Protein AF-A0A5M6IN20-F1 (afdb_monomer)

Mean predicted aligned error: 5.92 Å

Structure (mmCIF, N/CA/C/O backbone):
data_AF-A0A5M6IN20-F1
#
_entry.id   AF-A0A5M6IN20-F1
#
loop_
_atom_site.group_PDB
_atom_site.id
_atom_site.type_symbol
_atom_site.label_atom_id
_atom_site.label_alt_id
_atom_site.label_comp_id
_atom_site.label_asym_id
_atom_site.label_entity_id
_atom_site.label_seq_id
_atom_site.pdbx_PDB_ins_code
_atom_site.Cartn_x
_atom_site.Cartn_y
_atom_site.Cartn_z
_atom_site.occupancy
_atom_site.B_iso_or_equiv
_atom_site.auth_seq_id
_atom_site.auth_comp_id
_atom_site.auth_asym_id
_atom_site.auth_atom_id
_atom_site.pdbx_PDB_model_num
ATOM 1 N N . MET A 1 1 ? -25.776 -13.608 15.331 1.00 38.66 1 MET A N 1
ATOM 2 C CA . MET A 1 1 ? -25.370 -13.917 13.945 1.00 38.66 1 MET A CA 1
ATOM 3 C C . MET A 1 1 ? -24.048 -13.203 13.700 1.00 38.66 1 MET A C 1
ATOM 5 O O . MET A 1 1 ? -23.965 -12.040 14.080 1.00 38.66 1 MET A O 1
ATOM 9 N N . SER A 1 2 ? -22.992 -13.874 13.228 1.00 40.81 2 SER A N 1
ATOM 10 C CA . SER A 1 2 ? -21.768 -13.152 12.851 1.00 40.81 2 SER A CA 1
ATOM 11 C C . SER A 1 2 ? -22.057 -12.389 11.554 1.00 40.81 2 SER A C 1
ATOM 13 O O . SER A 1 2 ? -22.741 -12.896 10.671 1.00 40.81 2 SER A O 1
ATOM 15 N N . LEU A 1 3 ? -21.557 -11.160 11.430 1.00 47.75 3 LEU A N 1
ATOM 16 C CA . LEU A 1 3 ? -21.739 -10.309 10.241 1.00 47.75 3 LEU A CA 1
ATOM 17 C C . LEU A 1 3 ? -21.001 -10.836 8.989 1.00 47.75 3 LEU A C 1
ATOM 19 O O . LEU A 1 3 ? -20.857 -10.110 8.012 1.00 47.75 3 LEU A O 1
ATOM 23 N N . ILE A 1 4 ? -20.506 -12.076 9.031 1.00 44.78 4 ILE A N 1
ATOM 24 C CA . ILE A 1 4 ? -19.744 -12.714 7.955 1.00 44.78 4 ILE A CA 1
ATOM 25 C C . ILE A 1 4 ? -20.690 -13.324 6.898 1.00 44.78 4 ILE A C 1
ATOM 27 O O . ILE A 1 4 ? -20.305 -13.389 5.736 1.00 44.78 4 ILE A O 1
ATOM 31 N N . ASP A 1 5 ? -21.938 -13.670 7.257 1.00 35.88 5 ASP A N 1
ATOM 32 C CA . ASP A 1 5 ? -22.873 -14.399 6.371 1.00 35.88 5 ASP A CA 1
ATOM 33 C C . ASP A 1 5 ? -23.880 -13.523 5.597 1.00 35.88 5 ASP A C 1
ATOM 35 O O . ASP A 1 5 ? -24.538 -13.999 4.671 1.00 35.88 5 ASP A O 1
ATOM 39 N N . ALA A 1 6 ? -24.029 -12.241 5.940 1.00 49.50 6 ALA A N 1
ATOM 40 C CA . ALA A 1 6 ? -24.845 -11.314 5.150 1.00 49.50 6 ALA A CA 1
ATOM 41 C C . ALA A 1 6 ? -24.022 -10.757 3.979 1.00 49.50 6 ALA A C 1
ATOM 43 O O . ALA A 1 6 ? -22.810 -10.561 4.101 1.00 49.50 6 ALA A O 1
ATOM 44 N N . ARG A 1 7 ? -24.665 -10.473 2.835 1.00 59.31 7 ARG A N 1
ATOM 45 C CA . ARG A 1 7 ? -23.963 -9.879 1.687 1.00 59.31 7 ARG A CA 1
ATOM 46 C C . ARG A 1 7 ? -23.315 -8.585 2.164 1.00 59.31 7 ARG A C 1
ATOM 48 O O . ARG A 1 7 ? -23.991 -7.689 2.651 1.00 59.31 7 ARG A O 1
ATOM 55 N N . PHE A 1 8 ? -21.997 -8.487 2.031 1.00 68.62 8 PHE A N 1
ATOM 56 C CA . PHE A 1 8 ? -21.200 -7.381 2.569 1.00 68.62 8 PHE A CA 1
ATOM 57 C C . PHE A 1 8 ? -21.735 -5.991 2.161 1.00 68.62 8 PHE A C 1
ATOM 59 O O . PHE A 1 8 ? -21.651 -5.041 2.935 1.00 68.62 8 PHE A O 1
ATOM 66 N N . ALA A 1 9 ? -22.345 -5.890 0.975 1.00 73.06 9 ALA A N 1
ATOM 67 C CA . ALA A 1 9 ? -22.986 -4.679 0.458 1.00 73.06 9 ALA A CA 1
ATOM 68 C C . ALA A 1 9 ? -24.245 -4.239 1.234 1.00 73.06 9 ALA A C 1
ATOM 70 O O . ALA A 1 9 ? -24.619 -3.068 1.187 1.00 73.06 9 ALA A O 1
ATOM 71 N N . ASP A 1 10 ? -24.899 -5.139 1.969 1.00 82.88 10 ASP A N 1
ATOM 72 C CA . ASP A 1 10 ? -26.087 -4.814 2.761 1.00 82.88 10 ASP A CA 1
ATOM 73 C C . ASP A 1 10 ? -25.709 -4.109 4.067 1.00 82.88 10 ASP A C 1
ATOM 75 O O . ASP A 1 10 ? -26.478 -3.281 4.548 1.00 82.88 10 ASP A O 1
ATOM 79 N N . ILE A 1 11 ? -24.510 -4.374 4.597 1.00 88.69 11 ILE A N 1
ATOM 80 C CA . ILE A 1 11 ? -24.033 -3.860 5.891 1.00 88.69 11 ILE A CA 1
ATOM 81 C C . ILE A 1 11 ? -23.149 -2.623 5.738 1.00 88.69 11 ILE A C 1
ATOM 83 O O . ILE A 1 11 ? -23.162 -1.757 6.613 1.00 88.69 11 ILE A O 1
ATOM 87 N N . TRP A 1 12 ? -22.370 -2.544 4.662 1.00 91.25 12 TRP A N 1
ATOM 88 C CA . TRP A 1 12 ? -21.309 -1.555 4.517 1.00 91.25 12 TRP A CA 1
ATOM 89 C C . TRP A 1 12 ? -21.558 -0.624 3.335 1.00 91.25 12 TRP A C 1
ATOM 91 O O . TRP A 1 12 ? -21.861 -1.083 2.235 1.00 91.25 12 TRP A O 1
ATOM 101 N N . ASP A 1 13 ? -21.352 0.668 3.564 1.00 92.56 13 ASP A N 1
ATOM 102 C CA . ASP A 1 13 ? -21.198 1.668 2.514 1.00 92.56 13 ASP A CA 1
ATOM 103 C C . ASP A 1 13 ? -19.711 1.843 2.207 1.00 92.56 13 ASP A C 1
ATOM 105 O O . ASP A 1 13 ? -18.888 1.939 3.122 1.00 92.56 13 ASP A O 1
ATOM 109 N N . PHE A 1 14 ? -19.369 1.897 0.920 1.00 91.25 14 PHE A N 1
ATOM 110 C CA . PHE A 1 14 ? -18.020 2.206 0.451 1.00 91.25 14 PHE A CA 1
ATOM 111 C C . PHE A 1 14 ? -18.037 3.502 -0.336 1.00 91.25 14 PHE A C 1
ATOM 113 O O . PHE A 1 14 ? -18.899 3.695 -1.189 1.00 91.25 14 PHE A O 1
ATOM 120 N N . SER A 1 15 ? -17.052 4.359 -0.085 1.00 90.81 15 SER A N 1
ATOM 121 C CA . SER A 1 15 ? -16.822 5.556 -0.890 1.00 90.81 15 SER A CA 1
ATOM 122 C C . SER A 1 15 ? -15.345 5.686 -1.253 1.00 90.81 15 SER A C 1
ATOM 124 O O . SER A 1 15 ? -14.581 6.418 -0.620 1.00 90.81 15 SER A O 1
ATOM 126 N N . ASN A 1 16 ? -14.928 4.938 -2.270 1.00 87.62 16 ASN A N 1
ATOM 127 C CA . ASN A 1 16 ? -13.590 4.995 -2.851 1.00 87.62 16 ASN A CA 1
ATOM 128 C C . ASN A 1 16 ? -13.661 5.356 -4.342 1.00 87.62 16 ASN A C 1
ATOM 130 O O . ASN A 1 16 ? -14.684 5.186 -5.006 1.00 87.62 16 ASN A O 1
ATOM 134 N N . GLY A 1 17 ? -12.552 5.884 -4.861 1.00 90.06 17 GLY A N 1
ATOM 135 C CA . GLY A 1 17 ? -12.368 6.039 -6.302 1.00 90.06 17 GLY A CA 1
ATOM 136 C C . GLY A 1 17 ? -12.039 4.702 -6.968 1.00 90.06 17 GLY A C 1
ATOM 137 O O . GLY A 1 17 ? -12.069 3.649 -6.335 1.00 90.06 17 GLY A O 1
ATOM 138 N N . ASN A 1 18 ? -11.651 4.756 -8.241 1.00 90.94 18 ASN A N 1
ATOM 139 C CA . ASN A 1 18 ? -11.098 3.583 -8.913 1.00 90.94 18 ASN A CA 1
ATOM 140 C C . ASN A 1 18 ? -9.852 3.081 -8.169 1.00 90.94 18 ASN A C 1
ATOM 142 O O . ASN A 1 18 ? -8.949 3.864 -7.861 1.00 90.94 18 ASN A O 1
ATOM 146 N N . THR A 1 19 ? -9.785 1.776 -7.925 1.00 92.12 19 THR A N 1
ATOM 147 C CA . THR A 1 19 ? -8.628 1.121 -7.299 1.00 92.12 19 THR A CA 1
ATOM 148 C C . THR A 1 19 ? -8.095 0.014 -8.202 1.00 92.12 19 THR A C 1
ATOM 150 O O . THR A 1 19 ? -8.820 -0.496 -9.053 1.00 92.12 19 THR A O 1
ATOM 153 N N . TRP A 1 20 ? -6.814 -0.327 -8.057 1.00 93.88 20 TRP A N 1
ATOM 154 C CA . TRP A 1 20 ? -6.184 -1.424 -8.792 1.00 93.88 20 TRP A CA 1
ATOM 155 C C . TRP A 1 20 ? -5.648 -2.445 -7.801 1.00 93.88 20 TRP A C 1
ATOM 157 O O . TRP A 1 20 ? -4.906 -2.081 -6.887 1.00 93.88 20 TRP A O 1
ATOM 167 N N . ASP A 1 21 ? -6.018 -3.707 -7.979 1.00 93.00 21 ASP A N 1
ATOM 168 C CA . ASP A 1 21 ? -5.596 -4.795 -7.095 1.00 93.00 21 ASP A CA 1
ATOM 169 C C . ASP A 1 21 ? -5.492 -6.104 -7.878 1.00 93.00 21 ASP A C 1
ATOM 171 O O . ASP A 1 21 ? -6.108 -6.256 -8.937 1.00 93.00 21 ASP A O 1
ATOM 175 N N . PHE A 1 22 ? -4.707 -7.042 -7.359 1.00 93.56 22 PHE A N 1
ATOM 176 C CA . PHE A 1 22 ? -4.587 -8.371 -7.950 1.00 93.56 22 PHE A CA 1
ATOM 177 C C . PHE A 1 22 ? -5.781 -9.243 -7.566 1.00 93.56 22 PHE A C 1
ATOM 179 O O . PHE A 1 22 ? -6.322 -9.104 -6.467 1.00 93.56 22 PHE A O 1
ATOM 186 N N . ASP A 1 23 ? -6.204 -10.120 -8.473 1.00 92.69 23 ASP A N 1
ATOM 187 C CA . ASP A 1 23 ? -7.166 -11.188 -8.190 1.00 92.69 23 ASP A CA 1
ATOM 188 C C . ASP A 1 23 ? -6.470 -12.505 -7.791 1.00 92.69 23 ASP A C 1
ATOM 190 O O . ASP A 1 23 ? -5.244 -12.584 -7.686 1.00 92.69 23 ASP A O 1
ATOM 194 N N . SER A 1 24 ? -7.260 -13.562 -7.580 1.00 90.69 24 SER A N 1
ATOM 195 C CA . SER A 1 24 ? -6.767 -14.901 -7.231 1.00 90.69 24 SER A CA 1
ATOM 196 C C . SER A 1 24 ? -5.919 -15.569 -8.317 1.00 90.69 24 SER A C 1
ATOM 198 O O . SER A 1 24 ? -5.251 -16.561 -8.040 1.00 90.69 24 SER A O 1
ATOM 200 N N . SER A 1 25 ? -5.936 -15.047 -9.545 1.00 92.50 25 SER A N 1
ATOM 201 C CA . SER A 1 25 ? -5.112 -15.521 -10.661 1.00 92.50 25 SER A CA 1
ATOM 202 C C . SER A 1 25 ? -3.852 -14.672 -10.849 1.00 92.50 25 SER A C 1
ATOM 204 O O . SER A 1 25 ? -3.053 -14.944 -11.745 1.00 92.50 25 SER A O 1
ATOM 206 N N . GLY A 1 26 ? -3.655 -13.641 -10.022 1.00 91.62 26 GLY A N 1
ATOM 207 C CA . GLY A 1 26 ? -2.541 -12.714 -10.163 1.00 91.62 26 GLY A CA 1
ATOM 208 C C . GLY A 1 26 ? -2.696 -11.722 -11.300 1.00 91.62 26 GLY A C 1
ATOM 209 O O . GLY A 1 26 ? -1.694 -11.169 -11.755 1.00 91.62 26 GLY A O 1
ATOM 210 N N . VAL A 1 27 ? -3.923 -11.484 -11.765 1.00 95.38 27 VAL A N 1
ATOM 211 C CA . VAL A 1 27 ? -4.217 -10.464 -12.769 1.00 95.38 27 VAL A CA 1
ATOM 212 C C . VAL A 1 27 ? -4.554 -9.155 -12.061 1.00 95.38 27 VAL A C 1
ATOM 214 O O . VAL A 1 27 ? -5.399 -9.110 -11.166 1.00 95.38 27 VAL A O 1
ATOM 217 N N . LEU A 1 28 ? -3.872 -8.076 -12.445 1.00 96.06 28 LEU A N 1
ATOM 218 C CA . LEU A 1 28 ? -4.160 -6.730 -11.968 1.00 96.06 28 LEU A CA 1
ATOM 219 C C . LEU A 1 28 ? -5.466 -6.234 -12.601 1.00 96.06 28 LEU A C 1
ATOM 221 O O . LEU A 1 28 ? -5.537 -6.020 -13.810 1.00 96.06 28 LEU A O 1
ATOM 225 N N . ASN A 1 29 ? -6.481 -6.000 -11.776 1.00 95.56 29 ASN A N 1
ATOM 226 C CA . ASN A 1 29 ? -7.793 -5.542 -12.215 1.00 95.56 29 ASN A CA 1
ATOM 227 C C . ASN A 1 29 ? -8.107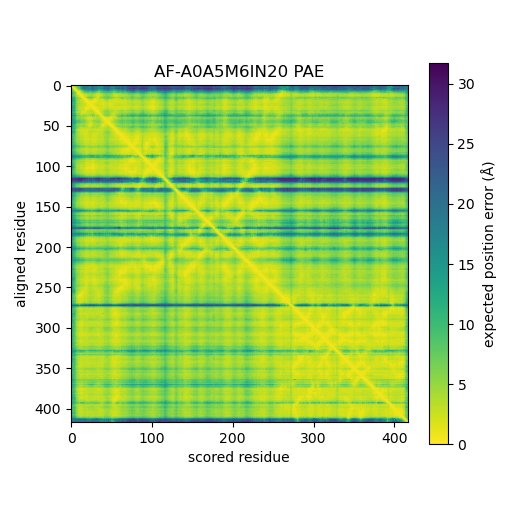 -4.151 -11.671 1.00 95.56 29 ASN A C 1
ATOM 229 O O . ASN A 1 29 ? -7.688 -3.784 -10.571 1.00 95.56 29 ASN A O 1
ATOM 233 N N . GLN A 1 30 ? -8.898 -3.397 -12.433 1.00 94.50 30 GLN A N 1
ATOM 234 C CA . GLN A 1 30 ? -9.507 -2.163 -11.959 1.00 94.50 30 GLN A CA 1
ATOM 235 C C . GLN A 1 30 ? -10.829 -2.478 -11.263 1.00 94.50 30 GLN A C 1
ATOM 237 O O . GLN A 1 30 ? -11.732 -3.061 -11.860 1.00 94.50 30 GLN A O 1
ATOM 242 N N . TYR A 1 31 ? -10.973 -2.019 -10.029 1.00 91.06 31 TYR A N 1
ATOM 243 C CA . TYR A 1 31 ? -12.242 -1.997 -9.320 1.00 91.06 31 TYR A CA 1
ATOM 244 C C . TYR A 1 31 ? -12.831 -0.595 -9.462 1.00 91.06 31 TYR A C 1
ATOM 246 O O . TYR A 1 31 ? -12.157 0.406 -9.197 1.00 91.06 31 TYR A O 1
ATOM 254 N N . GLY A 1 32 ? -14.072 -0.531 -9.941 1.00 90.75 32 GLY A N 1
ATOM 255 C CA . GLY A 1 32 ? -14.821 0.714 -10.092 1.00 90.75 32 GLY A CA 1
ATOM 256 C C . GLY A 1 32 ? -15.111 1.416 -8.757 1.00 90.75 32 GLY A C 1
ATOM 257 O O . GLY A 1 32 ? -14.830 0.867 -7.688 1.00 90.75 32 GLY A O 1
ATOM 258 N N . PRO A 1 33 ? -15.687 2.628 -8.805 1.00 90.12 33 PRO A N 1
ATOM 259 C CA . PRO A 1 33 ? -15.971 3.411 -7.611 1.00 90.12 33 PRO A CA 1
ATOM 260 C C . PRO A 1 33 ? -16.933 2.683 -6.674 1.00 90.12 33 PRO A C 1
ATOM 262 O O . PRO A 1 33 ? -17.819 1.952 -7.122 1.00 90.12 33 PRO A O 1
ATOM 265 N N . ASN A 1 34 ? -16.779 2.923 -5.375 1.00 89.62 34 ASN A N 1
ATOM 266 C CA . ASN A 1 34 ? -17.584 2.323 -4.306 1.00 89.62 34 ASN A CA 1
ATOM 267 C C . ASN A 1 34 ? -17.529 0.785 -4.274 1.00 89.62 34 ASN A C 1
ATOM 269 O O . ASN A 1 34 ? -18.387 0.148 -3.658 1.00 89.62 34 ASN A O 1
ATOM 273 N N . MET A 1 35 ? -16.533 0.173 -4.929 1.00 87.00 35 MET A N 1
ATOM 274 C CA . MET A 1 35 ? -16.343 -1.269 -4.899 1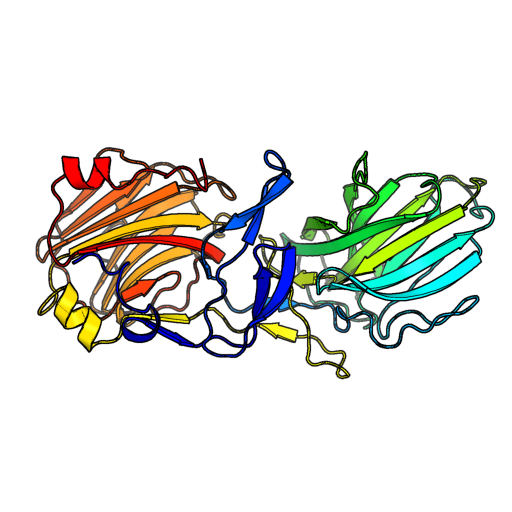.00 87.00 35 MET A CA 1
ATOM 275 C C . MET A 1 35 ? -15.204 -1.679 -3.967 1.00 87.00 35 MET A C 1
ATOM 277 O O . MET A 1 35 ? -14.136 -1.061 -3.939 1.00 87.00 35 MET A O 1
ATOM 281 N N . PRO A 1 36 ? -15.412 -2.760 -3.206 1.00 81.94 36 PRO A N 1
ATOM 282 C CA . PRO A 1 36 ? -14.375 -3.329 -2.370 1.00 81.94 36 PRO A CA 1
ATOM 283 C C . PRO A 1 36 ? -13.260 -3.986 -3.194 1.00 81.94 36 PRO A C 1
ATOM 285 O O . PRO A 1 36 ? -13.550 -4.912 -3.948 1.00 81.94 36 PRO A O 1
ATOM 288 N N . SER A 1 37 ? -11.988 -3.625 -2.988 1.00 83.12 37 SER A N 1
ATOM 289 C CA . SER A 1 37 ? -10.890 -4.497 -3.433 1.00 83.12 37 SER A CA 1
ATOM 290 C C . SER A 1 37 ? -10.696 -5.618 -2.403 1.00 83.12 37 SER A C 1
ATOM 292 O O . SER A 1 37 ? -10.641 -5.373 -1.193 1.00 83.12 37 SER A O 1
ATOM 294 N N . GLN A 1 38 ? -10.685 -6.877 -2.853 1.00 78.44 38 GLN A N 1
ATOM 295 C CA . GLN A 1 38 ? -10.496 -8.018 -1.947 1.00 78.44 38 GLN A CA 1
ATOM 296 C C . GLN A 1 38 ? -9.036 -8.208 -1.542 1.00 78.44 38 GLN A C 1
ATOM 298 O O . GLN A 1 38 ? -8.796 -8.714 -0.447 1.00 78.44 38 GLN A O 1
ATOM 303 N N . GLY A 1 39 ? -8.097 -7.763 -2.382 1.00 80.44 39 GLY A N 1
ATOM 304 C CA . GLY A 1 39 ? -6.675 -7.879 -2.118 1.00 80.44 39 GLY A CA 1
ATOM 305 C C . GLY A 1 39 ? -6.156 -9.298 -2.209 1.00 80.44 39 GLY A C 1
ATOM 306 O O . GLY A 1 39 ? -6.453 -10.117 -1.344 1.00 80.44 39 GLY A O 1
ATOM 307 N N . TYR A 1 40 ? -5.318 -9.568 -3.202 1.00 88.12 40 TYR A N 1
ATOM 308 C CA . TYR A 1 40 ? -4.531 -10.794 -3.260 1.00 88.12 40 TYR A CA 1
ATOM 309 C C . TYR A 1 40 ? -3.045 -10.458 -3.220 1.00 88.12 40 TYR A C 1
ATOM 311 O O . TYR A 1 40 ? -2.605 -9.436 -3.752 1.00 88.12 40 TYR A O 1
ATOM 319 N N . GLU A 1 41 ? -2.271 -11.318 -2.570 1.00 85.50 41 GLU A N 1
ATOM 320 C CA . GLU A 1 41 ? -0.817 -11.218 -2.521 1.00 85.50 41 GLU A CA 1
ATOM 321 C C . GLU A 1 41 ? -0.185 -12.531 -2.933 1.00 85.50 41 GLU A C 1
ATOM 323 O O . GLU A 1 41 ? -0.717 -13.609 -2.674 1.00 85.50 41 GLU A O 1
ATOM 328 N N . PHE A 1 42 ? 0.955 -12.416 -3.604 1.00 85.62 42 PHE A N 1
ATOM 329 C CA . PHE A 1 42 ? 1.728 -13.572 -3.997 1.00 85.62 42 PHE A CA 1
ATOM 330 C C . PHE A 1 42 ? 2.483 -14.113 -2.784 1.00 85.62 42 PHE A C 1
ATOM 332 O O . PHE A 1 42 ? 3.372 -13.442 -2.259 1.00 85.62 42 PHE A O 1
ATOM 339 N N . ASP A 1 43 ? 2.153 -15.330 -2.372 1.00 84.06 43 ASP A N 1
ATOM 340 C CA . ASP A 1 43 ? 2.905 -16.062 -1.365 1.00 84.06 43 ASP A CA 1
ATOM 341 C C . ASP A 1 43 ? 4.018 -16.865 -2.052 1.00 84.06 43 ASP A C 1
ATOM 343 O O . ASP A 1 43 ? 3.768 -17.789 -2.828 1.00 84.06 43 ASP A O 1
ATOM 347 N N . SER A 1 44 ? 5.274 -16.508 -1.771 1.00 76.69 44 SER A N 1
ATOM 348 C CA . SER A 1 44 ? 6.434 -17.204 -2.331 1.00 76.69 44 SER A CA 1
ATOM 349 C C . SER A 1 44 ? 6.611 -18.629 -1.820 1.00 76.69 44 SER A C 1
ATOM 351 O O . SER A 1 44 ? 7.267 -19.408 -2.503 1.00 76.69 44 SER A O 1
ATOM 353 N N . GLY A 1 45 ? 6.056 -18.972 -0.653 1.00 80.62 45 GLY A N 1
ATOM 354 C CA . GLY A 1 45 ? 6.123 -20.326 -0.106 1.00 80.62 45 GLY A CA 1
ATOM 355 C C . GLY A 1 45 ? 5.215 -21.297 -0.858 1.00 80.62 45 GLY A C 1
ATOM 356 O O . GLY A 1 45 ? 5.652 -22.383 -1.232 1.00 80.62 45 GLY A O 1
ATOM 357 N N . SER A 1 46 ? 3.967 -20.896 -1.121 1.00 82.38 46 SER A N 1
ATOM 358 C CA . SER A 1 46 ? 3.010 -21.711 -1.887 1.00 82.38 46 SER A CA 1
ATOM 359 C C . SER A 1 46 ? 3.098 -21.523 -3.402 1.00 82.38 46 SER A C 1
ATOM 361 O O . SER A 1 46 ? 2.617 -22.368 -4.155 1.00 82.38 46 SER A O 1
ATOM 363 N N . GLY A 1 47 ? 3.682 -20.419 -3.868 1.00 83.38 47 GLY A N 1
ATOM 364 C CA . GLY A 1 47 ? 3.681 -20.049 -5.280 1.00 83.38 47 GLY A CA 1
ATOM 365 C C . GLY A 1 47 ? 2.315 -19.573 -5.791 1.00 83.38 47 GLY A C 1
ATOM 366 O O . GLY A 1 47 ? 2.122 -19.483 -7.005 1.00 83.38 47 GLY A O 1
ATOM 367 N N . LEU A 1 48 ? 1.368 -19.287 -4.892 1.00 86.69 48 LEU A N 1
ATOM 368 C CA . LEU A 1 48 ? -0.015 -18.942 -5.211 1.00 86.69 48 LEU A CA 1
ATOM 369 C C . LEU A 1 48 ? -0.360 -17.515 -4.781 1.00 86.69 48 LEU A C 1
ATOM 371 O O . LEU A 1 48 ? 0.261 -16.924 -3.898 1.00 86.69 48 LEU A O 1
ATOM 375 N N . TRP A 1 49 ? -1.402 -16.969 -5.404 1.00 87.06 49 TRP A N 1
ATOM 376 C CA . TRP A 1 49 ? -2.031 -15.733 -4.956 1.00 87.06 49 TRP A CA 1
ATOM 377 C C . TRP A 1 49 ? -3.049 -16.055 -3.869 1.00 87.06 49 TRP A C 1
ATOM 379 O O . TRP A 1 49 ? -4.075 -16.685 -4.125 1.00 87.06 49 TRP A O 1
ATOM 389 N N . VAL A 1 50 ? -2.763 -15.622 -2.646 1.00 88.38 50 VAL A N 1
ATOM 390 C CA . VAL A 1 50 ? -3.630 -15.844 -1.490 1.00 88.38 50 VAL A CA 1
ATOM 391 C C . VAL A 1 50 ? -4.431 -14.581 -1.188 1.00 88.38 50 VAL A C 1
ATOM 393 O O . VAL A 1 50 ? -3.916 -13.471 -1.369 1.00 88.38 50 VAL A O 1
ATOM 396 N N . PRO A 1 51 ? -5.688 -14.701 -0.720 1.00 87.38 51 PRO A N 1
ATOM 397 C CA . PRO A 1 51 ? -6.414 -13.552 -0.202 1.00 87.38 51 PRO A CA 1
ATOM 398 C C . PRO A 1 51 ? -5.556 -12.894 0.872 1.00 87.38 51 PRO A C 1
ATOM 400 O O . PRO A 1 51 ? -5.109 -13.584 1.785 1.00 87.38 51 PRO A O 1
ATOM 403 N N . ALA A 1 52 ? -5.337 -11.587 0.764 1.00 84.69 52 ALA A N 1
ATOM 404 C CA . ALA A 1 52 ? -4.491 -10.786 1.645 1.00 84.69 52 ALA A CA 1
ATOM 405 C C . ALA A 1 52 ? -5.308 -9.830 2.516 1.00 84.69 52 ALA A C 1
ATOM 407 O O . ALA A 1 52 ? -4.745 -8.992 3.217 1.00 84.69 52 ALA A O 1
ATOM 408 N N . GLY A 1 53 ? -6.636 -9.947 2.485 1.00 87.06 53 GLY A N 1
ATOM 409 C CA . GLY A 1 53 ? -7.544 -9.019 3.137 1.00 87.06 53 GLY A CA 1
ATOM 410 C C . GLY A 1 53 ? -7.647 -7.689 2.404 1.00 87.06 53 GLY A C 1
ATOM 411 O O . GLY A 1 53 ? -6.907 -7.367 1.470 1.00 87.06 53 GLY A O 1
ATOM 412 N N . ARG A 1 54 ? -8.598 -6.890 2.866 1.00 89.06 54 ARG A N 1
ATOM 413 C CA . ARG A 1 54 ? -8.968 -5.654 2.202 1.00 89.06 54 ARG A CA 1
ATOM 414 C C . ARG A 1 54 ? -7.924 -4.579 2.437 1.00 89.06 54 ARG A C 1
ATOM 416 O O . ARG A 1 54 ? -7.566 -4.311 3.581 1.00 89.06 54 ARG A O 1
ATOM 423 N N . ALA A 1 55 ? -7.517 -3.936 1.355 1.00 90.75 55 ALA A N 1
ATOM 424 C CA . ALA A 1 55 ? -6.681 -2.750 1.367 1.00 90.75 55 ALA A CA 1
ATOM 425 C C . ALA A 1 55 ? -7.431 -1.533 1.936 1.00 90.75 55 ALA A C 1
ATOM 427 O O . ALA A 1 55 ? -8.550 -1.244 1.514 1.00 90.75 55 ALA A O 1
ATOM 428 N N . PHE A 1 56 ? -6.798 -0.823 2.871 1.00 93.69 56 PHE A N 1
ATOM 429 C CA . PHE A 1 56 ? -7.220 0.496 3.338 1.00 93.69 56 PHE A CA 1
ATOM 430 C C . PHE A 1 56 ? -6.031 1.435 3.331 1.00 93.69 56 PHE A C 1
ATOM 432 O O . PHE A 1 56 ? -5.105 1.311 4.130 1.00 93.69 56 PHE A O 1
ATOM 439 N N . TYR A 1 57 ? -6.082 2.397 2.433 1.00 94.88 57 TYR A N 1
ATOM 440 C CA . TYR A 1 57 ? -5.054 3.390 2.220 1.00 94.88 57 TYR A CA 1
ATOM 441 C C . TYR A 1 57 ? -5.687 4.771 2.180 1.00 94.88 57 TYR A C 1
ATOM 443 O O . TYR A 1 57 ? -6.829 4.938 1.749 1.00 94.88 57 TYR A O 1
ATOM 451 N N . GLY A 1 58 ? -4.914 5.769 2.593 1.00 95.06 58 GLY A N 1
ATOM 452 C CA . GLY A 1 58 ? -5.279 7.161 2.376 1.00 95.06 58 GLY A CA 1
ATOM 453 C C . GLY A 1 58 ? -5.218 7.565 0.906 1.00 95.06 58 GLY A C 1
ATOM 454 O O . GLY A 1 58 ? -4.981 6.757 0.004 1.00 95.06 58 GLY A O 1
ATOM 455 N N . GLN A 1 59 ? -5.424 8.857 0.667 1.00 94.88 59 GLN A N 1
ATOM 456 C CA . GLN A 1 59 ? -5.190 9.445 -0.644 1.00 94.88 59 GLN A CA 1
ATOM 457 C C . GLN A 1 59 ? -3.702 9.332 -0.995 1.00 94.88 59 GLN A C 1
ATOM 459 O O . GLN A 1 59 ? -2.842 9.710 -0.201 1.00 94.88 59 GLN A O 1
ATOM 464 N N . ILE A 1 60 ? -3.394 8.810 -2.183 1.00 95.00 60 ILE A N 1
ATOM 465 C CA . ILE A 1 60 ? -2.012 8.637 -2.644 1.00 95.00 60 ILE A CA 1
ATOM 466 C C . ILE A 1 60 ? -1.921 9.082 -4.092 1.00 95.00 60 ILE A C 1
ATOM 468 O O . ILE A 1 60 ? -2.770 8.745 -4.919 1.00 95.00 60 ILE A O 1
ATOM 472 N N . THR A 1 61 ? -0.860 9.815 -4.401 1.00 95.38 61 THR A N 1
ATOM 473 C CA . THR A 1 61 ? -0.577 10.288 -5.750 1.00 95.38 61 THR A CA 1
ATOM 474 C C . THR A 1 61 ? 0.632 9.562 -6.316 1.00 95.38 61 THR A C 1
ATOM 476 O O . THR A 1 61 ? 1.698 9.567 -5.701 1.00 95.38 61 THR A O 1
ATOM 479 N N . ASN A 1 62 ? 0.474 8.972 -7.500 1.00 95.88 62 ASN A N 1
ATOM 480 C CA . ASN A 1 62 ? 1.593 8.474 -8.285 1.00 95.88 62 ASN A CA 1
ATOM 481 C C . ASN A 1 62 ? 2.135 9.611 -9.149 1.00 95.88 62 ASN A C 1
ATOM 483 O O . ASN A 1 62 ? 1.443 10.091 -10.045 1.00 95.88 62 ASN A O 1
ATOM 487 N N . ALA A 1 63 ? 3.360 10.038 -8.863 1.00 94.81 63 ALA A N 1
ATOM 488 C CA . ALA A 1 63 ? 4.069 11.086 -9.582 1.00 94.81 63 ALA A CA 1
ATOM 489 C C . ALA A 1 63 ? 4.497 10.670 -10.998 1.00 94.81 63 ALA A C 1
ATOM 491 O O . ALA A 1 63 ? 4.741 11.534 -11.841 1.00 94.81 63 ALA A O 1
ATOM 492 N N . VAL A 1 64 ? 4.559 9.367 -11.296 1.00 94.88 64 VAL A N 1
ATOM 493 C CA . VAL A 1 64 ? 4.787 8.906 -12.667 1.00 94.88 64 VAL A CA 1
ATOM 494 C C . VAL A 1 64 ? 3.546 9.210 -13.500 1.00 94.88 64 VAL A C 1
ATOM 496 O O . VAL A 1 64 ? 2.473 8.668 -13.251 1.00 94.88 64 VAL A O 1
ATOM 499 N N . ARG A 1 65 ? 3.696 10.079 -14.508 1.00 94.12 65 ARG A N 1
ATOM 500 C CA . ARG A 1 65 ? 2.575 10.547 -15.346 1.00 94.12 65 ARG A CA 1
ATOM 501 C C . ARG A 1 65 ? 2.104 9.516 -16.366 1.00 94.12 65 ARG A C 1
ATOM 503 O O . ARG A 1 65 ? 0.974 9.565 -16.825 1.00 94.12 65 ARG A O 1
ATOM 510 N N . ASN A 1 66 ? 2.974 8.590 -16.756 1.00 95.56 66 ASN A N 1
ATOM 511 C CA . ASN A 1 66 ? 2.642 7.568 -17.742 1.00 95.56 66 ASN A CA 1
ATOM 512 C C . ASN A 1 66 ? 2.979 6.161 -17.235 1.00 95.56 66 ASN A C 1
ATOM 514 O O . ASN A 1 66 ? 3.841 5.494 -17.803 1.00 95.56 66 ASN A O 1
ATOM 518 N N . PRO A 1 67 ? 2.337 5.684 -16.156 1.00 96.31 67 PRO A N 1
ATOM 519 C CA . PRO A 1 67 ? 2.606 4.352 -15.633 1.00 96.31 67 PRO A CA 1
ATOM 520 C C . PRO A 1 67 ? 2.016 3.254 -16.535 1.00 96.31 67 PRO A C 1
ATOM 522 O O . PRO A 1 67 ? 2.320 2.083 -16.359 1.00 96.31 67 PRO A O 1
ATOM 525 N N . ARG A 1 68 ? 1.196 3.614 -17.532 1.00 96.88 68 ARG A N 1
ATOM 526 C CA . ARG A 1 68 ? 0.628 2.693 -18.527 1.00 96.88 68 ARG A CA 1
ATOM 527 C C . ARG A 1 68 ? 1.544 2.399 -19.716 1.00 96.88 68 ARG A C 1
ATOM 529 O O . ARG A 1 68 ? 1.149 1.649 -20.600 1.00 96.88 68 ARG A O 1
ATOM 536 N N . CYS A 1 69 ? 2.731 3.000 -19.770 1.00 96.25 69 CYS A N 1
ATOM 537 C CA . CYS A 1 69 ? 3.643 2.863 -20.906 1.00 96.25 69 CYS A CA 1
ATOM 538 C C . CYS A 1 69 ? 3.014 3.306 -22.251 1.00 96.25 69 CYS A C 1
ATOM 540 O O . CYS A 1 69 ? 3.358 2.778 -23.309 1.00 96.25 69 CYS A O 1
ATOM 542 N N . GLU A 1 70 ? 2.081 4.266 -22.231 1.00 96.75 70 GLU A N 1
ATOM 543 C CA . GLU A 1 70 ? 1.390 4.755 -23.431 1.00 96.75 70 GLU A CA 1
ATOM 544 C C . GLU A 1 70 ? 2.344 5.527 -24.350 1.00 96.75 70 GLU A C 1
ATOM 546 O O . GLU A 1 70 ? 3.283 6.178 -23.890 1.00 96.75 70 GLU A O 1
ATOM 551 N N . GLY A 1 71 ? 2.115 5.460 -25.661 1.00 95.50 71 GLY A N 1
ATOM 552 C CA . GLY A 1 71 ? 2.966 6.117 -26.659 1.00 95.50 71 GLY A CA 1
ATOM 553 C C . GLY A 1 71 ? 4.261 5.374 -27.000 1.00 95.50 71 GLY A C 1
ATOM 554 O O . GLY A 1 71 ? 4.978 5.821 -27.893 1.00 95.50 71 GLY A O 1
ATOM 555 N N . ALA A 1 72 ? 4.553 4.239 -26.352 1.00 96.44 72 ALA A N 1
ATOM 556 C CA . ALA A 1 72 ? 5.604 3.358 -26.846 1.00 96.44 72 ALA A CA 1
ATOM 557 C C . ALA A 1 72 ? 5.223 2.800 -28.227 1.00 96.44 72 ALA A C 1
ATOM 559 O O . ALA A 1 72 ? 4.052 2.542 -28.492 1.00 96.44 72 ALA A O 1
ATOM 560 N N . ALA A 1 73 ? 6.206 2.619 -29.106 1.00 97.00 73 ALA A N 1
ATOM 561 C CA . ALA A 1 73 ? 6.009 2.051 -30.434 1.00 97.00 73 ALA A CA 1
ATOM 562 C C . ALA A 1 73 ? 7.170 1.122 -30.791 1.00 97.00 73 ALA A C 1
ATOM 564 O O . ALA A 1 73 ? 8.340 1.490 -30.642 1.00 97.00 73 ALA A O 1
ATOM 565 N N . VAL A 1 74 ? 6.830 -0.073 -31.277 1.00 98.06 74 VAL A N 1
ATOM 566 C CA . VAL A 1 74 ? 7.790 -1.100 -31.697 1.00 98.06 74 VAL A CA 1
ATOM 567 C C . VAL A 1 74 ? 8.640 -0.594 -32.866 1.00 98.06 74 VAL A C 1
ATOM 569 O O . VAL A 1 74 ? 8.122 0.009 -33.804 1.00 98.06 74 VAL A O 1
ATOM 572 N N . GLY A 1 75 ? 9.950 -0.842 -32.822 1.00 96.56 75 GLY A N 1
ATOM 573 C CA . GLY A 1 75 ? 10.874 -0.481 -33.896 1.00 96.56 75 GLY A CA 1
ATOM 574 C C . GLY A 1 75 ? 12.347 -0.490 -33.486 1.00 96.56 75 GLY A C 1
ATOM 575 O O . GLY A 1 75 ? 12.696 -0.766 -32.338 1.00 96.56 75 GLY A O 1
ATOM 576 N N . SER A 1 76 ? 13.217 -0.133 -34.438 1.00 94.25 76 SER A N 1
ATOM 577 C CA . SER A 1 76 ? 14.667 0.011 -34.247 1.00 94.25 76 SER A CA 1
ATOM 578 C C . SER A 1 76 ? 15.101 1.445 -34.596 1.00 94.25 76 SER A C 1
ATOM 580 O O . SER A 1 76 ? 15.244 1.748 -35.778 1.00 94.25 76 SER A O 1
ATOM 582 N N . PRO A 1 77 ? 15.269 2.353 -33.615 1.00 90.50 77 PRO A N 1
ATOM 583 C CA . PRO A 1 77 ? 15.291 2.083 -32.176 1.00 90.50 77 PRO A CA 1
ATOM 584 C C . PRO A 1 77 ? 13.912 1.988 -31.495 1.00 90.50 77 PRO A C 1
ATOM 586 O O . PRO A 1 77 ? 13.849 1.632 -30.319 1.00 90.50 77 PRO A O 1
ATOM 589 N N . GLY A 1 78 ? 12.827 2.320 -32.207 1.00 94.12 78 GLY A N 1
ATOM 590 C CA . GLY A 1 78 ? 11.473 2.421 -31.648 1.00 94.12 78 GLY A CA 1
ATOM 591 C C . GLY A 1 78 ? 11.271 3.702 -30.829 1.00 94.12 78 GLY A C 1
ATOM 592 O O . GLY A 1 78 ? 12.205 4.490 -30.639 1.00 94.12 78 GLY A O 1
ATOM 593 N N . THR A 1 79 ? 10.051 3.903 -30.331 1.00 95.06 79 THR A N 1
ATOM 594 C CA . THR A 1 79 ? 9.681 5.061 -29.497 1.00 95.06 79 THR A CA 1
ATOM 595 C C . THR A 1 79 ? 9.367 4.575 -28.086 1.00 95.06 79 THR A C 1
ATOM 597 O O . THR A 1 79 ? 8.596 3.636 -27.916 1.00 95.06 79 THR A O 1
ATOM 600 N N . GLY A 1 80 ? 9.987 5.176 -27.066 1.00 93.25 80 GLY A N 1
ATOM 601 C CA . GLY A 1 80 ? 9.677 4.879 -25.662 1.00 93.25 80 GLY A CA 1
ATOM 602 C C . GLY A 1 80 ? 8.329 5.468 -25.227 1.00 93.25 80 GLY A C 1
ATOM 603 O O . GLY A 1 80 ? 7.774 6.295 -25.949 1.00 93.25 80 GLY A O 1
ATOM 604 N N . PRO A 1 81 ? 7.797 5.094 -24.050 1.00 95.75 81 PRO A N 1
ATOM 605 C CA . PRO A 1 81 ? 6.585 5.713 -23.533 1.00 95.75 81 PRO A CA 1
ATOM 606 C C . PRO A 1 81 ? 6.690 7.238 -23.422 1.00 95.75 81 PRO A C 1
ATOM 608 O O . PRO A 1 81 ? 7.750 7.789 -23.115 1.00 95.75 81 PRO A O 1
ATOM 611 N N . LEU A 1 82 ? 5.563 7.930 -23.600 1.00 94.44 82 LEU A N 1
ATOM 612 C CA . LEU A 1 82 ? 5.484 9.372 -23.379 1.00 94.44 82 LEU A CA 1
ATOM 613 C C . LEU A 1 82 ? 5.941 9.720 -21.953 1.00 94.44 82 LEU A C 1
ATOM 615 O O . LEU A 1 82 ? 5.598 9.017 -21.002 1.00 94.44 82 LEU A O 1
ATOM 619 N N . ASN A 1 83 ? 6.653 10.838 -21.791 1.00 91.62 83 ASN A N 1
ATOM 620 C CA . ASN A 1 83 ? 7.212 11.312 -20.517 1.00 91.62 83 ASN A CA 1
ATOM 621 C C . ASN A 1 83 ? 8.322 10.439 -19.913 1.00 91.62 83 ASN A C 1
ATOM 623 O O . ASN A 1 83 ? 8.649 10.633 -18.742 1.00 91.62 83 ASN A O 1
ATOM 627 N N . TRP A 1 84 ? 8.874 9.486 -20.665 1.00 91.94 84 TRP A N 1
ATOM 628 C CA . TRP A 1 84 ? 9.986 8.657 -20.211 1.00 91.94 84 TRP A CA 1
ATOM 629 C C . TRP A 1 84 ? 11.240 8.934 -21.037 1.00 91.94 84 TRP A C 1
ATOM 631 O O . TRP A 1 84 ? 11.162 9.161 -22.246 1.00 91.94 84 TRP A O 1
ATOM 641 N N . THR A 1 85 ? 12.404 8.827 -20.401 1.00 90.44 85 THR A N 1
ATOM 642 C CA . THR A 1 85 ? 13.701 8.857 -21.092 1.00 90.44 85 THR A CA 1
ATOM 643 C C . THR A 1 85 ? 14.353 7.490 -20.986 1.00 90.44 85 THR A C 1
ATOM 645 O O . THR A 1 85 ? 14.454 6.947 -19.887 1.00 90.44 85 THR A O 1
ATOM 648 N N . ILE A 1 86 ? 14.832 6.962 -22.117 1.00 89.88 86 ILE A N 1
ATOM 649 C CA . ILE A 1 86 ? 15.440 5.624 -22.219 1.00 89.88 86 ILE A CA 1
ATOM 650 C C . ILE A 1 86 ? 16.887 5.710 -22.754 1.00 89.88 86 ILE A C 1
ATOM 652 O O . ILE A 1 86 ? 17.133 5.285 -23.887 1.00 89.88 86 ILE A O 1
ATOM 656 N N . PRO A 1 87 ? 17.863 6.318 -22.054 1.00 84.81 87 PRO A N 1
ATOM 657 C CA . PRO A 1 87 ? 19.250 6.280 -22.514 1.00 84.81 87 PRO A CA 1
ATOM 658 C C . PRO A 1 87 ? 19.769 4.837 -22.558 1.00 84.81 87 PRO A C 1
ATOM 660 O O . PRO A 1 87 ? 19.408 4.018 -21.713 1.00 84.81 87 PRO A O 1
ATOM 663 N N . VAL A 1 88 ? 20.615 4.522 -23.538 1.00 79.00 88 VAL A N 1
ATOM 664 C CA . VAL A 1 88 ? 21.237 3.198 -23.672 1.00 79.00 88 VAL A CA 1
ATOM 665 C C . VAL A 1 88 ? 22.718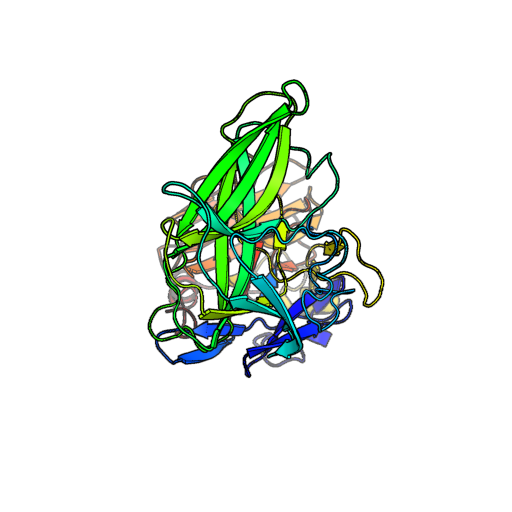 3.320 -23.998 1.00 79.00 88 VAL A C 1
ATOM 667 O O . VAL A 1 88 ? 23.114 4.194 -24.767 1.00 79.00 88 VAL A O 1
ATOM 670 N N . GLY A 1 89 ? 23.521 2.419 -23.432 1.00 75.75 89 GLY A N 1
ATOM 671 C CA . GLY A 1 89 ? 24.960 2.309 -23.697 1.00 75.75 89 GLY A CA 1
ATOM 672 C C . GLY A 1 89 ? 25.313 1.530 -24.974 1.00 75.75 89 GLY A C 1
ATOM 673 O O . GLY A 1 89 ? 26.492 1.394 -25.289 1.00 75.75 89 GLY A O 1
ATOM 674 N N . GLY A 1 90 ? 24.307 1.014 -25.692 1.00 81.50 90 GLY A N 1
ATOM 675 C CA . GLY A 1 90 ? 24.430 0.258 -26.944 1.00 81.50 90 GLY A CA 1
ATOM 676 C C . GLY A 1 90 ? 23.256 0.520 -27.898 1.00 81.50 90 GLY A C 1
ATOM 677 O O . GLY A 1 90 ? 22.633 1.579 -27.854 1.00 81.50 90 GLY A O 1
ATOM 678 N N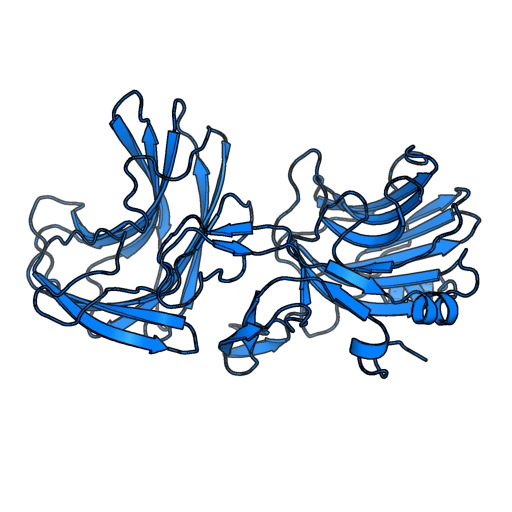 . SER A 1 91 ? 22.922 -0.443 -28.763 1.00 89.88 91 SER A N 1
ATOM 679 C CA . SER A 1 91 ? 21.717 -0.354 -29.603 1.00 89.88 91 SER A CA 1
ATOM 680 C C . SER A 1 91 ? 20.478 -0.753 -28.804 1.00 89.88 91 SER A C 1
ATOM 682 O O . SER A 1 91 ? 20.508 -1.735 -28.062 1.00 89.88 91 SER A O 1
ATOM 684 N N . ARG A 1 92 ? 19.376 -0.020 -28.986 1.00 93.19 92 ARG A N 1
ATOM 685 C CA . ARG A 1 92 ? 18.073 -0.349 -28.389 1.00 93.19 92 ARG A CA 1
ATOM 686 C C . ARG A 1 92 ? 17.026 -0.622 -29.447 1.00 93.19 92 ARG A C 1
ATOM 688 O O . ARG A 1 92 ? 17.079 -0.025 -30.518 1.00 93.19 92 ARG A O 1
ATOM 695 N N . GLN A 1 93 ? 16.054 -1.453 -29.101 1.00 96.25 93 GLN A N 1
ATOM 696 C CA . GLN A 1 93 ? 14.827 -1.658 -29.859 1.00 96.25 93 GLN A CA 1
ATOM 697 C C . GLN A 1 93 ? 13.661 -1.798 -28.887 1.00 96.25 93 GLN A C 1
ATOM 699 O O . GLN A 1 93 ? 13.781 -2.480 -27.869 1.00 96.25 93 GLN A O 1
ATOM 704 N N . ILE A 1 94 ? 12.525 -1.191 -29.212 1.00 97.31 94 ILE A N 1
ATOM 705 C CA . ILE A 1 94 ? 11.261 -1.547 -28.568 1.00 97.31 94 ILE A CA 1
ATOM 706 C C . ILE A 1 94 ? 10.694 -2.714 -29.363 1.00 97.31 94 ILE A C 1
ATOM 708 O O . ILE A 1 94 ? 10.428 -2.559 -30.552 1.00 97.31 94 ILE A O 1
ATOM 712 N N . VAL A 1 95 ? 10.560 -3.887 -28.745 1.00 97.88 95 VAL A N 1
ATOM 713 C CA . VAL A 1 95 ? 10.199 -5.127 -29.466 1.00 97.88 95 VAL A CA 1
ATOM 714 C C . VAL A 1 95 ? 8.763 -5.567 -29.219 1.00 97.88 95 VAL A C 1
ATOM 716 O O . VAL A 1 95 ? 8.199 -6.301 -30.026 1.00 97.88 95 VAL A O 1
ATOM 719 N N . TRP A 1 96 ? 8.152 -5.094 -28.134 1.00 98.19 96 TRP A N 1
ATOM 720 C CA . TRP A 1 96 ? 6.772 -5.408 -27.793 1.00 98.19 96 TRP A CA 1
ATOM 721 C C . TRP A 1 96 ? 6.162 -4.328 -26.896 1.00 98.19 96 TRP A C 1
ATOM 723 O O . TRP A 1 96 ? 6.865 -3.662 -26.139 1.00 98.19 96 TRP A O 1
ATOM 733 N N . GLN A 1 97 ? 4.843 -4.181 -26.969 1.00 97.50 97 GLN A N 1
ATOM 734 C CA . GLN A 1 97 ? 4.021 -3.398 -26.051 1.00 97.50 97 GLN A CA 1
ATOM 735 C C . GLN A 1 97 ? 2.689 -4.127 -25.875 1.00 97.50 97 GLN A C 1
ATOM 737 O O . GLN A 1 97 ? 2.147 -4.671 -26.838 1.00 97.50 97 GLN A O 1
ATOM 742 N N . GLY A 1 98 ? 2.149 -4.133 -24.661 1.00 97.19 98 GLY A N 1
ATOM 743 C CA . GLY A 1 98 ? 0.856 -4.746 -24.395 1.00 97.19 98 GLY A CA 1
ATOM 744 C C . GLY A 1 98 ? 0.563 -4.872 -22.910 1.00 97.19 98 GLY A C 1
ATOM 745 O O . GLY A 1 98 ? 1.016 -4.068 -22.100 1.00 97.19 98 GLY A O 1
ATOM 746 N N . ILE A 1 99 ? -0.221 -5.886 -22.555 1.00 97.81 99 ILE A N 1
ATOM 747 C CA . ILE A 1 99 ? -0.621 -6.169 -21.177 1.00 97.81 99 ILE A CA 1
ATOM 748 C C . ILE A 1 99 ? -0.166 -7.583 -20.820 1.00 97.81 99 ILE A C 1
ATOM 750 O O . ILE A 1 99 ? -0.390 -8.519 -21.584 1.00 97.81 99 ILE A O 1
ATOM 754 N N . GLU A 1 100 ? 0.453 -7.746 -19.654 1.00 97.44 100 GLU A N 1
ATOM 755 C CA . GLU A 1 100 ? 0.746 -9.050 -19.056 1.00 97.44 100 GLU A CA 1
ATOM 756 C C . GLU A 1 100 ? 0.172 -9.088 -17.644 1.00 97.44 100 GLU A C 1
ATOM 758 O O . GLU A 1 100 ? 0.484 -8.222 -16.831 1.00 97.44 100 GLU A O 1
ATOM 763 N N . ASN A 1 101 ? -0.668 -10.083 -17.344 1.00 96.00 101 ASN A N 1
ATOM 764 C CA . ASN A 1 101 ? -1.326 -10.230 -16.040 1.00 96.00 101 ASN A CA 1
ATOM 765 C C . ASN A 1 101 ? -2.020 -8.935 -15.578 1.00 96.00 101 ASN A C 1
ATOM 767 O O . ASN A 1 101 ? -1.905 -8.524 -14.427 1.00 96.00 101 ASN A O 1
ATOM 771 N N . GLY A 1 102 ? -2.691 -8.238 -16.501 1.00 96.81 102 GLY A N 1
ATOM 772 C CA . GLY A 1 102 ? -3.359 -6.959 -16.229 1.00 96.81 102 GLY A CA 1
ATOM 773 C C . GLY A 1 102 ? -2.419 -5.753 -16.081 1.00 96.81 102 GLY A C 1
ATOM 774 O O . GLY A 1 102 ? -2.883 -4.616 -16.016 1.00 96.81 102 GLY A O 1
ATOM 775 N N . VAL A 1 103 ? -1.100 -5.965 -16.078 1.00 98.12 103 VAL A N 1
ATOM 776 C CA . VAL A 1 103 ? -0.098 -4.900 -15.993 1.00 98.12 103 VAL A CA 1
ATOM 777 C C . VAL A 1 103 ? 0.232 -4.391 -17.402 1.00 98.12 103 VAL A C 1
ATOM 779 O O . VAL A 1 103 ? 0.684 -5.179 -18.238 1.00 98.12 103 VAL A O 1
ATOM 782 N N . PRO A 1 104 ? 0.028 -3.094 -17.697 1.00 97.94 104 PRO A N 1
ATOM 783 C CA . PRO A 1 104 ? 0.480 -2.501 -18.949 1.00 97.94 104 PRO A CA 1
ATOM 784 C C . PRO A 1 104 ? 2.010 -2.413 -18.975 1.00 97.94 104 PRO A C 1
ATOM 786 O O . PRO A 1 104 ? 2.632 -1.923 -18.027 1.00 97.94 104 PRO A O 1
ATOM 789 N N . CYS A 1 105 ? 2.599 -2.900 -20.064 1.00 97.88 105 CYS A N 1
ATOM 790 C CA . CYS A 1 105 ? 4.021 -3.184 -20.180 1.00 97.88 105 CYS A CA 1
ATOM 791 C C . CYS A 1 105 ? 4.559 -2.910 -21.595 1.00 97.88 105 CYS A C 1
ATOM 793 O O . CYS A 1 105 ? 3.815 -2.850 -22.576 1.00 97.88 105 CYS A O 1
ATOM 795 N N . PHE A 1 106 ? 5.882 -2.829 -21.706 1.00 97.75 106 PHE A N 1
ATOM 796 C CA . PHE A 1 106 ? 6.616 -2.852 -22.973 1.00 97.75 106 PHE A CA 1
ATOM 797 C C . PHE A 1 106 ? 7.984 -3.515 -22.789 1.00 97.75 106 PHE A C 1
ATOM 799 O O . PHE A 1 106 ? 8.495 -3.594 -21.668 1.00 97.75 106 PHE A O 1
ATOM 806 N N . ASP A 1 107 ? 8.567 -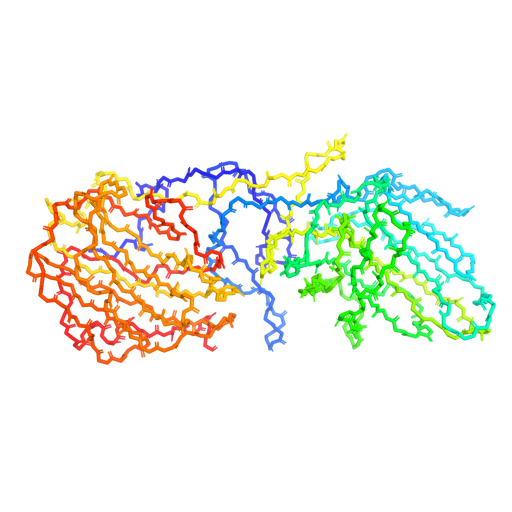3.964 -23.899 1.00 98.00 107 ASP A N 1
ATOM 807 C CA . ASP A 1 107 ? 9.835 -4.685 -23.926 1.00 98.00 107 ASP A CA 1
ATOM 808 C C . ASP A 1 107 ? 10.917 -3.859 -24.612 1.00 98.00 107 ASP A C 1
ATOM 810 O O . ASP A 1 107 ? 10.742 -3.389 -25.742 1.00 98.00 107 ASP A O 1
ATOM 814 N N . VAL A 1 108 ? 12.062 -3.741 -23.943 1.00 96.56 108 VAL A N 1
ATOM 815 C CA . VAL A 1 108 ? 13.272 -3.126 -24.487 1.00 96.56 108 VAL A CA 1
ATOM 816 C C . VAL A 1 108 ? 14.304 -4.213 -24.718 1.00 96.56 108 VAL A C 1
ATOM 818 O O . VAL A 1 108 ? 14.731 -4.882 -23.775 1.00 96.56 108 VAL A O 1
ATOM 821 N N . LYS A 1 109 ? 14.729 -4.356 -25.970 1.00 95.94 109 LYS A N 1
ATOM 822 C CA . LYS A 1 109 ? 15.878 -5.167 -26.352 1.00 95.94 109 LYS A CA 1
ATOM 823 C C . LYS A 1 109 ? 17.119 -4.288 -26.431 1.00 95.94 109 LYS A C 1
ATOM 825 O O . LYS A 1 109 ? 17.121 -3.278 -27.135 1.00 95.94 109 LYS A O 1
ATOM 830 N N . CYS A 1 110 ? 18.171 -4.697 -25.735 1.00 93.56 110 CYS A N 1
ATOM 831 C CA . CYS A 1 110 ? 19.481 -4.060 -25.754 1.00 93.56 110 CYS A CA 1
ATOM 832 C C . CYS A 1 110 ? 20.488 -5.008 -26.403 1.00 93.56 110 CYS A C 1
ATOM 834 O O . CYS A 1 110 ? 20.648 -6.147 -25.959 1.00 93.56 110 CYS A O 1
ATOM 836 N N . THR A 1 111 ? 21.172 -4.533 -27.445 1.00 93.50 111 THR A N 1
ATOM 837 C CA . THR A 1 111 ? 22.189 -5.300 -28.174 1.00 93.50 111 THR A CA 1
ATOM 838 C C . THR A 1 111 ? 23.464 -4.500 -28.418 1.00 93.50 111 THR A C 1
ATOM 840 O O . THR A 1 111 ? 23.430 -3.272 -28.507 1.00 93.50 111 THR A O 1
ATOM 843 N N . GLY A 1 112 ? 24.582 -5.194 -28.617 1.00 91.38 112 GLY A N 1
ATOM 844 C CA . GLY A 1 112 ? 25.856 -4.599 -29.022 1.00 91.38 112 GLY A CA 1
ATOM 845 C C . GLY A 1 112 ? 26.895 -4.686 -27.915 1.00 91.38 112 GLY A C 1
ATOM 846 O O . GLY A 1 112 ? 26.981 -5.702 -27.236 1.00 91.38 112 GLY A O 1
ATOM 847 N N . VAL A 1 113 ? 27.688 -3.633 -27.744 1.00 87.88 113 VAL A N 1
ATOM 848 C CA . VAL A 1 113 ? 28.735 -3.559 -26.719 1.00 87.88 113 VAL A CA 1
ATOM 849 C C . VAL A 1 113 ? 28.508 -2.300 -25.895 1.00 87.88 113 VAL A C 1
ATOM 851 O O . VAL A 1 113 ? 28.264 -1.240 -26.471 1.00 87.88 113 VAL A O 1
ATOM 854 N N . ALA A 1 114 ? 28.578 -2.405 -24.569 1.00 83.44 114 ALA A N 1
ATOM 855 C CA . ALA A 1 114 ? 28.516 -1.241 -23.693 1.00 83.44 114 ALA A CA 1
ATOM 856 C C . ALA A 1 114 ? 29.714 -0.312 -23.967 1.00 83.44 114 ALA A C 1
ATOM 858 O O . ALA A 1 114 ? 30.868 -0.712 -23.788 1.00 83.44 114 ALA A O 1
ATOM 859 N N . GLY A 1 115 ? 29.464 0.919 -24.421 1.00 73.50 115 GLY A N 1
ATOM 860 C CA . GLY A 1 115 ? 30.529 1.893 -24.692 1.00 73.50 115 GLY A CA 1
ATOM 861 C C . GLY A 1 115 ? 31.099 2.546 -23.422 1.00 73.50 115 GLY A C 1
ATOM 862 O O . GLY A 1 115 ? 30.330 2.905 -22.542 1.00 73.50 115 GLY A O 1
ATOM 863 N N . GLY A 1 116 ? 32.421 2.776 -23.351 1.00 60.88 116 GLY A N 1
ATOM 864 C CA . GLY A 1 116 ? 33.076 3.638 -22.339 1.00 60.88 116 GLY A CA 1
ATOM 865 C C . GLY A 1 116 ? 33.644 2.940 -21.086 1.00 60.88 116 GLY A C 1
ATOM 866 O O . GLY A 1 116 ? 33.439 1.752 -20.881 1.00 60.88 116 GLY A O 1
ATOM 867 N N . THR A 1 117 ? 34.419 3.667 -20.267 1.00 51.50 117 THR A N 1
ATOM 868 C CA . THR A 1 117 ? 35.077 3.190 -19.027 1.00 51.50 117 THR A CA 1
ATOM 869 C C . THR A 1 117 ? 34.074 2.794 -17.927 1.00 51.50 117 THR A C 1
ATOM 871 O O . THR A 1 117 ? 32.981 3.332 -17.858 1.00 51.50 117 THR A O 1
ATOM 874 N N . THR A 1 118 ? 34.461 1.842 -17.066 1.00 52.28 118 THR A N 1
ATOM 875 C CA . THR A 1 118 ? 33.700 1.177 -15.979 1.00 52.28 118 THR A CA 1
ATOM 876 C C . THR A 1 118 ? 32.554 1.989 -15.339 1.00 52.28 118 THR A C 1
ATOM 878 O O . THR A 1 118 ? 32.795 3.074 -14.821 1.00 52.28 118 THR A O 1
ATOM 881 N N . GLY A 1 119 ? 31.343 1.409 -15.260 1.00 55.31 119 GLY A N 1
ATOM 882 C CA . GLY A 1 119 ? 30.183 2.003 -14.566 1.00 55.31 119 GLY A CA 1
ATOM 883 C C . GLY A 1 119 ? 29.086 2.566 -15.477 1.00 55.31 119 GLY A C 1
ATOM 884 O O . GLY A 1 119 ? 28.357 3.459 -15.058 1.00 55.31 119 GLY A O 1
ATOM 885 N N . VAL A 1 120 ? 28.975 2.066 -16.711 1.00 61.72 120 VAL A N 1
ATOM 886 C CA . VAL A 1 120 ? 28.048 2.584 -17.727 1.00 61.72 120 VAL A CA 1
ATOM 887 C C . VAL A 1 120 ? 26.695 1.880 -17.642 1.00 61.72 120 VAL A C 1
ATOM 889 O O . VAL A 1 120 ? 26.615 0.652 -17.512 1.00 61.72 120 VAL A O 1
ATOM 892 N N . ASP A 1 121 ? 25.630 2.670 -17.755 1.00 69.56 121 ASP A N 1
ATOM 893 C CA . ASP A 1 121 ? 24.261 2.183 -17.875 1.00 69.56 121 ASP A CA 1
ATOM 894 C C . ASP A 1 121 ? 24.071 1.538 -19.258 1.00 69.56 121 ASP A C 1
ATOM 896 O O . ASP A 1 121 ? 23.995 2.226 -20.278 1.00 69.56 121 ASP A O 1
ATOM 900 N N . ALA A 1 122 ? 23.954 0.208 -19.322 1.00 77.94 122 ALA A N 1
ATOM 901 C CA . ALA A 1 122 ? 23.503 -0.464 -20.545 1.00 77.94 122 ALA A CA 1
ATOM 902 C C . ALA A 1 122 ? 22.100 0.015 -20.942 1.00 77.94 122 ALA A C 1
ATOM 904 O O . ALA A 1 122 ? 21.789 0.149 -22.127 1.00 77.94 122 ALA A O 1
ATOM 905 N N . LEU A 1 123 ? 21.283 0.314 -19.933 1.00 85.44 123 LEU A N 1
ATOM 906 C CA . LEU A 1 123 ? 19.959 0.898 -20.048 1.00 85.44 123 LEU A CA 1
ATOM 907 C C . LEU A 1 123 ? 19.694 1.768 -18.818 1.00 85.44 123 LEU A C 1
ATOM 909 O O . LEU A 1 123 ? 19.883 1.313 -17.692 1.00 85.44 123 LEU A O 1
ATOM 913 N N . ALA A 1 124 ? 19.197 2.980 -19.029 1.00 88.31 124 ALA A N 1
ATOM 914 C CA . ALA A 1 124 ? 18.619 3.814 -17.985 1.00 88.31 124 ALA A CA 1
ATOM 915 C C . ALA A 1 124 ? 17.164 4.134 -18.349 1.00 88.31 124 ALA A C 1
ATOM 917 O O . ALA A 1 124 ? 16.859 4.442 -19.497 1.00 88.31 124 ALA A O 1
ATOM 918 N N . LEU A 1 125 ? 16.253 4.062 -17.384 1.00 90.06 125 LEU A N 1
ATOM 919 C CA . LEU A 1 125 ? 14.867 4.500 -17.518 1.00 90.06 125 LEU A CA 1
ATOM 920 C C . LEU A 1 125 ? 14.604 5.595 -16.493 1.00 90.06 125 LEU A C 1
ATOM 922 O O . LEU A 1 125 ? 14.784 5.381 -15.296 1.00 90.06 125 LEU A O 1
ATOM 926 N N . ASN A 1 126 ? 14.144 6.751 -16.960 1.00 91.31 126 ASN A N 1
ATOM 927 C CA . ASN A 1 126 ? 13.684 7.847 -16.111 1.00 91.31 126 ASN A CA 1
ATOM 928 C C . ASN A 1 126 ? 12.185 8.039 -16.360 1.00 91.31 126 ASN A C 1
ATOM 930 O O . ASN A 1 126 ? 11.788 8.264 -17.504 1.00 91.31 126 ASN A O 1
ATOM 934 N N . PHE A 1 127 ? 11.356 7.920 -15.318 1.00 88.19 127 PHE A N 1
ATOM 935 C CA . PHE A 1 127 ? 9.894 7.776 -15.456 1.00 88.19 127 PHE A CA 1
ATOM 936 C C . PHE A 1 127 ? 9.104 9.095 -15.330 1.00 88.19 127 PHE A C 1
ATOM 938 O O . PHE A 1 127 ? 7.875 9.085 -15.252 1.00 88.19 127 PHE A O 1
ATOM 945 N N . SER A 1 128 ? 9.782 10.242 -15.314 1.00 74.44 128 SER A N 1
ATOM 946 C CA . SER A 1 128 ? 9.158 11.566 -15.377 1.00 74.44 128 SER A CA 1
ATOM 947 C C . SER A 1 128 ? 10.090 12.528 -16.114 1.00 74.44 128 SER A C 1
ATOM 949 O O . SER A 1 128 ? 11.275 12.570 -15.813 1.00 74.44 128 SER A O 1
ATOM 951 N N . MET A 1 129 ? 9.570 13.266 -17.099 1.00 58.41 129 MET A N 1
ATOM 952 C CA . MET A 1 129 ? 10.343 14.203 -17.932 1.00 58.41 129 MET A CA 1
ATOM 953 C C . MET A 1 129 ? 10.047 15.677 -17.646 1.00 58.41 129 MET A C 1
ATOM 955 O O . MET A 1 129 ? 10.487 16.537 -18.403 1.00 58.41 129 MET A O 1
ATOM 959 N N . ASP A 1 130 ? 9.301 16.011 -16.590 1.00 54.88 130 ASP A N 1
ATOM 960 C CA . ASP A 1 130 ? 9.341 17.411 -16.176 1.00 54.88 130 ASP A CA 1
ATOM 961 C C . ASP A 1 130 ? 10.712 17.683 -15.554 1.00 54.88 130 ASP A C 1
ATOM 963 O O . ASP A 1 130 ? 11.081 17.055 -14.563 1.00 54.88 130 ASP A O 1
ATOM 967 N N . THR A 1 131 ? 11.449 18.628 -16.133 1.00 53.31 131 THR A N 1
ATOM 968 C CA . THR A 1 131 ? 12.640 19.271 -15.559 1.00 53.31 131 THR A CA 1
ATOM 969 C C . THR A 1 131 ? 12.479 19.662 -14.081 1.00 53.31 131 THR A C 1
ATOM 971 O O . THR A 1 131 ? 13.483 19.846 -13.400 1.00 53.31 131 THR A O 1
ATOM 974 N N . ALA A 1 132 ? 11.247 19.772 -13.572 1.00 60.66 132 ALA A N 1
ATOM 975 C CA . ALA A 1 132 ? 10.926 20.067 -12.181 1.00 60.66 132 ALA A CA 1
ATOM 976 C C . ALA A 1 132 ? 10.654 18.843 -11.274 1.00 60.66 132 ALA A C 1
ATOM 978 O O . ALA A 1 132 ? 10.411 19.049 -10.088 1.00 60.66 132 ALA A O 1
ATOM 979 N N . GLY A 1 133 ? 10.687 17.593 -11.765 1.00 75.31 133 GLY A N 1
ATOM 980 C CA . GLY A 1 133 ? 10.489 16.373 -10.958 1.00 75.31 133 GLY A CA 1
ATOM 981 C C . GLY A 1 133 ? 9.296 16.426 -9.981 1.00 75.31 133 GLY A C 1
ATOM 982 O O . GLY A 1 133 ? 8.322 17.142 -10.196 1.00 75.31 133 GLY A O 1
ATOM 983 N N . THR A 1 134 ? 9.340 15.645 -8.896 1.00 87.62 134 THR A N 1
ATOM 984 C CA . THR A 1 134 ? 8.406 15.806 -7.762 1.00 87.62 134 THR A CA 1
ATOM 985 C C . THR A 1 134 ? 9.061 16.679 -6.696 1.00 87.62 134 THR A C 1
ATOM 987 O O . THR A 1 134 ? 10.118 16.275 -6.203 1.00 87.62 134 THR A O 1
ATOM 990 N N . PRO A 1 135 ? 8.476 17.826 -6.302 1.00 90.25 135 PRO A N 1
ATOM 991 C CA . PRO A 1 135 ? 9.032 18.663 -5.243 1.00 90.25 135 PRO A CA 1
ATOM 992 C C . PRO A 1 135 ? 9.268 17.870 -3.956 1.00 90.25 135 PRO A C 1
ATOM 994 O O . PRO A 1 135 ? 8.408 17.100 -3.520 1.00 90.25 135 PRO A O 1
ATOM 997 N N . THR A 1 136 ? 10.437 18.054 -3.351 1.00 91.38 136 THR A N 1
ATOM 998 C CA . THR A 1 136 ? 10.848 17.319 -2.154 1.00 91.38 136 THR A CA 1
ATOM 999 C C . THR A 1 136 ? 11.725 18.174 -1.247 1.00 91.38 136 THR A C 1
ATOM 1001 O O . THR A 1 136 ? 12.272 19.193 -1.661 1.00 91.38 136 THR A O 1
ATOM 1004 N N . ILE A 1 137 ? 11.884 17.736 -0.004 1.00 91.31 137 ILE A N 1
ATOM 1005 C CA . ILE A 1 137 ? 12.850 18.256 0.964 1.00 91.31 137 ILE A CA 1
ATOM 1006 C C . ILE A 1 137 ? 13.696 17.119 1.543 1.00 91.31 137 ILE A C 1
ATOM 1008 O O . ILE A 1 137 ? 13.390 15.939 1.361 1.00 91.31 137 ILE A O 1
ATOM 1012 N N . THR A 1 138 ? 14.765 17.472 2.253 1.00 91.88 138 THR A N 1
ATOM 1013 C CA . THR A 1 138 ? 15.562 16.518 3.034 1.00 91.88 138 THR A CA 1
ATOM 1014 C C . THR A 1 138 ? 14.689 15.798 4.060 1.00 91.88 138 THR A C 1
ATOM 1016 O O . THR A 1 138 ? 13.902 16.428 4.760 1.00 91.88 138 THR A O 1
ATOM 1019 N N . GLY A 1 139 ? 14.854 14.483 4.174 1.00 90.38 139 GLY A N 1
ATOM 1020 C CA . GLY A 1 139 ? 14.103 13.625 5.090 1.00 90.38 139 GLY A CA 1
ATOM 1021 C C . GLY A 1 139 ? 12.816 13.049 4.501 1.00 90.38 139 GLY A C 1
ATOM 1022 O O . GLY A 1 139 ? 12.263 12.117 5.082 1.00 90.38 139 GLY A O 1
ATOM 1023 N N . ASP A 1 140 ? 12.365 13.530 3.339 1.00 91.69 140 ASP A N 1
ATOM 1024 C CA . ASP A 1 140 ? 11.216 12.938 2.661 1.00 91.69 140 ASP A CA 1
ATOM 1025 C C . ASP A 1 140 ? 11.485 11.479 2.290 1.00 91.69 140 ASP A C 1
ATOM 1027 O O . ASP A 1 140 ? 12.559 11.133 1.789 1.00 91.69 140 ASP A O 1
ATOM 1031 N N . VAL A 1 141 ? 10.475 10.635 2.507 1.00 91.56 141 VAL A N 1
ATOM 1032 C CA . VAL A 1 141 ? 10.489 9.228 2.109 1.00 91.56 141 VAL A CA 1
ATOM 1033 C C . VAL A 1 141 ? 9.573 9.036 0.909 1.00 91.56 141 VAL A C 1
ATOM 1035 O O . VAL A 1 141 ? 8.387 9.373 0.956 1.00 91.56 141 VAL A O 1
ATOM 1038 N N . PHE A 1 142 ? 10.123 8.469 -0.159 1.00 92.69 142 PHE A N 1
ATOM 1039 C CA . PHE A 1 142 ? 9.365 8.030 -1.319 1.00 92.69 142 PHE A CA 1
ATOM 1040 C C . PHE A 1 142 ? 9.268 6.521 -1.338 1.00 92.69 142 PHE A C 1
ATOM 1042 O O . PHE A 1 142 ? 10.218 5.827 -1.000 1.00 92.69 142 PHE A O 1
ATOM 1049 N N . SER A 1 143 ? 8.152 6.020 -1.838 1.00 93.75 143 SER A N 1
ATOM 1050 C CA . SER A 1 143 ? 8.055 4.665 -2.336 1.00 93.75 143 SER A CA 1
ATOM 1051 C C . SER A 1 143 ? 8.219 4.675 -3.847 1.00 93.75 143 SER A C 1
ATOM 1053 O O . SER A 1 143 ? 7.648 5.503 -4.558 1.00 93.75 143 SER A O 1
ATOM 1055 N N . SER A 1 144 ? 9.047 3.762 -4.329 1.00 94.12 144 SER A N 1
ATOM 1056 C CA . SER A 1 144 ? 9.355 3.573 -5.738 1.00 94.12 144 SER A CA 1
ATOM 1057 C C . SER A 1 144 ? 9.140 2.107 -6.059 1.00 94.12 144 SER A C 1
ATOM 1059 O O . SER A 1 144 ? 9.628 1.242 -5.337 1.00 94.12 144 SER A O 1
ATOM 1061 N N . SER A 1 145 ? 8.399 1.803 -7.118 1.00 95.69 145 SER A N 1
ATOM 1062 C CA . SER A 1 145 ? 8.219 0.427 -7.577 1.00 95.69 145 SER A CA 1
ATOM 1063 C C . SER A 1 145 ? 7.983 0.320 -9.066 1.00 95.69 145 SER A C 1
ATOM 1065 O O . SER A 1 145 ? 7.569 1.291 -9.689 1.00 95.69 145 SER A O 1
ATOM 1067 N N . ILE A 1 146 ? 8.229 -0.859 -9.621 1.00 96.69 146 ILE A N 1
ATOM 1068 C CA . ILE A 1 146 ? 8.021 -1.166 -11.035 1.00 96.69 146 ILE A CA 1
ATOM 1069 C C . ILE A 1 146 ? 7.912 -2.680 -11.220 1.00 96.69 146 ILE A C 1
ATOM 1071 O O . ILE A 1 146 ? 8.519 -3.447 -10.470 1.00 96.69 146 ILE A O 1
ATOM 1075 N N . PHE A 1 147 ? 7.136 -3.114 -12.210 1.00 97.00 147 PHE A N 1
ATOM 1076 C CA . PHE A 1 147 ? 7.093 -4.507 -12.635 1.00 97.00 147 PHE A CA 1
ATOM 1077 C C . PHE A 1 147 ? 8.191 -4.788 -13.653 1.00 97.00 147 PHE A C 1
ATOM 1079 O O . PHE A 1 147 ? 8.302 -4.064 -14.642 1.00 97.00 147 PHE A O 1
ATOM 1086 N N . ILE A 1 148 ? 8.999 -5.820 -13.406 1.00 95.56 148 ILE A N 1
ATOM 1087 C CA . ILE A 1 148 ? 10.143 -6.183 -14.249 1.00 95.56 148 ILE A CA 1
ATOM 1088 C C . ILE A 1 148 ? 10.175 -7.693 -14.478 1.00 95.56 148 ILE A C 1
ATOM 1090 O O . ILE A 1 148 ? 9.853 -8.463 -13.572 1.00 95.56 148 ILE A O 1
ATOM 1094 N N . LYS A 1 149 ? 10.595 -8.101 -15.680 1.00 94.88 149 LYS A N 1
ATOM 1095 C CA . LYS A 1 149 ? 11.120 -9.445 -15.961 1.00 94.88 149 LYS A CA 1
ATOM 1096 C C . LYS A 1 149 ? 12.167 -9.431 -17.075 1.00 94.88 149 LYS A C 1
ATOM 1098 O O . LYS A 1 149 ? 12.185 -8.518 -17.903 1.00 94.88 149 LYS A O 1
ATOM 1103 N N . LEU A 1 150 ? 13.005 -10.459 -17.111 1.00 95.38 150 LEU A N 1
ATOM 1104 C CA . LEU A 1 150 ? 13.857 -10.797 -18.245 1.00 95.38 150 LEU A CA 1
ATOM 1105 C C . LEU A 1 150 ? 13.043 -11.667 -19.211 1.00 95.38 150 LEU A C 1
ATOM 1107 O O . LEU A 1 150 ? 12.597 -12.756 -18.860 1.00 95.38 150 LEU A O 1
ATOM 1111 N N . VAL A 1 151 ? 12.803 -11.156 -20.413 1.00 96.31 151 VAL A N 1
ATOM 1112 C CA . VAL A 1 151 ? 12.033 -11.846 -21.458 1.00 96.31 151 VAL A CA 1
ATOM 1113 C C . VAL A 1 151 ? 12.924 -12.812 -22.230 1.00 96.31 151 VAL A C 1
ATOM 1115 O O . VAL A 1 151 ? 12.492 -13.912 -22.552 1.00 96.31 151 VAL A O 1
ATOM 1118 N N . ASP A 1 152 ? 14.150 -12.383 -22.533 1.00 95.31 152 ASP A N 1
ATOM 1119 C CA . ASP A 1 152 ? 15.117 -13.146 -23.321 1.00 95.31 152 ASP A CA 1
ATOM 1120 C C . ASP A 1 152 ? 16.555 -12.682 -23.027 1.00 95.31 152 ASP A C 1
ATOM 1122 O O . ASP A 1 152 ? 16.779 -11.542 -22.605 1.00 95.31 152 ASP A O 1
ATOM 1126 N N . GLY A 1 153 ? 17.526 -13.550 -23.304 1.00 92.69 153 GLY A N 1
ATOM 1127 C CA . GLY A 1 153 ? 18.956 -13.285 -23.177 1.00 92.69 153 GLY A CA 1
ATOM 1128 C C . GLY A 1 153 ? 19.506 -13.408 -21.756 1.00 92.69 153 GLY A C 1
ATOM 1129 O O . GLY A 1 153 ? 18.909 -14.026 -20.878 1.00 92.69 153 GLY A O 1
ATOM 1130 N N . VAL A 1 154 ? 20.689 -12.831 -21.540 1.00 87.56 154 VAL A N 1
ATOM 1131 C CA . VAL A 1 154 ? 21.406 -12.873 -20.256 1.00 87.56 154 VAL A CA 1
ATOM 1132 C C . VAL A 1 154 ? 21.702 -11.450 -19.824 1.00 87.56 154 VAL A C 1
ATOM 1134 O O . VAL A 1 154 ? 22.199 -10.656 -20.621 1.00 87.56 154 VAL A O 1
ATOM 1137 N N . LEU A 1 155 ? 21.411 -11.124 -18.563 1.00 83.44 155 LEU A N 1
ATOM 1138 C CA . LEU A 1 155 ? 21.786 -9.828 -18.018 1.00 83.44 155 LEU A CA 1
ATOM 1139 C C . LEU A 1 155 ? 23.310 -9.754 -17.839 1.00 83.44 155 LEU A C 1
ATOM 1141 O O . LEU A 1 155 ? 23.861 -10.529 -17.059 1.00 83.44 155 LEU A O 1
ATOM 1145 N N . PRO A 1 156 ? 23.993 -8.802 -18.493 1.00 71.88 156 PRO A N 1
ATOM 1146 C CA . PRO A 1 156 ? 25.442 -8.620 -18.359 1.00 71.88 156 PRO A CA 1
ATOM 1147 C C . PRO A 1 156 ? 25.880 -8.071 -16.988 1.00 71.88 156 PRO A C 1
ATOM 1149 O O . PRO A 1 156 ? 27.070 -7.987 -16.706 1.00 71.88 156 PRO A O 1
ATOM 1152 N N . GLY A 1 157 ? 24.941 -7.693 -16.117 1.00 82.25 157 GLY A N 1
ATOM 1153 C CA . GLY A 1 157 ? 25.250 -7.137 -14.806 1.00 82.25 157 GLY A CA 1
ATOM 1154 C C . GLY A 1 157 ? 24.032 -7.072 -13.894 1.00 82.25 157 GLY A C 1
ATOM 1155 O O . GLY A 1 157 ? 23.275 -8.035 -13.788 1.00 82.25 157 GLY A O 1
ATOM 1156 N N . ARG A 1 158 ? 23.845 -5.939 -13.209 1.00 86.69 158 ARG A N 1
ATOM 1157 C CA . ARG A 1 158 ? 22.795 -5.783 -12.189 1.00 86.69 158 ARG A CA 1
ATOM 1158 C C . ARG A 1 158 ? 21.738 -4.769 -12.593 1.00 86.69 158 ARG A C 1
ATOM 1160 O O . ARG A 1 158 ? 22.050 -3.733 -13.175 1.00 86.69 158 ARG A O 1
ATOM 1167 N N . VAL A 1 159 ? 20.503 -5.036 -12.189 1.00 90.00 159 VAL A N 1
ATOM 1168 C CA . VAL A 1 159 ? 19.391 -4.092 -12.300 1.00 90.00 159 VAL A CA 1
ATOM 1169 C C . VAL A 1 159 ? 19.269 -3.345 -10.978 1.00 90.00 159 VAL A C 1
ATOM 1171 O O . VAL A 1 159 ? 19.389 -3.939 -9.909 1.00 90.00 159 VAL A O 1
ATOM 1174 N N . VAL A 1 160 ? 19.058 -2.038 -11.029 1.00 91.69 160 VAL A N 1
ATOM 1175 C CA . VAL A 1 160 ? 18.968 -1.186 -9.848 1.00 91.69 160 VAL A CA 1
ATOM 1176 C C . VAL A 1 160 ? 17.772 -0.269 -9.974 1.00 91.69 160 VAL A C 1
ATOM 1178 O O . VAL A 1 160 ? 17.663 0.484 -10.937 1.00 91.69 160 VAL A O 1
ATOM 1181 N N . LEU A 1 161 ? 16.910 -0.300 -8.963 1.00 92.94 161 LEU A N 1
ATOM 1182 C CA . LEU A 1 161 ? 15.837 0.668 -8.785 1.00 92.94 161 LEU A CA 1
ATOM 1183 C C . LEU A 1 161 ? 16.268 1.717 -7.762 1.00 92.94 161 LEU A C 1
ATOM 1185 O O . LEU A 1 161 ? 16.780 1.388 -6.685 1.00 92.94 161 LEU A O 1
ATOM 1189 N N . GLY A 1 162 ? 16.042 2.984 -8.089 1.00 90.88 162 GLY A N 1
ATOM 1190 C CA . GLY A 1 162 ? 16.393 4.082 -7.207 1.00 90.88 162 GLY A CA 1
ATOM 1191 C C . GLY A 1 162 ? 15.662 5.370 -7.537 1.00 90.88 162 GLY A C 1
ATOM 1192 O O . GLY A 1 162 ? 14.567 5.376 -8.111 1.00 90.88 162 GLY A O 1
ATOM 1193 N N . THR A 1 163 ? 16.286 6.459 -7.108 1.00 90.12 163 THR A N 1
ATOM 1194 C CA . THR A 1 163 ? 15.813 7.820 -7.337 1.00 90.12 163 THR A CA 1
ATOM 1195 C C . THR A 1 163 ? 16.953 8.718 -7.760 1.00 90.12 163 THR A C 1
ATOM 1197 O O . THR A 1 163 ? 18.048 8.641 -7.198 1.00 90.12 163 THR A O 1
ATOM 1200 N N . ALA A 1 164 ? 16.660 9.631 -8.675 1.00 89.81 164 ALA A N 1
ATOM 1201 C CA . ALA A 1 164 ? 17.492 10.790 -8.941 1.00 89.81 164 ALA A CA 1
ATOM 1202 C C . ALA A 1 164 ? 16.874 11.998 -8.234 1.00 89.81 164 ALA A C 1
ATOM 1204 O O . ALA A 1 164 ? 15.697 12.295 -8.440 1.00 89.81 164 ALA A O 1
ATOM 1205 N N . THR A 1 165 ? 17.653 12.664 -7.384 1.00 90.06 165 THR A N 1
ATOM 1206 C CA . THR A 1 165 ? 17.245 13.904 -6.721 1.00 90.06 165 THR A CA 1
ATOM 1207 C C . THR A 1 165 ? 18.077 15.057 -7.256 1.00 90.06 165 THR A C 1
ATOM 1209 O O . THR A 1 165 ? 19.284 15.124 -7.020 1.00 90.06 165 THR A O 1
ATOM 1212 N N . THR A 1 166 ? 17.437 15.985 -7.955 1.00 89.38 166 THR A N 1
ATOM 1213 C CA . THR A 1 166 ? 18.091 17.154 -8.538 1.00 89.38 166 THR A CA 1
ATOM 1214 C C . THR A 1 166 ? 17.800 18.379 -7.689 1.00 89.38 166 THR A C 1
ATOM 1216 O O . THR A 1 166 ? 16.649 18.666 -7.363 1.00 89.38 166 THR A O 1
ATOM 1219 N N . ASP A 1 167 ? 18.858 19.102 -7.337 1.00 88.12 167 ASP A N 1
ATOM 1220 C CA . ASP A 1 167 ? 18.747 20.430 -6.741 1.00 88.12 167 ASP A CA 1
ATOM 1221 C C . ASP A 1 167 ? 18.686 21.461 -7.861 1.00 88.12 167 ASP A C 1
ATOM 1223 O O . ASP A 1 167 ? 19.663 21.662 -8.582 1.00 88.12 167 ASP A O 1
ATOM 1227 N N . SER A 1 168 ? 17.530 22.096 -8.019 1.00 84.75 168 SER A N 1
ATOM 1228 C CA . SER A 1 168 ? 17.283 23.055 -9.093 1.00 84.75 168 SER A CA 1
ATOM 1229 C C . SER A 1 168 ? 18.086 24.345 -8.931 1.00 84.75 168 SER A C 1
ATOM 1231 O O . SER A 1 168 ? 18.280 25.056 -9.913 1.00 84.75 168 SER A O 1
ATOM 1233 N N . SER A 1 169 ? 18.609 24.634 -7.731 1.00 85.50 169 SER A N 1
ATOM 1234 C CA . SER A 1 169 ? 19.458 25.808 -7.501 1.00 85.50 169 SER A CA 1
ATOM 1235 C C . SER A 1 169 ? 20.892 25.622 -8.006 1.00 85.50 169 SER A C 1
ATOM 1237 O O . SER A 1 169 ? 21.525 26.584 -8.434 1.00 85.50 169 SER A O 1
ATOM 1239 N N . THR A 1 170 ? 21.397 24.384 -7.996 1.00 86.31 170 THR A N 1
ATOM 1240 C CA . THR A 1 170 ? 22.776 24.053 -8.392 1.00 86.31 170 THR A CA 1
ATOM 1241 C C . THR A 1 170 ? 22.864 23.197 -9.655 1.00 86.31 170 THR A C 1
ATOM 1243 O O . THR A 1 170 ? 23.963 22.931 -10.136 1.00 86.31 170 THR A O 1
ATOM 1246 N N . GLY A 1 171 ? 21.737 22.691 -10.164 1.00 84.62 171 GLY A N 1
ATOM 1247 C CA . GLY A 1 171 ? 21.683 21.715 -11.259 1.00 84.62 171 GLY A CA 1
ATOM 1248 C C . GLY A 1 171 ? 22.288 20.347 -10.910 1.00 84.62 171 GLY A C 1
ATOM 1249 O O . GLY A 1 171 ? 22.341 19.452 -11.752 1.00 84.62 171 GLY A O 1
ATOM 1250 N N . THR A 1 172 ? 22.757 20.156 -9.674 1.00 86.31 172 THR A N 1
ATOM 1251 C CA . THR A 1 172 ? 23.452 18.933 -9.269 1.00 86.31 172 THR A CA 1
ATOM 1252 C C . THR A 1 172 ? 22.435 17.830 -8.990 1.00 86.31 172 THR A C 1
ATOM 1254 O O . THR A 1 172 ? 21.484 18.032 -8.228 1.00 86.31 172 THR A O 1
ATOM 1257 N N . THR A 1 173 ? 22.669 16.639 -9.541 1.00 85.31 173 THR A N 1
ATOM 1258 C CA . THR A 1 173 ? 21.817 15.460 -9.333 1.00 85.31 173 THR A CA 1
ATOM 1259 C C . THR A 1 173 ? 22.524 14.447 -8.444 1.00 85.31 173 THR A C 1
ATOM 1261 O O . THR A 1 173 ? 23.654 14.060 -8.723 1.00 85.31 173 THR A O 1
ATOM 1264 N N . ASP A 1 174 ? 21.857 14.045 -7.368 1.00 85.56 174 ASP A N 1
ATOM 1265 C CA . ASP A 1 174 ? 22.273 12.952 -6.497 1.00 85.56 174 ASP A CA 1
ATOM 1266 C C . ASP A 1 174 ? 21.487 11.690 -6.861 1.00 85.56 174 ASP A C 1
ATOM 1268 O O . ASP A 1 174 ? 20.251 11.690 -6.875 1.00 85.56 174 ASP A O 1
ATOM 1272 N N . TYR A 1 175 ? 22.207 10.620 -7.184 1.00 82.81 175 TYR A N 1
ATOM 1273 C CA . TYR A 1 175 ? 21.622 9.337 -7.545 1.00 82.81 175 TYR A CA 1
ATOM 1274 C C . TYR A 1 175 ? 21.677 8.410 -6.346 1.00 82.81 175 TYR A C 1
ATOM 1276 O O . TYR A 1 175 ? 22.722 7.852 -6.009 1.00 82.81 175 TYR A O 1
ATOM 1284 N N . LYS A 1 176 ? 20.520 8.200 -5.720 1.00 80.19 176 LYS A N 1
ATOM 1285 C CA . LYS A 1 176 ? 20.416 7.259 -4.615 1.00 80.19 176 LYS A CA 1
ATOM 1286 C C . LYS A 1 176 ? 20.028 5.892 -5.163 1.00 80.19 176 LYS A C 1
ATOM 1288 O O . LYS A 1 176 ? 18.880 5.648 -5.541 1.0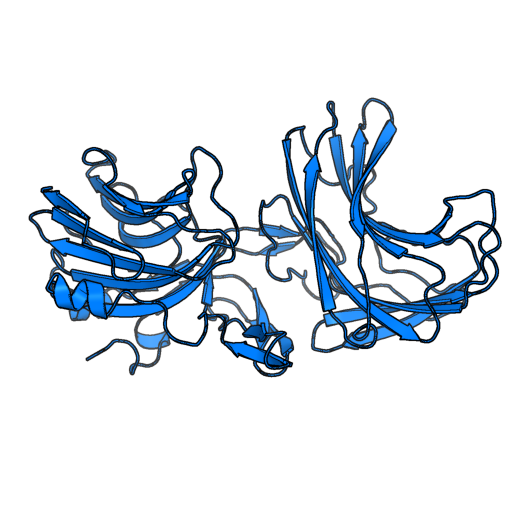0 80.19 176 LYS A O 1
ATOM 1293 N N . VAL A 1 177 ? 21.022 5.011 -5.213 1.00 67.00 177 VAL A N 1
ATOM 1294 C CA . VAL A 1 177 ? 20.862 3.577 -5.461 1.00 67.00 177 VAL A CA 1
ATOM 1295 C C . VAL A 1 177 ? 20.451 2.917 -4.156 1.00 67.00 177 VAL A C 1
ATOM 1297 O O . VAL A 1 177 ? 21.158 3.041 -3.159 1.00 67.00 177 VAL A O 1
ATOM 1300 N N . ILE A 1 178 ? 19.307 2.235 -4.151 1.00 76.44 178 ILE A N 1
ATOM 1301 C CA . ILE A 1 178 ? 18.743 1.725 -2.892 1.00 76.44 178 ILE A CA 1
ATOM 1302 C C . ILE A 1 178 ? 18.459 0.239 -2.971 1.00 76.44 178 ILE A C 1
ATOM 1304 O O . ILE A 1 178 ? 18.683 -0.473 -1.996 1.00 76.44 178 ILE A O 1
ATOM 1308 N N . THR A 1 179 ? 18.040 -0.261 -4.133 1.00 83.50 179 THR A N 1
ATOM 1309 C CA . THR A 1 179 ? 17.721 -1.680 -4.269 1.00 83.50 179 THR A CA 1
ATOM 1310 C C . THR A 1 179 ? 18.352 -2.256 -5.521 1.00 83.50 179 THR A C 1
ATOM 1312 O O . THR A 1 179 ? 17.968 -1.930 -6.644 1.00 83.50 179 THR A O 1
ATOM 1315 N N . VAL A 1 180 ? 19.329 -3.139 -5.305 1.00 87.31 180 VAL A N 1
ATOM 1316 C CA . VAL A 1 180 ? 19.811 -4.056 -6.336 1.00 87.31 180 VAL A CA 1
ATOM 1317 C C . VAL A 1 180 ? 18.748 -5.130 -6.519 1.00 87.31 180 VAL A C 1
ATOM 1319 O O . VAL A 1 180 ? 18.392 -5.841 -5.581 1.00 87.31 180 VAL A O 1
ATOM 1322 N N . ILE A 1 181 ? 18.219 -5.213 -7.730 1.00 87.38 181 ILE A N 1
ATOM 1323 C CA . ILE A 1 181 ? 17.222 -6.193 -8.124 1.00 87.38 181 ILE A CA 1
ATOM 1324 C C . ILE A 1 181 ? 17.954 -7.442 -8.601 1.00 87.38 181 ILE A C 1
ATOM 1326 O O . ILE A 1 181 ? 18.595 -7.449 -9.653 1.00 87.38 181 ILE A O 1
ATOM 1330 N N . ASN A 1 182 ? 17.813 -8.511 -7.825 1.00 84.44 182 ASN A N 1
ATOM 1331 C CA . ASN A 1 182 ? 18.212 -9.846 -8.240 1.00 84.44 182 ASN A CA 1
ATOM 1332 C C . ASN A 1 182 ? 17.015 -10.492 -8.939 1.00 84.44 182 ASN A C 1
ATOM 1334 O O . ASN A 1 182 ? 16.028 -10.834 -8.286 1.00 84.44 182 ASN A O 1
ATOM 1338 N N . LEU A 1 183 ? 17.079 -10.628 -10.266 1.00 82.25 183 LEU A N 1
ATOM 1339 C CA . LEU A 1 183 ? 16.021 -11.324 -11.004 1.00 82.25 183 LEU A CA 1
ATOM 1340 C C . LEU A 1 183 ? 16.018 -12.838 -10.707 1.00 82.25 183 LEU A C 1
ATOM 1342 O O . LEU A 1 183 ? 14.944 -13.431 -10.685 1.00 82.25 183 LEU A O 1
ATOM 1346 N N . GLY A 1 184 ? 17.179 -13.422 -10.369 1.00 75.00 184 GLY A N 1
ATOM 1347 C CA . GLY A 1 184 ? 17.316 -14.808 -9.894 1.00 75.00 184 GLY A CA 1
ATOM 1348 C C . GLY A 1 184 ? 16.708 -15.857 -10.834 1.00 75.00 184 GLY A C 1
ATOM 1349 O O . GLY A 1 184 ? 16.558 -15.611 -12.030 1.00 75.00 184 GLY A O 1
ATOM 1350 N N . ASP A 1 185 ? 16.315 -17.005 -10.275 1.00 67.00 185 ASP A N 1
ATOM 1351 C CA . ASP A 1 185 ? 15.685 -18.122 -11.008 1.00 67.00 185 ASP A CA 1
ATOM 1352 C C . ASP A 1 185 ? 14.266 -17.800 -11.516 1.00 67.00 185 ASP A C 1
ATOM 1354 O O . ASP A 1 185 ? 13.725 -18.480 -12.382 1.00 67.00 185 ASP A O 1
ATOM 1358 N N . ASP A 1 186 ? 13.671 -16.718 -11.014 1.00 69.19 186 ASP A N 1
ATOM 1359 C CA . ASP A 1 186 ? 12.325 -16.257 -11.358 1.00 69.19 186 ASP A CA 1
ATOM 1360 C C . ASP A 1 186 ? 12.324 -15.123 -12.399 1.00 69.19 186 ASP A C 1
ATOM 1362 O O . ASP A 1 186 ? 11.320 -14.425 -12.577 1.00 69.19 186 ASP A O 1
ATOM 1366 N N . ALA A 1 187 ? 13.445 -14.915 -13.095 1.00 80.81 187 ALA A N 1
ATOM 1367 C CA . ALA A 1 187 ? 13.608 -13.820 -14.045 1.00 80.81 187 ALA A CA 1
ATOM 1368 C C . ALA A 1 187 ? 12.553 -13.822 -15.167 1.00 80.81 187 ALA A C 1
ATOM 1370 O O . ALA A 1 187 ? 12.304 -12.772 -15.748 1.00 80.81 187 ALA A O 1
ATOM 1371 N N . SER A 1 188 ? 11.908 -14.960 -15.440 1.00 83.19 188 SER A N 1
ATOM 1372 C CA . SER A 1 188 ? 10.870 -15.125 -16.464 1.00 83.19 188 SER A CA 1
ATOM 1373 C C . SER A 1 188 ? 9.482 -14.617 -16.053 1.00 83.19 188 SER A C 1
ATOM 1375 O O . SER A 1 188 ? 8.617 -14.437 -16.919 1.00 83.19 188 SER A O 1
ATOM 1377 N N . ARG A 1 189 ? 9.238 -14.361 -14.759 1.00 89.69 189 ARG A N 1
ATOM 1378 C CA . ARG A 1 189 ? 7.936 -13.897 -14.261 1.00 89.69 189 ARG A CA 1
ATOM 1379 C C . ARG A 1 189 ? 7.940 -12.400 -14.011 1.00 89.69 189 ARG A C 1
ATOM 1381 O O . ARG A 1 189 ? 8.820 -11.872 -13.340 1.00 89.69 189 ARG A O 1
ATOM 1388 N N . LEU A 1 190 ? 6.891 -11.724 -14.477 1.00 93.62 190 LEU A N 1
ATOM 1389 C CA . LEU A 1 190 ? 6.678 -10.315 -14.178 1.00 93.62 190 LEU A CA 1
ATOM 1390 C C . LEU A 1 190 ? 6.451 -10.123 -12.671 1.00 93.62 190 LEU A C 1
ATOM 1392 O O . LEU A 1 190 ? 5.451 -10.582 -12.117 1.00 93.62 190 LEU A O 1
ATOM 1396 N N . LYS A 1 191 ? 7.392 -9.451 -12.005 1.00 92.44 191 LYS A N 1
ATOM 1397 C CA . LYS A 1 191 ? 7.373 -9.212 -10.556 1.00 92.44 191 LYS A CA 1
ATOM 1398 C C . LYS A 1 191 ? 7.484 -7.732 -10.248 1.00 92.44 191 LYS A C 1
ATOM 1400 O O . LYS A 1 191 ? 8.235 -7.016 -10.906 1.00 92.44 191 LYS A O 1
ATOM 1405 N N . ARG A 1 192 ? 6.772 -7.284 -9.213 1.00 93.75 192 ARG A N 1
ATOM 1406 C CA . ARG A 1 192 ? 6.919 -5.927 -8.687 1.00 93.75 192 ARG A CA 1
ATOM 1407 C C . ARG A 1 192 ? 8.136 -5.867 -7.775 1.00 93.75 192 ARG A C 1
ATOM 1409 O O . ARG A 1 192 ? 8.179 -6.557 -6.762 1.00 93.75 192 ARG A O 1
ATOM 1416 N N . TYR A 1 193 ? 9.084 -5.008 -8.113 1.00 93.56 193 TYR A N 1
ATOM 1417 C CA . TYR A 1 193 ? 10.192 -4.642 -7.241 1.00 93.56 193 TYR A CA 1
ATOM 1418 C C . TYR A 1 193 ? 9.922 -3.267 -6.654 1.00 93.56 193 TYR A C 1
ATOM 1420 O O . TYR A 1 193 ? 9.317 -2.422 -7.316 1.00 93.56 193 TYR A O 1
ATOM 1428 N N . SER A 1 194 ? 10.354 -3.039 -5.417 1.00 93.50 194 SER A N 1
ATOM 1429 C CA . SER A 1 194 ? 10.122 -1.776 -4.726 1.00 93.50 194 SER A CA 1
ATOM 1430 C C . SER A 1 194 ? 11.275 -1.369 -3.827 1.00 93.50 194 SER A C 1
ATOM 1432 O O . SER A 1 194 ? 12.067 -2.200 -3.393 1.00 93.50 194 SER A O 1
ATOM 1434 N N . THR A 1 195 ? 11.323 -0.081 -3.514 1.00 93.12 195 THR A N 1
ATOM 1435 C CA . THR A 1 195 ? 12.305 0.525 -2.624 1.00 93.12 195 THR A CA 1
ATOM 1436 C C . THR A 1 195 ? 11.730 1.758 -1.924 1.00 93.12 195 THR A C 1
ATOM 1438 O O . THR A 1 195 ? 10.769 2.351 -2.423 1.00 93.12 195 THR A O 1
ATOM 1441 N N . LEU A 1 196 ? 12.302 2.131 -0.772 1.00 93.12 196 LEU A N 1
ATOM 1442 C CA . LEU A 1 196 ? 11.862 3.262 0.058 1.00 93.12 196 LEU A CA 1
ATOM 1443 C C . LEU A 1 196 ? 12.954 4.345 0.207 1.00 93.12 196 LEU A C 1
ATOM 1445 O O . LEU A 1 196 ? 13.595 4.445 1.258 1.00 93.12 196 LEU A O 1
ATOM 1449 N N . PRO A 1 197 ? 13.233 5.133 -0.848 1.00 90.44 197 PRO A N 1
ATOM 1450 C CA . PRO A 1 197 ? 14.200 6.213 -0.794 1.00 90.44 197 PRO A CA 1
ATOM 1451 C C . PRO A 1 197 ? 13.928 7.256 0.265 1.00 90.44 197 PRO A C 1
ATOM 1453 O O . PRO A 1 197 ? 12.843 7.815 0.320 1.00 90.44 197 PRO A O 1
ATOM 1456 N N . VAL A 1 198 ? 14.976 7.595 1.015 1.00 91.19 198 VAL A N 1
ATOM 1457 C CA . VAL A 1 198 ? 15.016 8.799 1.852 1.00 91.19 198 VAL A CA 1
ATOM 1458 C C . VAL A 1 198 ? 15.849 9.862 1.150 1.00 91.19 198 VAL A C 1
ATOM 1460 O O . VAL A 1 198 ? 17.010 9.606 0.810 1.00 91.19 198 VAL A O 1
ATOM 1463 N N . VAL A 1 199 ? 15.297 11.053 0.963 1.00 90.38 199 VAL A N 1
ATOM 1464 C CA . VAL A 1 199 ? 16.022 12.191 0.393 1.00 90.38 199 VAL A CA 1
ATOM 1465 C C . VAL A 1 199 ? 17.030 12.713 1.416 1.00 90.38 199 VAL A C 1
ATOM 1467 O O . VAL A 1 199 ? 16.659 13.197 2.479 1.00 90.38 199 VAL A O 1
ATOM 1470 N N . SER A 1 200 ? 18.322 12.601 1.112 1.00 88.12 200 SER A N 1
ATOM 1471 C CA . SER A 1 200 ? 19.420 13.050 1.987 1.00 88.12 200 SER A CA 1
ATOM 1472 C C . SER A 1 200 ? 20.005 14.403 1.591 1.00 88.12 200 SER A C 1
ATOM 1474 O O . SER A 1 200 ? 20.684 15.036 2.394 1.00 88.12 200 SER A O 1
ATOM 1476 N N . LYS A 1 201 ? 19.761 14.845 0.356 1.00 86.38 201 LYS A N 1
ATOM 1477 C CA . LYS A 1 201 ? 20.254 16.123 -0.152 1.00 86.38 201 LYS A CA 1
ATOM 1478 C C . LYS A 1 201 ? 19.484 17.288 0.477 1.00 86.38 201 LYS A C 1
ATOM 1480 O O . LYS A 1 201 ? 18.337 17.100 0.870 1.00 86.38 201 LYS A O 1
ATOM 1485 N N . THR A 1 202 ? 20.098 18.468 0.560 1.00 87.00 202 THR A N 1
ATOM 1486 C CA . THR A 1 202 ? 19.494 19.747 0.981 1.00 87.00 202 THR A CA 1
ATOM 1487 C C . THR A 1 202 ? 19.345 20.696 -0.214 1.00 87.00 202 THR A C 1
ATOM 1489 O O . THR A 1 202 ? 20.063 20.551 -1.202 1.00 87.00 202 THR A O 1
ATOM 1492 N N . GLY A 1 203 ? 18.414 21.653 -0.143 1.00 87.19 203 GLY A N 1
ATOM 1493 C CA . GLY A 1 203 ? 18.206 22.674 -1.183 1.00 87.19 203 GLY A CA 1
ATOM 1494 C C . GLY A 1 203 ? 16.799 22.673 -1.785 1.00 87.19 203 GLY A C 1
ATOM 1495 O O . GLY A 1 203 ? 15.853 22.181 -1.168 1.00 87.19 203 GLY A O 1
ATOM 1496 N N . ASN A 1 204 ? 16.669 23.221 -2.997 1.00 83.81 204 ASN A N 1
ATOM 1497 C CA . ASN A 1 204 ? 15.419 23.220 -3.761 1.00 83.81 204 ASN A CA 1
ATOM 1498 C C . ASN A 1 204 ? 15.343 21.937 -4.582 1.00 83.81 204 ASN A C 1
ATOM 1500 O O . ASN A 1 204 ? 15.859 21.859 -5.696 1.00 83.81 204 ASN A O 1
ATOM 1504 N N . LEU A 1 205 ? 14.752 20.901 -3.998 1.00 87.62 205 LEU A N 1
ATOM 1505 C CA . LEU A 1 205 ? 14.906 19.551 -4.511 1.00 87.62 205 LEU A CA 1
ATOM 1506 C C . LEU A 1 205 ? 13.695 19.085 -5.296 1.00 87.62 205 LEU A C 1
ATOM 1508 O O . LEU A 1 205 ? 12.538 19.353 -4.969 1.00 87.62 205 LEU A O 1
ATOM 1512 N N . THR A 1 206 ? 14.004 18.286 -6.301 1.00 91.06 206 THR A N 1
ATOM 1513 C CA . THR A 1 206 ? 13.047 17.564 -7.120 1.00 91.06 206 THR A CA 1
ATOM 1514 C C . THR A 1 206 ? 13.502 16.114 -7.173 1.00 91.06 206 THR A C 1
ATOM 1516 O O . THR A 1 206 ? 14.699 15.849 -7.271 1.00 91.06 206 THR A O 1
ATOM 1519 N N . SER A 1 207 ? 12.584 15.162 -7.039 1.00 91.44 207 SER A N 1
ATOM 1520 C CA . SER A 1 207 ? 12.910 13.736 -7.090 1.00 91.44 207 SER A CA 1
ATOM 1521 C C . SER A 1 207 ? 12.128 13.030 -8.183 1.00 91.44 207 SER A C 1
ATOM 1523 O O . SER A 1 207 ? 10.967 13.354 -8.455 1.00 91.44 207 SER A O 1
ATOM 1525 N N . GLN A 1 208 ? 12.766 12.047 -8.804 1.00 91.81 208 GLN A N 1
ATOM 1526 C CA . GLN A 1 208 ? 12.152 11.181 -9.795 1.00 91.81 208 GLN A CA 1
ATOM 1527 C C . GLN A 1 208 ? 12.614 9.741 -9.617 1.00 91.81 208 GLN A C 1
ATOM 1529 O O . GLN A 1 208 ? 13.736 9.467 -9.186 1.00 91.81 208 GLN A O 1
ATOM 1534 N N . GLN A 1 209 ? 11.742 8.817 -10.002 1.00 93.38 209 GLN A N 1
ATOM 1535 C CA . GLN A 1 209 ? 12.078 7.409 -10.084 1.00 93.38 209 GLN A CA 1
ATOM 1536 C C . GLN A 1 209 ? 12.993 7.143 -11.277 1.00 93.38 209 GLN A C 1
ATOM 1538 O O . GLN A 1 209 ? 12.756 7.638 -12.385 1.00 93.38 209 GLN A O 1
ATOM 1543 N N . THR A 1 210 ? 13.986 6.290 -11.051 1.00 91.69 210 THR A N 1
ATOM 1544 C CA . THR A 1 210 ? 14.931 5.850 -12.071 1.00 91.69 210 THR A CA 1
ATOM 1545 C C . THR A 1 210 ? 15.220 4.358 -11.940 1.00 91.69 210 THR A C 1
ATOM 1547 O O . THR A 1 210 ? 15.215 3.795 -10.841 1.00 91.69 210 THR A O 1
ATOM 1550 N N . LEU A 1 211 ? 15.463 3.706 -13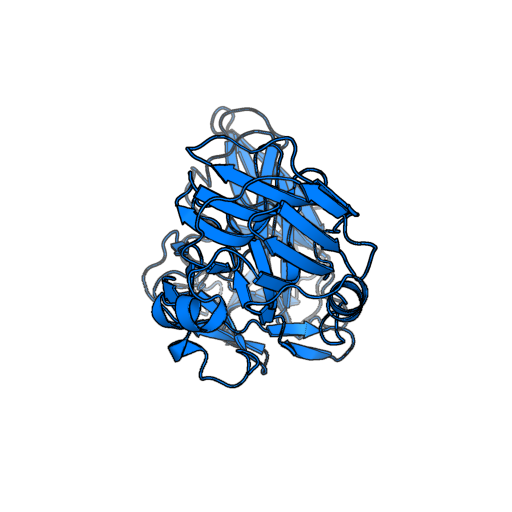.072 1.00 93.25 211 LEU A N 1
ATOM 1551 C CA . LEU A 1 211 ? 15.923 2.324 -13.145 1.00 93.25 211 LEU A CA 1
ATOM 1552 C C . LEU A 1 211 ? 17.184 2.267 -14.001 1.00 93.25 211 LEU A C 1
ATOM 1554 O O . LEU A 1 211 ? 17.201 2.822 -15.095 1.00 93.25 211 LEU A O 1
ATOM 1558 N N . TRP A 1 212 ? 18.196 1.546 -13.539 1.00 91.06 212 TRP A N 1
ATOM 1559 C CA . TRP A 1 212 ? 19.438 1.335 -14.273 1.00 91.06 212 TRP A CA 1
ATOM 1560 C C . TRP A 1 212 ? 19.723 -0.146 -14.450 1.00 91.06 212 TRP A C 1
ATOM 1562 O O . TRP A 1 212 ? 19.499 -0.950 -13.545 1.00 91.06 212 TRP A O 1
ATOM 1572 N N . VAL A 1 213 ? 20.264 -0.501 -15.606 1.00 90.25 213 VAL A N 1
ATOM 1573 C CA . VAL A 1 213 ? 20.910 -1.787 -15.856 1.00 90.25 213 VAL A CA 1
ATOM 1574 C C . VAL A 1 213 ? 22.395 -1.500 -16.001 1.00 90.25 213 VAL A C 1
ATOM 1576 O O . VAL A 1 213 ? 22.839 -0.985 -17.026 1.00 90.25 213 VAL A O 1
ATOM 1579 N N . TYR A 1 214 ? 23.158 -1.795 -14.953 1.00 87.94 214 TYR A N 1
ATOM 1580 C CA . TYR A 1 214 ? 24.591 -1.532 -14.913 1.00 87.94 214 TYR A CA 1
ATOM 1581 C C . TYR A 1 214 ? 25.376 -2.647 -15.584 1.00 87.94 214 TYR A C 1
ATOM 1583 O O . TYR A 1 214 ? 25.141 -3.826 -15.311 1.00 87.94 214 TYR A O 1
ATOM 1591 N N . THR A 1 215 ? 26.370 -2.246 -16.372 1.00 85.62 215 THR A N 1
ATOM 1592 C CA . THR A 1 215 ? 27.337 -3.144 -17.013 1.00 85.62 215 THR A CA 1
ATOM 1593 C C . THR A 1 215 ? 28.747 -2.596 -16.909 1.00 85.62 215 THR A C 1
ATOM 1595 O O . THR A 1 215 ? 28.958 -1.413 -16.614 1.00 85.62 215 THR A O 1
ATOM 1598 N N . LYS A 1 216 ? 29.736 -3.450 -17.147 1.00 84.31 216 LYS A N 1
ATOM 1599 C CA . LYS A 1 216 ? 31.102 -3.003 -17.358 1.00 84.31 216 LYS A CA 1
ATOM 1600 C C . LYS A 1 216 ? 31.265 -2.567 -18.816 1.00 84.31 216 LYS A C 1
ATOM 1602 O O . LYS A 1 216 ? 30.690 -3.137 -19.738 1.00 84.31 216 LYS A O 1
ATOM 1607 N N . GLY A 1 217 ? 32.085 -1.540 -19.021 1.00 84.44 217 GLY A N 1
ATOM 1608 C CA . GLY A 1 217 ? 32.522 -1.142 -20.354 1.00 84.44 217 GLY A CA 1
ATOM 1609 C C . GLY A 1 217 ? 33.133 -2.308 -21.123 1.00 84.44 217 GLY A C 1
ATOM 1610 O O . GLY A 1 217 ? 33.997 -3.005 -20.586 1.00 84.44 217 GLY A O 1
ATOM 1611 N N . GLY A 1 218 ? 32.698 -2.506 -22.367 1.00 83.62 218 GLY A N 1
ATOM 1612 C CA . GLY A 1 218 ? 33.117 -3.630 -23.203 1.00 83.62 218 GLY A CA 1
ATOM 1613 C C . GLY A 1 218 ? 32.270 -4.898 -23.056 1.00 83.62 218 GLY A C 1
ATOM 1614 O O . GLY A 1 218 ? 32.467 -5.829 -23.837 1.00 83.62 218 GLY A O 1
ATOM 1615 N N . ASP A 1 219 ? 31.313 -4.948 -22.121 1.00 87.12 219 ASP A N 1
ATOM 1616 C CA . ASP A 1 219 ? 30.405 -6.091 -22.008 1.00 87.12 219 ASP A CA 1
ATOM 1617 C C . ASP A 1 219 ? 29.512 -6.199 -23.250 1.00 87.12 219 ASP A C 1
ATOM 1619 O O . ASP A 1 219 ? 29.000 -5.202 -23.771 1.00 87.12 219 ASP A O 1
ATOM 1623 N N . THR A 1 220 ? 29.295 -7.433 -23.711 1.00 89.44 220 THR A N 1
ATOM 1624 C CA . THR A 1 220 ? 28.326 -7.707 -24.775 1.00 89.44 220 THR A CA 1
ATOM 1625 C C . THR A 1 220 ? 26.916 -7.620 -24.209 1.00 89.44 220 THR A C 1
ATOM 1627 O O . THR A 1 220 ? 26.565 -8.303 -23.249 1.00 89.44 220 THR A O 1
ATOM 1630 N N . LEU A 1 221 ? 26.092 -6.790 -24.834 1.00 91.06 221 LEU A N 1
ATOM 1631 C CA . LEU A 1 221 ? 24.679 -6.643 -24.531 1.00 91.06 221 LEU A CA 1
ATOM 1632 C C . LEU A 1 221 ? 23.892 -7.546 -25.484 1.00 91.06 221 LEU A C 1
ATOM 1634 O O . LEU A 1 221 ? 24.036 -7.435 -26.702 1.00 91.06 221 LEU A O 1
ATOM 1638 N N . ASN A 1 222 ? 23.065 -8.435 -24.938 1.00 93.06 222 ASN A N 1
ATOM 1639 C CA . ASN A 1 222 ? 22.021 -9.143 -25.678 1.00 93.06 222 ASN A CA 1
ATOM 1640 C C . ASN A 1 222 ? 20.956 -9.637 -24.696 1.00 93.06 222 ASN A C 1
ATOM 1642 O O . ASN A 1 222 ? 21.011 -10.766 -24.207 1.00 93.06 222 ASN A O 1
ATOM 1646 N N . PHE A 1 223 ? 20.014 -8.760 -24.373 1.00 93.75 223 PHE A N 1
ATOM 1647 C CA . PHE A 1 223 ? 18.907 -9.084 -23.485 1.00 93.75 223 PHE A CA 1
ATOM 1648 C C . PHE A 1 223 ? 17.650 -8.321 -23.883 1.00 93.75 223 PHE A C 1
ATOM 1650 O O . PHE A 1 223 ? 17.725 -7.241 -24.472 1.00 93.75 223 PHE A O 1
ATOM 1657 N N . THR A 1 224 ? 16.497 -8.871 -23.517 1.00 95.62 224 THR A N 1
ATOM 1658 C CA . THR A 1 224 ? 15.198 -8.208 -23.618 1.00 95.62 224 THR A CA 1
ATOM 1659 C C . THR A 1 224 ? 14.569 -8.158 -22.237 1.00 95.62 224 THR A C 1
ATOM 1661 O O . THR A 1 224 ? 14.376 -9.195 -21.607 1.00 95.62 224 THR A O 1
ATOM 1664 N N . MET A 1 225 ? 14.234 -6.965 -21.759 1.00 95.56 225 MET A N 1
ATOM 1665 C CA . MET A 1 225 ? 13.559 -6.774 -20.476 1.00 95.56 225 MET A CA 1
ATOM 1666 C C . MET A 1 225 ? 12.179 -6.168 -20.672 1.00 95.56 225 MET A C 1
ATOM 1668 O O . MET A 1 225 ? 12.007 -5.275 -21.500 1.00 95.56 225 MET A O 1
ATOM 1672 N N . ARG A 1 226 ? 11.223 -6.625 -19.862 1.00 97.06 226 ARG A N 1
ATOM 1673 C CA . ARG A 1 226 ? 9.873 -6.068 -19.781 1.00 97.06 226 ARG A CA 1
ATOM 1674 C C . ARG A 1 226 ? 9.757 -5.150 -18.581 1.00 97.06 226 ARG A C 1
ATOM 1676 O O . ARG A 1 226 ? 10.187 -5.522 -17.489 1.00 97.06 226 ARG A O 1
ATOM 1683 N N . PHE A 1 227 ? 9.117 -4.005 -18.780 1.00 97.06 227 PHE A N 1
ATOM 1684 C CA . PHE A 1 227 ? 8.864 -3.004 -17.747 1.00 97.06 227 PHE A CA 1
ATOM 1685 C C . PHE A 1 227 ? 7.389 -2.614 -17.744 1.00 97.06 227 PHE A C 1
ATOM 1687 O O . PHE A 1 227 ? 6.812 -2.434 -18.816 1.00 97.06 227 PHE A O 1
ATOM 1694 N N . GLY A 1 228 ? 6.791 -2.439 -16.564 1.00 96.94 228 GLY A N 1
ATOM 1695 C CA . GLY A 1 228 ? 5.383 -2.055 -16.459 1.00 96.94 228 GLY A CA 1
ATOM 1696 C C . GLY A 1 228 ? 4.995 -1.386 -15.147 1.00 96.94 228 GLY A C 1
ATOM 1697 O O . GLY A 1 228 ? 5.641 -1.579 -14.116 1.00 96.94 228 GLY A O 1
ATOM 1698 N N . ALA A 1 229 ? 3.927 -0.590 -15.207 1.00 97.12 229 ALA A N 1
ATOM 1699 C CA . ALA A 1 229 ? 3.276 0.066 -14.068 1.00 97.12 229 ALA A CA 1
ATOM 1700 C C . ALA A 1 229 ? 4.221 0.642 -12.990 1.00 97.12 229 ALA A C 1
ATOM 1702 O O . ALA A 1 229 ? 4.075 0.303 -11.810 1.00 97.12 229 ALA A O 1
ATOM 1703 N N . PRO A 1 230 ? 5.187 1.511 -13.353 1.00 97.06 230 PRO A N 1
ATOM 1704 C CA . PRO A 1 230 ? 5.984 2.213 -12.359 1.00 97.06 230 PRO A CA 1
ATOM 1705 C C . PRO A 1 230 ? 5.107 3.074 -11.439 1.00 97.06 230 PRO A C 1
ATOM 1707 O O . PRO A 1 230 ? 4.165 3.742 -11.875 1.00 97.06 230 PRO A O 1
ATOM 1710 N N . VAL A 1 231 ? 5.434 3.072 -10.150 1.00 95.94 231 VAL A N 1
ATOM 1711 C CA . VAL A 1 231 ? 4.800 3.914 -9.136 1.00 95.94 231 VAL A CA 1
ATOM 1712 C C . VAL A 1 231 ? 5.870 4.646 -8.351 1.00 95.94 231 VAL A C 1
ATOM 1714 O O . VAL A 1 231 ? 6.796 4.014 -7.843 1.00 95.94 231 VAL A O 1
ATOM 1717 N N . PHE A 1 232 ? 5.697 5.957 -8.217 1.00 95.56 232 PHE A N 1
ATOM 1718 C CA . PHE A 1 232 ? 6.524 6.823 -7.392 1.00 95.56 232 PHE A CA 1
ATOM 1719 C C . PHE A 1 232 ? 5.626 7.724 -6.545 1.00 95.56 232 PHE A C 1
ATOM 1721 O O . PHE A 1 232 ? 4.909 8.560 -7.090 1.00 95.56 232 PHE A O 1
ATOM 1728 N N . SER A 1 233 ? 5.616 7.551 -5.227 1.00 94.81 233 SER A N 1
ATOM 1729 C CA . SER A 1 233 ? 4.761 8.334 -4.323 1.00 94.81 233 SER A CA 1
ATOM 1730 C C . SER A 1 233 ? 5.508 8.731 -3.063 1.00 94.81 233 SER A C 1
ATOM 1732 O O . SER A 1 233 ? 6.344 7.983 -2.568 1.00 94.81 233 SER A O 1
ATOM 1734 N N . LYS A 1 234 ? 5.177 9.893 -2.501 1.00 93.38 234 LYS A N 1
ATOM 1735 C CA . LYS A 1 234 ? 5.734 10.375 -1.232 1.00 93.38 234 LYS A CA 1
ATOM 1736 C C . LYS A 1 234 ? 5.037 9.695 -0.045 1.00 93.38 234 LYS A C 1
ATOM 1738 O O . LYS A 1 234 ? 4.214 10.297 0.639 1.00 93.38 234 LYS A O 1
ATOM 1743 N N . THR A 1 235 ? 5.293 8.400 0.127 1.00 92.88 235 THR A N 1
ATOM 1744 C CA . THR A 1 235 ? 4.714 7.549 1.177 1.00 92.88 235 THR A CA 1
ATOM 1745 C C . THR A 1 235 ? 5.788 6.626 1.763 1.00 92.88 235 THR A C 1
ATOM 1747 O O . THR A 1 235 ? 6.623 6.127 1.009 1.00 92.88 235 THR A O 1
ATOM 1750 N N . PRO A 1 236 ? 5.767 6.329 3.079 1.00 91.69 236 PRO A N 1
ATOM 1751 C CA . PRO A 1 236 ? 6.754 5.453 3.725 1.00 91.69 236 PRO A CA 1
ATOM 1752 C C . PRO A 1 236 ? 6.461 3.952 3.540 1.00 91.69 236 PRO A C 1
ATOM 1754 O O . PRO A 1 236 ? 7.054 3.113 4.206 1.00 91.69 236 PRO A O 1
ATOM 1757 N N . PHE A 1 237 ? 5.530 3.610 2.655 1.00 92.81 237 PHE A N 1
ATOM 1758 C CA . PHE A 1 237 ? 5.119 2.253 2.315 1.00 92.81 237 PHE A CA 1
ATOM 1759 C C . PHE A 1 237 ? 4.833 2.174 0.817 1.00 92.81 237 PHE A C 1
ATOM 1761 O O . PHE A 1 237 ? 4.582 3.197 0.171 1.00 92.81 237 PHE A O 1
ATOM 1768 N N . LEU A 1 238 ? 4.839 0.955 0.280 1.00 93.00 238 LEU A N 1
ATOM 1769 C CA . LEU A 1 238 ? 4.508 0.680 -1.111 1.00 93.00 238 LEU A CA 1
ATOM 1770 C C . LEU A 1 238 ? 2.986 0.776 -1.335 1.00 93.00 238 LEU A C 1
ATOM 1772 O O . LEU A 1 238 ? 2.261 -0.091 -0.852 1.00 93.00 238 LEU A O 1
ATOM 1776 N N . PRO A 1 239 ? 2.469 1.764 -2.085 1.00 93.25 239 PRO A N 1
ATOM 1777 C CA . PRO A 1 239 ? 1.050 1.814 -2.413 1.00 93.25 239 PRO A CA 1
ATOM 1778 C C . PRO A 1 239 ? 0.673 0.721 -3.425 1.00 93.25 239 PRO A C 1
ATOM 1780 O O . PRO A 1 239 ? 1.541 0.185 -4.132 1.00 93.25 239 PRO A O 1
ATOM 1783 N N . PRO A 1 240 ? -0.627 0.432 -3.601 1.00 93.31 240 PRO A N 1
ATOM 1784 C CA . PRO A 1 240 ? -1.080 -0.325 -4.762 1.00 93.31 240 PRO A CA 1
ATOM 1785 C C . PRO A 1 240 ? -0.760 0.416 -6.065 1.00 93.31 240 PRO A C 1
ATOM 1787 O O . PRO A 1 240 ? -0.284 1.555 -6.070 1.00 93.31 240 PRO A O 1
ATOM 1790 N N . VAL A 1 241 ? -0.995 -0.250 -7.192 1.00 95.75 241 VAL A N 1
ATOM 1791 C CA . VAL A 1 241 ? -0.809 0.371 -8.503 1.00 95.75 241 VAL A CA 1
ATOM 1792 C C . VAL A 1 241 ? -1.816 1.516 -8.671 1.00 95.75 241 VAL A C 1
ATOM 1794 O O . VAL A 1 241 ? -2.983 1.401 -8.304 1.00 95.75 241 VAL A O 1
ATOM 1797 N N . ILE A 1 242 ? -1.362 2.642 -9.218 1.00 96.06 242 ILE A N 1
ATOM 1798 C CA . ILE A 1 242 ? -2.208 3.802 -9.511 1.00 96.06 242 ILE A CA 1
ATOM 1799 C C . ILE A 1 242 ? -1.958 4.171 -10.970 1.00 96.06 242 ILE A C 1
ATOM 1801 O O . ILE A 1 242 ? -0.850 4.584 -11.326 1.00 96.06 242 ILE A O 1
ATOM 1805 N N . LEU A 1 243 ? -2.978 3.970 -11.808 1.00 96.62 243 LEU A N 1
ATOM 1806 C CA . LEU A 1 243 ? -2.943 4.262 -13.239 1.00 96.62 243 LEU A CA 1
ATOM 1807 C C . LEU A 1 243 ? -3.940 5.384 -13.573 1.00 96.62 243 LEU A C 1
ATOM 1809 O O . LEU A 1 243 ? -5.074 5.332 -13.083 1.00 96.62 243 LEU A O 1
ATOM 1813 N N . PRO A 1 244 ? -3.580 6.345 -14.446 1.00 95.38 244 PRO A N 1
ATOM 1814 C CA . PRO A 1 244 ? -4.530 7.312 -14.989 1.00 95.38 244 PRO A CA 1
ATOM 1815 C C . PRO A 1 244 ? -5.565 6.618 -15.900 1.00 95.38 244 PRO A C 1
ATOM 1817 O O . PRO A 1 244 ? -5.435 5.421 -16.191 1.00 95.38 244 PRO A O 1
ATOM 1820 N N . PRO A 1 245 ? -6.607 7.324 -16.371 1.00 94.81 245 PRO A N 1
ATOM 1821 C CA . PRO A 1 245 ? -7.434 6.849 -17.479 1.00 94.81 245 PRO A CA 1
ATOM 1822 C C . PRO A 1 245 ? -6.590 6.514 -18.719 1.00 94.81 245 PRO A C 1
ATOM 1824 O O . PRO A 1 245 ? -5.541 7.118 -18.942 1.00 94.81 245 PRO A O 1
ATOM 1827 N N . VAL A 1 246 ? -7.037 5.537 -19.513 1.00 95.81 246 VAL A N 1
ATOM 1828 C CA . VAL A 1 246 ? -6.363 5.157 -20.766 1.00 95.81 246 VAL A CA 1
ATOM 1829 C C . VAL A 1 246 ? -6.394 6.328 -21.752 1.00 95.81 246 VAL A C 1
ATOM 1831 O O . VAL A 1 246 ? -7.432 6.970 -21.908 1.00 95.81 246 VAL A O 1
ATOM 1834 N N . GLY A 1 247 ? -5.271 6.591 -22.419 1.00 96.19 247 GLY A N 1
ATOM 1835 C CA . GLY A 1 247 ? -5.116 7.657 -23.412 1.00 96.19 247 GLY A CA 1
ATOM 1836 C C . GLY A 1 247 ? -4.905 9.052 -22.818 1.00 96.19 247 GLY A C 1
ATOM 1837 O O . GLY A 1 247 ? -4.875 10.029 -23.564 1.00 96.19 247 GLY A O 1
ATOM 1838 N N . ALA A 1 248 ? -4.753 9.162 -21.495 1.00 95.25 248 ALA A N 1
ATOM 1839 C CA . ALA A 1 248 ? -4.533 10.428 -20.802 1.00 95.25 248 ALA A CA 1
ATOM 1840 C C . ALA A 1 248 ? -3.354 10.342 -19.812 1.00 95.25 248 ALA A C 1
ATOM 1842 O O . ALA A 1 248 ? -3.575 10.363 -18.597 1.00 95.25 248 ALA A O 1
ATOM 1843 N N . PRO A 1 249 ? -2.093 10.260 -20.292 1.00 94.44 249 PRO A N 1
ATOM 1844 C CA . PRO A 1 249 ? -0.920 10.262 -19.425 1.00 94.44 249 PRO A CA 1
ATOM 1845 C C . PRO A 1 249 ? -0.857 11.526 -18.561 1.00 94.44 249 PRO A C 1
ATOM 1847 O O . PRO A 1 249 ? -0.538 12.616 -19.035 1.00 94.44 249 PRO A O 1
ATOM 1850 N N . ALA A 1 250 ? -1.139 11.372 -17.275 1.00 93.12 250 ALA A N 1
ATOM 1851 C CA . ALA A 1 250 ? -1.084 12.420 -16.277 1.00 93.12 250 ALA A CA 1
ATOM 1852 C C . ALA A 1 250 ? -0.719 11.835 -14.910 1.00 93.12 250 ALA A C 1
ATOM 1854 O O . ALA A 1 250 ? -0.874 10.637 -14.648 1.00 93.12 250 ALA A O 1
ATOM 1855 N N . GLN A 1 251 ? -0.250 12.706 -14.017 1.00 92.94 251 GLN A N 1
ATOM 1856 C CA . GLN A 1 251 ? -0.165 12.370 -12.601 1.00 92.94 251 GLN A CA 1
ATOM 1857 C C . GLN A 1 251 ? -1.562 11.961 -12.121 1.00 92.94 251 GLN A C 1
ATOM 1859 O O . GLN A 1 251 ? -2.548 12.630 -12.430 1.00 92.94 251 GLN A O 1
ATOM 1864 N N . SER A 1 252 ? -1.653 10.847 -11.400 1.00 94.00 252 SER A N 1
ATOM 1865 C CA . SER A 1 252 ? -2.939 10.302 -10.965 1.00 94.00 252 SER A CA 1
ATOM 1866 C C . SER A 1 252 ? -2.971 10.141 -9.456 1.00 94.00 252 SER A C 1
ATOM 1868 O O . SER A 1 252 ? -2.035 9.631 -8.835 1.00 94.00 252 SER A O 1
ATOM 1870 N N . THR A 1 253 ? -4.072 10.599 -8.869 1.00 94.62 253 THR A N 1
ATOM 1871 C CA . THR A 1 253 ? -4.334 10.494 -7.440 1.00 94.62 253 THR A CA 1
ATOM 1872 C C . THR A 1 253 ? -5.468 9.516 -7.218 1.00 94.62 253 THR A C 1
ATOM 1874 O O . THR A 1 253 ? -6.576 9.686 -7.724 1.00 94.62 253 THR A O 1
ATOM 1877 N N . ARG A 1 254 ? -5.186 8.490 -6.426 1.00 92.94 254 ARG A N 1
ATOM 1878 C CA . ARG A 1 254 ? -6.195 7.597 -5.878 1.00 92.94 254 ARG A CA 1
ATOM 1879 C C . ARG A 1 254 ? -6.827 8.253 -4.651 1.00 92.94 254 ARG A C 1
ATOM 1881 O O . ARG A 1 254 ? -6.108 8.771 -3.800 1.00 92.94 254 ARG A O 1
ATOM 1888 N N . LEU A 1 255 ? -8.154 8.191 -4.543 1.00 93.94 255 LEU A N 1
ATOM 1889 C CA . LEU A 1 255 ? -8.884 8.600 -3.338 1.00 93.94 255 LEU A CA 1
ATOM 1890 C C . LEU A 1 255 ? -8.670 7.596 -2.196 1.00 93.94 255 LEU A C 1
ATOM 1892 O O . LEU A 1 255 ? -8.487 6.407 -2.454 1.00 93.94 255 LEU A O 1
ATOM 1896 N N . GLY A 1 256 ? -8.726 8.080 -0.953 1.00 93.81 256 GLY A N 1
ATOM 1897 C CA . GLY A 1 256 ? -8.642 7.219 0.227 1.00 93.81 256 GLY A CA 1
ATOM 1898 C C . GLY A 1 256 ? -9.806 6.230 0.313 1.00 93.81 256 GLY A C 1
ATOM 1899 O O . GLY A 1 256 ? -10.922 6.526 -0.126 1.00 93.81 256 GLY A O 1
ATOM 1900 N N . ASP A 1 257 ? -9.542 5.051 0.871 1.00 94.19 257 ASP A N 1
ATOM 1901 C CA . ASP A 1 257 ? -10.560 4.020 1.049 1.00 94.19 257 ASP A CA 1
ATOM 1902 C C . ASP A 1 257 ? -11.453 4.366 2.233 1.00 94.19 257 ASP A C 1
ATOM 1904 O O . ASP A 1 257 ? -11.019 4.417 3.384 1.00 94.19 257 ASP A O 1
ATOM 1908 N N . ASN A 1 258 ? -12.734 4.554 1.946 1.00 92.88 258 ASN A N 1
ATOM 1909 C CA . ASN A 1 258 ? -13.729 4.819 2.964 1.00 92.88 258 ASN A CA 1
ATOM 1910 C C . ASN A 1 258 ? -14.715 3.670 3.019 1.00 92.88 258 ASN A C 1
ATOM 1912 O O . ASN A 1 258 ? -15.299 3.289 2.004 1.00 92.88 258 ASN A O 1
ATOM 1916 N N . ALA A 1 259 ? -14.906 3.159 4.223 1.00 93.12 259 ALA A N 1
ATOM 1917 C CA . ALA A 1 259 ? -15.937 2.202 4.540 1.00 93.12 259 ALA A CA 1
ATOM 1918 C C . ALA A 1 259 ? -16.648 2.667 5.806 1.00 93.12 259 ALA A C 1
ATOM 1920 O O . ALA A 1 259 ? -16.000 3.131 6.747 1.00 93.12 259 ALA A O 1
ATOM 1921 N N . SER A 1 260 ? -17.964 2.520 5.839 1.00 94.94 260 SER A N 1
ATOM 1922 C CA . SER A 1 260 ? -18.770 2.780 7.028 1.00 94.94 260 SER A CA 1
ATOM 1923 C C . SER A 1 260 ? -19.862 1.738 7.157 1.00 94.94 260 SER A C 1
ATOM 1925 O O . SER A 1 260 ? -20.486 1.348 6.172 1.00 94.94 260 SER A O 1
ATOM 1927 N N . MET A 1 261 ? -20.100 1.266 8.375 1.00 93.88 261 MET A N 1
ATOM 1928 C CA . MET A 1 261 ? -21.256 0.419 8.641 1.00 93.88 261 MET A CA 1
ATOM 1929 C C . MET A 1 261 ? -22.523 1.267 8.517 1.00 93.88 261 MET A C 1
ATOM 1931 O O . MET A 1 261 ? -22.607 2.334 9.126 1.00 93.88 261 MET A O 1
ATOM 1935 N N . LYS A 1 262 ? -23.516 0.794 7.761 1.00 93.62 262 LYS A N 1
ATOM 1936 C CA . LYS A 1 262 ? -24.811 1.469 7.634 1.00 93.62 262 LYS A CA 1
ATOM 1937 C C . LYS A 1 262 ? -25.453 1.644 9.004 1.00 93.62 262 LYS A C 1
ATOM 1939 O O . LYS A 1 262 ? -25.429 0.725 9.825 1.00 93.62 262 LYS A O 1
ATOM 1944 N N . ALA A 1 263 ? -26.115 2.780 9.219 1.00 91.69 263 ALA A N 1
ATOM 1945 C CA . ALA A 1 263 ? -26.733 3.117 10.504 1.00 91.69 263 ALA A CA 1
ATOM 1946 C C . ALA A 1 263 ? -27.700 2.030 11.015 1.00 91.69 263 ALA A C 1
ATOM 1948 O O . ALA A 1 263 ? -27.658 1.664 12.187 1.00 91.69 263 ALA A O 1
ATOM 1949 N N . ALA A 1 264 ? -28.521 1.448 10.131 1.00 91.56 264 ALA A N 1
ATOM 1950 C CA . ALA A 1 264 ? -29.440 0.368 10.497 1.00 91.56 264 ALA A CA 1
ATOM 1951 C C . ALA A 1 264 ? -28.703 -0.906 10.948 1.00 91.56 264 ALA A C 1
ATOM 1953 O O . ALA A 1 264 ? -29.072 -1.511 11.953 1.00 91.56 264 ALA A O 1
ATOM 1954 N N . ALA A 1 265 ? -27.633 -1.288 10.244 1.00 90.69 265 ALA A N 1
ATOM 1955 C CA . ALA A 1 265 ? -26.819 -2.445 10.606 1.00 90.69 265 ALA A CA 1
ATOM 1956 C C . ALA A 1 265 ? -26.061 -2.203 11.921 1.00 90.69 265 ALA A C 1
ATOM 1958 O O . ALA A 1 265 ? -25.959 -3.109 12.751 1.00 90.69 265 ALA A O 1
ATOM 1959 N N . TYR A 1 266 ? -25.583 -0.976 12.146 1.00 91.75 266 TYR A N 1
ATOM 1960 C CA . TYR A 1 266 ? -24.971 -0.574 13.408 1.00 91.75 266 TYR A CA 1
ATOM 1961 C C . TYR A 1 266 ? -25.962 -0.702 14.572 1.00 91.75 266 TYR A C 1
ATOM 1963 O O . TYR A 1 266 ? -25.667 -1.394 15.545 1.00 91.75 266 TYR A O 1
ATOM 1971 N N . ALA A 1 267 ? -27.161 -0.124 14.442 1.00 90.62 267 ALA A N 1
ATOM 1972 C CA . ALA A 1 267 ? -28.204 -0.183 15.466 1.00 90.62 267 ALA A CA 1
ATOM 1973 C C . ALA A 1 267 ? -28.654 -1.623 15.766 1.00 90.62 267 ALA A C 1
ATOM 1975 O O . ALA A 1 267 ? -28.872 -1.975 16.921 1.00 90.62 267 ALA A O 1
ATOM 1976 N N . GLN A 1 268 ? -28.744 -2.488 14.753 1.00 89.62 268 GLN A N 1
ATOM 1977 C CA . GLN A 1 268 ? -29.037 -3.912 14.959 1.00 89.62 268 GLN A CA 1
ATOM 1978 C C . GLN A 1 268 ? -27.895 -4.648 15.669 1.00 89.62 268 GLN A C 1
ATOM 1980 O O . GLN A 1 268 ? -28.143 -5.538 16.480 1.00 89.62 268 GLN A O 1
ATOM 1985 N N . THR A 1 269 ? -26.646 -4.289 15.368 1.00 87.94 269 THR A N 1
ATOM 1986 C CA . THR A 1 269 ? -25.472 -4.984 15.905 1.00 87.94 269 THR A CA 1
ATOM 1987 C C . THR A 1 269 ? -25.178 -4.573 17.336 1.00 87.94 269 THR A C 1
ATOM 1989 O O . THR A 1 269 ? -24.947 -5.451 18.159 1.00 87.94 269 THR A O 1
ATOM 1992 N N . PHE A 1 270 ? -25.177 -3.272 17.632 1.00 89.44 270 PHE A N 1
ATOM 1993 C CA . PHE A 1 270 ? -24.755 -2.701 18.916 1.00 89.44 270 PHE A CA 1
ATOM 1994 C C . PHE A 1 270 ? -25.923 -2.164 19.764 1.00 89.44 270 PHE A C 1
ATOM 1996 O O . PHE A 1 270 ? -25.717 -1.723 20.896 1.00 89.44 270 PHE A O 1
ATOM 2003 N N . GLY A 1 271 ? -27.157 -2.222 19.253 1.00 84.19 271 GLY A N 1
ATOM 2004 C CA . GLY A 1 271 ? -28.328 -1.623 19.894 1.00 84.19 271 GLY A CA 1
ATOM 2005 C C . GLY A 1 271 ? -28.258 -0.094 19.897 1.00 84.19 271 GLY A C 1
ATOM 2006 O O . GLY A 1 271 ? -27.576 0.515 19.076 1.00 84.19 271 GLY A O 1
ATOM 2007 N N . ALA A 1 272 ? -28.905 0.530 20.886 1.00 68.94 272 ALA A N 1
ATOM 2008 C CA . ALA A 1 272 ? -28.752 1.960 21.174 1.00 68.94 272 ALA A CA 1
ATOM 2009 C C . ALA A 1 272 ? -27.344 2.348 21.705 1.00 68.94 272 ALA A C 1
ATOM 2011 O O . ALA A 1 272 ? -27.124 3.499 22.067 1.00 68.94 272 ALA A O 1
ATOM 2012 N N . GLY A 1 273 ? -26.376 1.415 21.704 1.00 62.03 273 GLY A N 1
ATOM 2013 C CA . GLY A 1 273 ? -25.013 1.748 21.281 1.00 62.03 273 GLY A CA 1
ATOM 2014 C C . GLY A 1 273 ? -23.966 2.128 22.328 1.00 62.03 273 GLY A C 1
ATOM 2015 O O . GLY A 1 273 ? -22.964 2.717 21.939 1.00 62.03 273 GLY A O 1
ATOM 2016 N N . GLN A 1 274 ? -24.094 1.779 23.614 1.00 75.44 274 GLN A N 1
ATOM 2017 C CA . GLN A 1 274 ? -23.011 2.075 24.574 1.00 75.44 274 GLN A CA 1
ATOM 2018 C C . GLN A 1 274 ? -22.048 0.914 24.865 1.00 75.44 274 GLN A C 1
ATOM 2020 O O . GLN A 1 274 ? -21.097 1.088 25.622 1.00 75.44 274 GLN A O 1
ATOM 2025 N N . ARG A 1 275 ? -22.247 -0.276 24.280 1.00 93.06 275 ARG A N 1
ATOM 2026 C CA . ARG A 1 275 ? -21.334 -1.412 24.487 1.00 93.06 275 ARG A CA 1
ATOM 2027 C C . ARG A 1 275 ? -21.109 -2.253 23.242 1.00 93.06 275 ARG A C 1
ATOM 2029 O O . ARG A 1 275 ? -22.019 -2.452 22.441 1.00 93.06 275 ARG A O 1
ATOM 2036 N N . GLY A 1 276 ? -19.919 -2.823 23.128 1.00 95.56 276 GLY A N 1
ATOM 2037 C CA . GLY A 1 276 ? -19.594 -3.726 22.037 1.00 95.56 276 GLY A CA 1
ATOM 2038 C C . GLY A 1 276 ? -18.207 -4.336 22.142 1.00 95.56 276 GLY A C 1
ATOM 2039 O O . GLY A 1 276 ? -17.439 -4.059 23.061 1.00 95.56 276 GLY A O 1
ATOM 2040 N N . THR A 1 277 ? -17.908 -5.225 21.204 1.00 96.62 277 THR A N 1
ATOM 2041 C CA . THR A 1 277 ? -16.570 -5.768 20.969 1.00 96.62 277 THR A CA 1
ATOM 2042 C C . THR A 1 277 ? -16.311 -5.829 19.469 1.00 96.62 277 THR A C 1
ATOM 2044 O O . THR A 1 277 ? -17.186 -6.248 18.712 1.00 96.62 277 THR A O 1
ATOM 2047 N N . GLY A 1 278 ? -15.119 -5.428 19.039 1.00 95.81 278 GLY A N 1
ATOM 2048 C CA . GLY A 1 278 ? -14.629 -5.543 17.670 1.00 95.81 278 GLY A CA 1
ATOM 2049 C C . GLY A 1 278 ? -13.254 -6.196 17.657 1.00 95.81 278 GLY A C 1
ATOM 2050 O O . GLY A 1 278 ? -12.398 -5.845 18.465 1.00 95.81 278 GLY A O 1
ATOM 2051 N N . ILE A 1 279 ? -13.051 -7.161 16.762 1.00 96.06 279 ILE A N 1
ATOM 2052 C CA . ILE A 1 279 ? -11.765 -7.834 16.554 1.00 96.06 279 ILE A CA 1
ATOM 2053 C C . ILE A 1 279 ? -11.433 -7.807 15.068 1.00 96.06 279 ILE A C 1
ATOM 2055 O O . ILE A 1 279 ? -12.261 -8.160 14.219 1.00 96.06 279 ILE A O 1
ATOM 2059 N N . MET A 1 280 ? -10.197 -7.428 14.767 1.00 94.88 280 MET A N 1
ATOM 2060 C CA . MET A 1 280 ? -9.659 -7.401 13.416 1.00 94.88 280 MET A CA 1
ATOM 2061 C C . MET A 1 280 ? -8.292 -8.051 13.353 1.00 94.88 280 MET A C 1
ATOM 2063 O O . MET A 1 280 ? -7.464 -7.857 14.239 1.00 94.88 280 MET A O 1
ATOM 2067 N N . GLN A 1 281 ? -8.041 -8.751 12.255 1.00 95.12 281 GLN A N 1
ATOM 2068 C CA . GLN A 1 281 ? -6.685 -9.025 11.806 1.00 95.12 281 GLN A CA 1
ATOM 2069 C C . GLN A 1 281 ? -6.258 -7.911 10.864 1.00 95.12 281 GLN A C 1
ATOM 2071 O O . GLN A 1 281 ? -7.015 -7.533 9.970 1.00 95.12 281 GLN A O 1
ATOM 2076 N N . ALA A 1 282 ? -5.063 -7.382 11.063 1.00 95.75 282 ALA A N 1
ATOM 2077 C CA . ALA A 1 282 ? -4.532 -6.297 10.266 1.00 95.75 282 ALA A CA 1
ATOM 2078 C C . ALA A 1 282 ? -3.045 -6.500 9.987 1.00 95.75 282 ALA A C 1
ATOM 2080 O O . ALA A 1 282 ? -2.349 -7.233 10.684 1.00 95.75 282 ALA A O 1
ATOM 2081 N N . ARG A 1 283 ? -2.565 -5.810 8.960 1.00 95.50 283 ARG A N 1
ATOM 2082 C CA . ARG A 1 283 ? -1.155 -5.565 8.685 1.00 95.50 283 ARG A CA 1
ATOM 2083 C C . ARG A 1 283 ? -1.021 -4.090 8.357 1.00 95.50 283 ARG A C 1
ATOM 2085 O O . ARG A 1 283 ? -1.723 -3.607 7.472 1.00 95.50 283 ARG A O 1
ATOM 2092 N N . VAL A 1 284 ? -0.125 -3.393 9.044 1.00 96.69 284 VAL A N 1
ATOM 2093 C CA . VAL A 1 284 ? 0.277 -2.031 8.669 1.00 96.69 284 VAL A CA 1
ATOM 2094 C C . VAL A 1 284 ? 1.496 -2.130 7.763 1.00 96.69 284 VAL A C 1
ATOM 2096 O O . VAL A 1 284 ? 2.442 -2.842 8.099 1.00 96.69 284 VAL A O 1
ATOM 2099 N N . ASP A 1 285 ? 1.487 -1.467 6.607 1.00 95.12 285 ASP A N 1
ATOM 2100 C CA . ASP A 1 285 ? 2.604 -1.587 5.657 1.00 95.12 285 ASP A CA 1
ATOM 2101 C C . ASP A 1 285 ? 3.826 -0.757 6.101 1.00 95.12 285 ASP A C 1
ATOM 2103 O O . ASP A 1 285 ? 4.955 -1.061 5.723 1.00 95.12 285 ASP A O 1
ATOM 2107 N N . ALA A 1 286 ? 3.618 0.251 6.954 1.00 95.31 286 ALA A N 1
ATOM 2108 C CA . ALA A 1 286 ? 4.663 0.995 7.653 1.00 95.31 286 ALA A CA 1
ATOM 2109 C C . ALA A 1 286 ? 4.173 1.462 9.030 1.00 95.31 286 ALA A C 1
ATOM 2111 O O . ALA A 1 286 ? 2.976 1.682 9.228 1.00 95.31 286 ALA A O 1
ATOM 2112 N N . ILE A 1 287 ? 5.103 1.653 9.971 1.00 96.62 287 ILE A N 1
ATOM 2113 C CA . ILE A 1 287 ? 4.789 2.338 11.229 1.00 96.62 287 ILE A CA 1
ATOM 2114 C C . ILE A 1 287 ? 4.531 3.821 10.919 1.00 96.62 287 ILE A C 1
ATOM 2116 O O . ILE A 1 287 ? 5.336 4.433 10.208 1.00 96.62 287 ILE A O 1
ATOM 2120 N N . PRO A 1 288 ? 3.423 4.408 11.408 1.00 95.19 288 PRO A N 1
ATOM 2121 C CA . PRO A 1 288 ? 3.129 5.819 11.193 1.00 95.19 288 PRO A CA 1
ATOM 2122 C C . PRO A 1 288 ? 4.258 6.725 11.707 1.00 95.19 288 PRO A C 1
ATOM 2124 O O . PRO A 1 288 ? 4.862 6.423 12.736 1.00 95.19 288 PRO A O 1
ATOM 2127 N N . PRO A 1 289 ? 4.552 7.853 11.040 1.00 93.00 289 PRO A N 1
ATOM 2128 C CA . PRO A 1 289 ? 5.500 8.828 11.566 1.00 93.00 289 PRO A CA 1
ATOM 2129 C C . PRO A 1 289 ? 4.953 9.508 12.830 1.00 93.00 289 PRO A C 1
ATOM 2131 O O . PRO A 1 289 ? 3.749 9.481 13.103 1.00 93.00 289 PRO A O 1
ATOM 2134 N N . ALA A 1 290 ? 5.837 10.165 13.585 1.00 93.25 290 ALA A N 1
ATOM 2135 C CA . ALA A 1 290 ? 5.455 10.948 14.758 1.00 93.25 290 ALA A CA 1
ATOM 2136 C C . ALA A 1 290 ? 4.331 11.952 14.430 1.00 93.25 290 ALA A C 1
ATOM 2138 O O . ALA A 1 290 ? 4.352 12.605 13.387 1.00 93.25 290 ALA A O 1
ATOM 2139 N N . GLY A 1 291 ? 3.344 12.058 15.323 1.00 92.50 291 GLY A N 1
ATOM 2140 C CA . GLY A 1 291 ? 2.151 12.891 15.120 1.00 92.50 291 GLY A CA 1
ATOM 2141 C C . GLY A 1 291 ? 1.052 12.251 14.261 1.00 92.50 291 GLY A C 1
ATOM 2142 O O . GLY A 1 291 ? 0.021 12.879 14.050 1.00 92.50 291 GLY A O 1
ATOM 2143 N N . SER A 1 292 ? 1.236 11.012 13.795 1.00 94.81 292 SER A N 1
ATOM 2144 C CA . SER A 1 292 ? 0.246 10.255 13.023 1.00 94.81 292 SER A CA 1
ATOM 2145 C C . SER A 1 292 ? -0.043 8.888 13.656 1.00 94.81 292 SER A C 1
ATOM 2147 O O . SER A 1 292 ? 0.628 8.458 14.597 1.00 94.81 292 SER A O 1
ATOM 2149 N N . TYR A 1 293 ? -1.067 8.203 13.152 1.00 97.25 293 TYR A N 1
ATOM 2150 C CA . TYR A 1 293 ? -1.410 6.832 13.518 1.00 97.25 293 TYR A CA 1
ATOM 2151 C C . TYR A 1 293 ? -2.172 6.116 12.396 1.00 97.25 293 TYR A C 1
ATOM 2153 O O . TYR A 1 293 ? -2.713 6.746 11.488 1.00 97.25 293 TYR A O 1
ATOM 2161 N N . ALA A 1 294 ? -2.226 4.787 12.482 1.00 97.81 294 ALA A N 1
ATOM 2162 C CA . ALA A 1 294 ? -2.915 3.907 11.544 1.00 97.81 294 ALA A CA 1
ATOM 2163 C C . ALA A 1 294 ? -4.142 3.267 12.226 1.00 97.81 294 ALA A C 1
ATOM 2165 O O . ALA A 1 294 ? -3.986 2.276 12.948 1.00 97.81 294 ALA A O 1
ATOM 2166 N N . PRO A 1 295 ? -5.360 3.824 12.069 1.00 97.94 295 PRO A N 1
ATOM 2167 C CA . PRO A 1 295 ? -6.568 3.262 12.669 1.00 97.94 295 PRO A CA 1
ATOM 2168 C C . PRO A 1 295 ? -6.922 1.901 12.064 1.00 97.94 295 PRO A C 1
ATOM 2170 O O . PRO A 1 295 ? -7.075 1.768 10.852 1.00 97.94 295 PRO A O 1
ATOM 2173 N N . LEU A 1 296 ? -7.122 0.902 12.925 1.00 97.38 296 LEU A N 1
ATOM 2174 C CA . LEU A 1 296 ? -7.758 -0.362 12.552 1.00 97.38 296 LEU A CA 1
ATOM 2175 C C . LEU A 1 296 ? -9.256 -0.140 12.400 1.00 97.38 296 LEU A C 1
ATOM 2177 O O . LEU A 1 296 ? -9.838 -0.473 11.377 1.00 97.38 296 LEU A O 1
ATOM 2181 N N . PHE A 1 297 ? -9.885 0.465 13.406 1.00 97.44 297 PHE A N 1
ATOM 2182 C CA . PHE A 1 297 ? -11.254 0.944 13.296 1.00 97.44 297 PHE A CA 1
ATOM 2183 C C . PHE A 1 297 ? -11.573 2.021 14.318 1.00 97.44 297 PHE A C 1
ATOM 2185 O O . PHE A 1 297 ? -10.930 2.142 15.361 1.00 97.44 297 PHE A O 1
ATOM 2192 N N . CYS A 1 298 ? -12.625 2.765 14.014 1.00 97.19 298 CYS A N 1
ATOM 2193 C CA . CYS A 1 298 ? -13.176 3.808 14.853 1.00 97.19 298 CYS A CA 1
ATOM 2194 C C . CYS A 1 298 ? -14.678 3.574 15.036 1.00 97.19 298 CYS A C 1
ATOM 2196 O O . CYS A 1 298 ? -15.382 3.278 14.071 1.00 97.19 298 CYS A O 1
ATOM 2198 N N . VAL A 1 299 ? -15.170 3.699 16.266 1.00 96.06 299 VAL A N 1
ATOM 2199 C CA . VAL A 1 299 ? -16.601 3.750 16.582 1.00 96.06 299 VAL A CA 1
ATOM 2200 C C . VAL A 1 299 ? -16.937 5.130 17.133 1.00 96.06 299 VAL A C 1
ATOM 2202 O O . VAL A 1 299 ? -16.196 5.652 17.956 1.00 96.06 299 VAL A O 1
ATOM 2205 N N . GLY A 1 300 ? -18.017 5.758 16.680 1.00 95.12 300 GLY A N 1
ATOM 2206 C CA . GLY A 1 300 ? -18.330 7.141 17.063 1.00 95.12 300 GLY A CA 1
ATOM 2207 C C . GLY A 1 300 ? -19.245 7.839 16.071 1.00 95.12 300 GLY A C 1
ATOM 2208 O O . GLY A 1 300 ? -19.648 7.216 15.092 1.00 95.12 300 GLY A O 1
ATOM 2209 N N . SER A 1 301 ? -19.564 9.108 16.324 1.00 93.38 301 SER A N 1
ATOM 2210 C CA . SER A 1 301 ? -20.367 9.957 15.426 1.00 93.38 301 SER A CA 1
ATOM 2211 C C . SER A 1 301 ? -19.525 10.912 14.583 1.00 93.38 301 SER A C 1
ATOM 2213 O O . SER A 1 301 ? -19.907 11.256 13.468 1.00 93.38 301 SER A O 1
ATOM 2215 N N . ASP A 1 302 ? -18.396 11.364 15.128 1.00 95.38 302 ASP A N 1
ATOM 2216 C CA . ASP A 1 302 ? -17.557 12.411 14.554 1.00 95.38 302 ASP A CA 1
ATOM 2217 C C . ASP A 1 302 ? -16.157 12.406 15.201 1.00 95.38 302 ASP A C 1
ATOM 2219 O O . ASP A 1 302 ? -15.850 11.584 16.067 1.00 95.38 302 ASP A O 1
ATOM 2223 N N . ALA A 1 303 ? -15.287 13.327 14.774 1.00 95.94 303 ALA A N 1
ATOM 2224 C CA . ALA A 1 303 ? -13.911 13.426 15.268 1.00 95.94 303 ALA A CA 1
ATOM 2225 C C . ALA A 1 303 ? -13.819 13.842 16.747 1.00 95.94 303 ALA A C 1
ATOM 2227 O O . ALA A 1 303 ? -12.804 13.590 17.391 1.00 95.94 303 ALA A O 1
ATOM 2228 N N . ASN A 1 304 ? -14.874 14.455 17.285 1.00 95.88 304 ASN A N 1
ATOM 2229 C CA . ASN A 1 304 ? -14.953 14.925 18.660 1.00 95.88 304 ASN A CA 1
ATOM 2230 C C . ASN A 1 304 ? -15.571 13.888 19.604 1.00 95.88 304 ASN A C 1
ATOM 2232 O O . ASN A 1 304 ? -15.412 14.038 20.811 1.00 95.88 304 ASN A O 1
ATOM 2236 N N . ASN A 1 305 ? -16.268 12.875 19.081 1.00 95.19 305 ASN A N 1
ATOM 2237 C CA . ASN A 1 305 ? -16.966 11.847 19.851 1.00 95.19 305 ASN A CA 1
ATOM 2238 C C . ASN A 1 305 ? -16.726 10.467 19.232 1.00 95.19 305 ASN A C 1
ATOM 2240 O O . ASN A 1 305 ? -17.559 9.931 18.489 1.00 95.19 305 ASN A O 1
ATOM 2244 N N . CYS A 1 306 ? -15.562 9.890 19.525 1.00 95.88 306 CYS A N 1
ATOM 2245 C CA . CYS A 1 306 ? -15.183 8.588 18.993 1.00 95.88 306 CYS A CA 1
ATOM 2246 C C . CYS A 1 306 ? -14.243 7.797 19.905 1.00 95.88 306 CYS A C 1
ATOM 2248 O O . CYS A 1 306 ? -13.559 8.345 20.764 1.00 95.88 306 CYS A O 1
ATOM 2250 N N . LEU A 1 307 ? -14.203 6.487 19.689 1.00 96.75 307 LEU A N 1
ATOM 2251 C CA . LEU A 1 307 ? -13.269 5.542 20.278 1.00 96.75 307 LEU A CA 1
ATOM 2252 C C . LEU A 1 307 ? -12.560 4.807 19.134 1.00 96.75 307 LEU A C 1
ATOM 2254 O O . LEU A 1 307 ? -13.203 4.190 18.282 1.00 96.75 307 LEU A O 1
ATOM 2258 N N . THR A 1 308 ? -11.233 4.872 19.118 1.00 97.75 308 THR A N 1
ATOM 2259 C CA . THR A 1 308 ? -10.412 4.380 18.004 1.00 97.75 308 THR A CA 1
ATOM 2260 C C . THR A 1 308 ? -9.408 3.351 18.497 1.00 97.75 308 THR A C 1
ATOM 2262 O O . THR A 1 308 ? -8.679 3.628 19.446 1.00 97.75 308 THR A O 1
ATOM 2265 N N . LEU A 1 309 ? -9.331 2.204 17.814 1.00 98.25 309 LEU A N 1
ATOM 2266 C CA . LEU A 1 309 ? -8.230 1.242 17.914 1.00 98.25 309 LEU A CA 1
ATOM 2267 C C . LEU A 1 309 ? -7.231 1.527 16.786 1.00 98.25 309 LEU A C 1
ATOM 2269 O O . LEU A 1 309 ? -7.623 1.549 15.618 1.00 98.25 309 LEU A O 1
ATOM 2273 N N . TYR A 1 310 ? -5.956 1.744 17.099 1.00 98.50 310 TYR A N 1
ATOM 2274 C CA . TYR A 1 310 ? -4.959 2.168 16.110 1.00 98.50 310 TYR A CA 1
ATOM 2275 C C . TYR A 1 310 ? -3.542 1.700 16.434 1.00 98.50 310 TYR A C 1
ATOM 2277 O O . TYR A 1 310 ? -3.227 1.418 17.583 1.00 98.50 310 TYR A O 1
ATOM 2285 N N . VAL A 1 311 ? -2.663 1.668 15.431 1.00 98.50 311 VAL A N 1
ATOM 2286 C CA . VAL A 1 311 ? -1.212 1.536 15.636 1.00 98.50 311 VAL A CA 1
ATOM 2287 C C . VAL A 1 311 ? -0.587 2.925 15.709 1.00 98.50 311 VAL A C 1
ATOM 2289 O O . VAL A 1 311 ? -0.812 3.752 14.823 1.00 98.50 311 VAL A O 1
ATOM 2292 N N . GLY A 1 312 ? 0.153 3.194 16.782 1.00 97.81 312 GLY A N 1
ATOM 2293 C CA . GLY A 1 312 ? 0.837 4.466 17.011 1.00 97.81 312 GLY A CA 1
ATOM 2294 C C . GLY A 1 312 ? 2.214 4.532 16.350 1.00 97.81 312 GLY A C 1
ATOM 2295 O O . GLY A 1 312 ? 2.752 3.530 15.878 1.00 97.81 312 GLY A O 1
ATOM 2296 N N . ALA A 1 313 ? 2.812 5.724 16.355 1.00 96.94 313 ALA A N 1
ATOM 2297 C CA . ALA A 1 313 ? 4.177 5.938 15.865 1.00 96.94 313 ALA A CA 1
ATOM 2298 C C . ALA A 1 313 ? 5.261 5.237 16.710 1.00 96.94 313 ALA A C 1
ATOM 2300 O O . ALA A 1 313 ? 6.379 5.032 16.249 1.00 96.94 313 ALA A O 1
ATOM 2301 N N . ASP A 1 314 ? 4.926 4.835 17.938 1.00 97.19 314 ASP A N 1
ATOM 2302 C CA . ASP A 1 314 ? 5.752 4.014 18.831 1.00 97.19 314 ASP A CA 1
ATOM 2303 C C . ASP A 1 314 ? 5.668 2.509 18.518 1.00 97.19 314 ASP A C 1
ATOM 2305 O O . ASP A 1 314 ? 6.158 1.685 19.292 1.00 97.19 314 ASP A O 1
ATOM 2309 N N . ALA A 1 315 ? 5.032 2.152 17.397 1.00 97.38 315 ALA A N 1
ATOM 2310 C CA . ALA A 1 315 ? 4.799 0.786 16.957 1.00 97.38 315 ALA A CA 1
ATOM 2311 C C . ALA A 1 315 ? 3.996 -0.061 17.958 1.00 97.38 315 ALA A C 1
ATOM 2313 O O . ALA A 1 315 ? 4.128 -1.279 17.964 1.00 97.38 315 ALA A O 1
ATOM 2314 N N . LYS A 1 316 ? 3.147 0.541 18.798 1.00 98.06 316 LYS A N 1
ATOM 2315 C CA . LYS A 1 316 ? 2.238 -0.200 19.689 1.00 98.06 316 LYS A CA 1
ATOM 2316 C C . LYS A 1 316 ? 0.799 -0.148 19.198 1.00 98.06 316 LYS A C 1
ATOM 2318 O O . LYS A 1 316 ? 0.421 0.760 18.455 1.00 98.06 316 LYS A O 1
ATOM 2323 N N . LEU A 1 317 ? -0.014 -1.115 19.626 1.00 98.44 317 LEU A N 1
ATOM 2324 C CA . LEU A 1 317 ? -1.464 -1.043 19.460 1.00 98.44 317 LEU A CA 1
ATOM 2325 C C . LEU A 1 317 ? -2.042 -0.180 20.584 1.00 98.44 317 LEU A C 1
ATOM 2327 O O . LEU A 1 317 ? -1.769 -0.435 21.751 1.00 98.44 317 LEU A O 1
ATOM 2331 N N . HIS A 1 318 ? -2.854 0.811 20.241 1.00 98.31 318 HIS A N 1
ATOM 2332 C CA . HIS A 1 318 ? -3.450 1.766 21.168 1.00 98.31 318 HIS A CA 1
ATOM 2333 C C . HIS A 1 318 ? -4.963 1.816 21.041 1.00 98.31 318 HIS A C 1
ATOM 2335 O O . HIS A 1 318 ? -5.519 1.568 19.969 1.00 98.31 318 HIS A O 1
ATOM 2341 N N . ALA A 1 319 ? -5.616 2.244 22.117 1.00 97.81 319 ALA A N 1
ATOM 2342 C CA . ALA A 1 319 ? -6.996 2.692 22.095 1.00 97.81 319 ALA A CA 1
ATOM 2343 C C . ALA A 1 319 ? -7.144 4.039 22.805 1.00 97.81 319 ALA A C 1
ATOM 2345 O O . ALA A 1 319 ? -6.651 4.228 23.922 1.00 97.81 319 ALA A O 1
ATOM 2346 N N . LYS A 1 320 ? -7.859 4.965 22.162 1.00 96.50 320 LYS A N 1
ATOM 2347 C CA . LYS A 1 320 ? -8.182 6.283 22.724 1.00 96.50 320 LYS A CA 1
ATOM 2348 C C . LYS A 1 320 ? -9.655 6.607 22.532 1.00 96.50 320 LYS A C 1
ATOM 2350 O O . LYS A 1 320 ? -10.207 6.311 21.472 1.00 96.50 320 LYS A O 1
ATOM 2355 N N . ALA A 1 321 ? -10.248 7.260 23.523 1.00 96.19 321 ALA A N 1
ATOM 2356 C CA . ALA A 1 321 ? -11.560 7.882 23.414 1.00 96.19 321 ALA A CA 1
ATOM 2357 C C . ALA A 1 321 ? -11.419 9.409 23.350 1.00 96.19 321 ALA A C 1
ATOM 2359 O O . ALA A 1 321 ? -10.598 9.988 24.059 1.00 96.19 321 ALA A O 1
ATOM 2360 N N . ILE A 1 322 ? -12.222 10.052 22.509 1.00 96.06 322 ILE A N 1
ATOM 2361 C CA . ILE A 1 322 ? -12.339 11.505 22.380 1.00 96.06 322 ILE A CA 1
ATOM 2362 C C . ILE A 1 322 ? -13.788 11.879 22.699 1.00 96.06 322 ILE A C 1
ATOM 2364 O O . ILE A 1 322 ? -14.703 11.254 22.161 1.00 96.06 322 ILE A O 1
ATOM 2368 N N . ILE A 1 323 ? -13.984 12.874 23.572 1.00 94.75 323 ILE A N 1
ATOM 2369 C CA . ILE A 1 323 ? -15.295 13.440 23.926 1.00 94.75 323 ILE A CA 1
ATOM 2370 C C . ILE A 1 323 ? -15.221 14.958 23.867 1.00 94.75 323 ILE A C 1
ATOM 2372 O O . ILE A 1 323 ? -14.339 15.564 24.477 1.00 94.75 323 ILE A O 1
ATOM 2376 N N . GLY A 1 324 ? -16.143 15.583 23.131 1.00 95.00 324 GLY A N 1
ATOM 2377 C CA . GLY A 1 324 ? -16.138 17.034 22.941 1.00 95.00 324 GLY A CA 1
ATOM 2378 C C . GLY A 1 324 ? -14.805 17.565 22.394 1.00 95.00 324 GLY A C 1
ATOM 2379 O O . GLY A 1 324 ? -14.408 18.676 22.729 1.00 95.00 324 GLY A O 1
ATOM 2380 N N . GLY A 1 325 ? -14.080 16.752 21.615 1.00 94.94 325 GLY A N 1
ATOM 2381 C CA . GLY A 1 325 ? -12.774 17.105 21.043 1.00 94.94 325 GLY A CA 1
ATOM 2382 C C . GLY A 1 325 ? -11.585 16.920 21.991 1.00 94.94 325 GLY A C 1
ATOM 2383 O O . GLY A 1 325 ? -10.448 17.158 21.592 1.00 94.94 325 GLY A O 1
ATOM 2384 N N . THR A 1 326 ? -11.813 16.463 23.225 1.00 95.00 326 THR A N 1
ATOM 2385 C CA . THR A 1 326 ? -10.751 16.205 24.206 1.00 95.00 326 THR A CA 1
ATOM 2386 C C . THR A 1 326 ? -10.506 14.709 24.341 1.00 95.00 326 THR A C 1
ATOM 2388 O O . THR A 1 326 ? -11.445 13.934 24.519 1.00 95.00 326 THR A O 1
ATOM 2391 N N . GLN A 1 327 ? -9.241 14.290 24.272 1.00 94.06 327 GLN A N 1
ATOM 2392 C CA . GLN A 1 327 ? -8.876 12.907 24.562 1.00 94.06 327 GLN A CA 1
ATOM 2393 C C . GLN A 1 327 ? -9.098 12.611 26.050 1.00 94.06 327 GLN A C 1
ATOM 2395 O O . GLN A 1 327 ? -8.625 13.344 26.919 1.00 94.06 327 GLN A O 1
ATOM 2400 N N . LEU A 1 328 ? -9.801 11.522 26.345 1.00 90.06 328 LEU A N 1
ATOM 2401 C CA . LEU A 1 328 ? -9.993 11.051 27.709 1.00 90.06 328 LEU A CA 1
ATOM 2402 C C . LEU A 1 328 ? -8.737 10.333 28.205 1.00 90.06 328 LEU A C 1
ATOM 2404 O O . LEU A 1 328 ? -8.519 9.167 27.885 1.00 90.06 328 LEU A O 1
ATOM 2408 N N . GLY A 1 329 ? -7.933 11.030 29.007 1.00 84.38 329 GLY A N 1
ATOM 2409 C CA . GLY A 1 329 ? -6.720 10.473 29.605 1.00 84.38 329 GLY A CA 1
ATOM 2410 C C . GLY A 1 329 ? -5.649 10.089 28.580 1.00 84.38 329 GLY A C 1
ATOM 2411 O O . GLY A 1 329 ? -5.688 10.486 27.411 1.00 84.38 329 GLY A O 1
ATOM 2412 N N . GLU A 1 330 ? -4.656 9.325 29.030 1.00 82.50 330 GLU A N 1
ATOM 2413 C CA . GLU A 1 330 ? -3.660 8.739 28.134 1.00 82.50 330 GLU A CA 1
ATOM 2414 C C . GLU A 1 330 ? -4.263 7.575 27.342 1.00 82.50 330 GLU A C 1
ATOM 2416 O O . GLU A 1 330 ? -5.118 6.834 27.832 1.00 82.50 330 GLU A O 1
ATOM 2421 N N . ALA A 1 331 ? -3.807 7.408 26.100 1.00 86.56 331 ALA A N 1
ATOM 2422 C CA . ALA A 1 331 ? -4.178 6.245 25.312 1.00 86.56 331 ALA A CA 1
ATOM 2423 C C . ALA A 1 331 ? -3.686 4.972 26.015 1.00 86.56 331 ALA A C 1
ATOM 2425 O O . ALA A 1 331 ? -2.547 4.898 26.478 1.00 86.56 331 ALA A O 1
ATOM 2426 N N . VAL A 1 332 ? -4.541 3.953 26.073 1.00 94.69 332 VAL A N 1
ATOM 2427 C CA . VAL A 1 332 ? -4.128 2.637 26.570 1.00 94.69 332 VAL A CA 1
ATOM 2428 C C . VAL A 1 332 ? -3.363 1.943 25.456 1.00 94.69 332 VAL A C 1
ATOM 2430 O O . VAL A 1 332 ? -3.813 1.985 24.314 1.00 94.69 332 VAL A O 1
ATOM 2433 N N . SER A 1 333 ? -2.247 1.285 25.775 1.00 96.69 333 SER A N 1
ATOM 2434 C CA . SER A 1 333 ? -1.427 0.564 24.796 1.00 96.69 333 SER A CA 1
ATOM 2435 C C . SER A 1 333 ? -1.275 -0.920 25.139 1.00 96.69 333 SER A C 1
ATOM 2437 O O . SER A 1 333 ? -1.272 -1.296 26.311 1.00 96.69 333 SER A O 1
ATOM 2439 N N . ALA A 1 334 ? -1.134 -1.766 24.117 1.00 94.50 334 ALA A N 1
ATOM 2440 C CA . ALA A 1 334 ? -0.796 -3.179 24.255 1.00 94.50 334 ALA A CA 1
ATOM 2441 C C . ALA A 1 334 ? 0.250 -3.601 23.219 1.00 94.50 334 ALA A C 1
ATOM 2443 O O . ALA A 1 334 ? 0.052 -3.421 22.017 1.00 94.50 334 ALA A O 1
ATOM 2444 N N . GLY A 1 335 ? 1.322 -4.225 23.719 1.00 96.69 335 GLY A N 1
ATOM 2445 C CA . GLY A 1 335 ? 2.381 -4.877 22.943 1.00 96.69 335 GLY A CA 1
ATOM 2446 C C . GLY A 1 335 ? 2.978 -4.044 21.803 1.00 96.69 335 GLY A C 1
ATOM 2447 O O . GLY A 1 335 ? 2.757 -2.841 21.703 1.00 96.69 335 GLY A O 1
ATOM 2448 N N . THR A 1 336 ? 3.764 -4.702 20.953 1.00 97.75 336 THR A N 1
ATOM 2449 C CA . THR A 1 336 ? 4.420 -4.087 19.792 1.00 97.75 336 THR A CA 1
ATOM 2450 C C . THR A 1 336 ? 3.907 -4.741 18.514 1.00 97.75 336 THR A C 1
ATOM 2452 O O . THR A 1 336 ? 3.746 -5.958 18.446 1.00 97.75 336 THR A O 1
ATOM 2455 N N . VAL A 1 337 ? 3.668 -3.925 17.496 1.00 97.88 337 VAL A N 1
ATOM 2456 C CA . VAL A 1 337 ? 3.302 -4.299 16.135 1.00 97.88 337 VAL A CA 1
ATOM 2457 C C . VAL A 1 337 ? 4.510 -4.075 15.231 1.00 97.88 337 VAL A C 1
ATOM 2459 O O . VAL A 1 337 ? 5.152 -3.029 15.275 1.00 97.88 337 VAL A O 1
ATOM 2462 N N . THR A 1 338 ? 4.805 -5.044 14.372 1.00 97.31 338 THR A N 1
ATOM 2463 C CA . THR A 1 338 ? 5.869 -4.933 13.370 1.00 97.31 338 THR A CA 1
ATOM 2464 C C . THR A 1 338 ? 5.257 -4.615 12.008 1.00 97.31 338 THR A C 1
ATOM 2466 O O . THR A 1 338 ? 4.338 -5.302 11.563 1.00 97.31 338 THR A O 1
ATOM 2469 N N . ALA A 1 339 ? 5.763 -3.580 11.330 1.00 95.56 339 ALA A N 1
ATOM 2470 C CA . ALA A 1 339 ? 5.334 -3.258 9.969 1.00 95.56 339 ALA A CA 1
ATOM 2471 C C . ALA A 1 339 ? 5.532 -4.454 9.023 1.00 95.56 339 ALA A C 1
ATOM 2473 O O . ALA A 1 339 ? 6.492 -5.212 9.150 1.00 95.56 339 ALA A O 1
ATOM 2474 N N . GLY A 1 340 ? 4.599 -4.646 8.093 1.00 93.12 340 GLY A N 1
ATOM 2475 C CA . GLY A 1 340 ? 4.600 -5.776 7.166 1.00 93.12 340 GLY A CA 1
ATOM 2476 C C . GLY A 1 340 ? 4.258 -7.130 7.801 1.00 93.12 340 GLY A C 1
ATOM 2477 O O . GLY A 1 340 ? 4.127 -8.110 7.076 1.00 93.12 340 GLY A O 1
ATOM 2478 N N . THR A 1 341 ? 4.052 -7.204 9.120 1.00 94.19 341 THR A N 1
ATOM 2479 C CA . THR A 1 341 ? 3.651 -8.436 9.816 1.00 94.19 341 THR A CA 1
ATOM 2480 C C . THR A 1 341 ? 2.180 -8.362 10.202 1.00 94.19 341 THR A C 1
ATOM 2482 O O . THR A 1 341 ? 1.695 -7.320 10.650 1.00 94.19 341 THR A O 1
ATOM 2485 N N . ALA A 1 342 ? 1.448 -9.457 10.013 1.00 94.06 342 ALA A N 1
ATOM 2486 C CA . ALA A 1 342 ? 0.066 -9.517 10.456 1.00 94.06 342 ALA A CA 1
ATOM 2487 C C . ALA A 1 342 ? -0.041 -9.623 11.979 1.00 94.06 342 ALA A C 1
ATOM 2489 O O . ALA A 1 342 ? 0.773 -10.255 12.649 1.00 94.06 342 ALA A O 1
ATOM 2490 N N . PHE A 1 343 ? -1.090 -9.022 12.520 1.00 96.75 343 PHE A N 1
ATOM 2491 C CA . PHE A 1 343 ? -1.443 -9.073 13.929 1.00 96.75 343 PHE A CA 1
ATOM 2492 C C . PHE A 1 343 ? -2.964 -9.060 14.081 1.00 96.75 343 PHE A C 1
ATOM 2494 O O . PHE A 1 343 ? -3.697 -8.699 13.160 1.00 96.75 343 PHE A O 1
ATOM 2501 N N . ALA A 1 344 ? -3.453 -9.455 15.250 1.00 97.12 344 ALA A N 1
ATOM 2502 C CA . ALA A 1 344 ? -4.850 -9.353 15.632 1.00 97.12 344 ALA A CA 1
ATOM 2503 C C . ALA A 1 344 ? -5.000 -8.314 16.747 1.00 97.12 344 ALA A C 1
ATOM 2505 O O . ALA A 1 344 ? -4.367 -8.435 17.796 1.00 97.12 344 ALA A O 1
ATOM 2506 N N . GLY A 1 345 ? -5.835 -7.304 16.508 1.00 97.75 345 GLY A N 1
ATOM 2507 C CA . GLY A 1 345 ? -6.211 -6.284 17.479 1.00 97.75 345 GLY A CA 1
ATOM 2508 C C . GLY A 1 345 ? -7.680 -6.422 17.867 1.00 97.75 345 GLY A C 1
ATOM 2509 O O . GLY A 1 345 ? -8.557 -6.507 17.004 1.00 97.75 345 GLY A O 1
ATOM 2510 N N . GLY A 1 346 ? -7.952 -6.434 19.167 1.00 97.56 346 GLY A N 1
ATOM 2511 C CA . GLY A 1 346 ? -9.300 -6.489 19.720 1.00 97.56 346 GLY A CA 1
ATOM 2512 C C . GLY A 1 346 ? -9.572 -5.294 20.618 1.00 97.56 346 GLY A C 1
ATOM 2513 O O . GLY A 1 346 ? -8.692 -4.865 21.356 1.00 97.56 346 GLY A O 1
ATOM 2514 N N . LEU A 1 347 ? -10.797 -4.779 20.576 1.00 97.88 347 LEU A N 1
ATOM 2515 C CA . LEU A 1 347 ? -11.288 -3.727 21.459 1.00 97.88 347 LEU A CA 1
ATOM 2516 C C . LEU A 1 347 ? -12.678 -4.102 21.953 1.00 97.88 347 LEU A C 1
ATOM 2518 O O . LEU A 1 347 ? -13.558 -4.418 21.151 1.00 97.88 347 LEU A O 1
ATOM 2522 N N . ARG A 1 348 ? -12.904 -4.005 23.258 1.00 96.88 348 ARG A N 1
ATOM 2523 C CA . ARG A 1 348 ? -14.246 -4.005 23.844 1.00 96.88 348 ARG A CA 1
ATOM 2524 C C . ARG A 1 348 ? -14.497 -2.696 24.570 1.00 96.88 348 ARG A C 1
ATOM 2526 O O . ARG A 1 348 ? -13.567 -2.107 25.115 1.00 96.88 348 ARG A O 1
ATOM 2533 N N . TRP A 1 349 ? -15.748 -2.272 24.605 1.00 96.38 349 TRP A N 1
ATOM 2534 C CA . TRP A 1 349 ? -16.145 -1.020 25.234 1.00 96.38 349 TRP A CA 1
ATOM 2535 C C . TRP A 1 349 ? -17.528 -1.120 25.857 1.00 96.38 349 TRP A C 1
ATOM 2537 O O . TRP A 1 349 ? -18.365 -1.917 25.431 1.00 96.38 349 TRP A O 1
ATOM 2547 N N . SER A 1 350 ? -17.746 -0.299 26.872 1.00 95.19 350 SER A N 1
ATOM 2548 C CA . SER A 1 350 ? -18.999 -0.112 27.592 1.00 95.19 350 SER A CA 1
ATOM 2549 C C . SER A 1 350 ? -19.083 1.328 28.097 1.00 95.19 350 SER A C 1
ATOM 2551 O O . SER A 1 350 ? -18.098 2.059 28.033 1.00 95.19 350 SER A O 1
ATOM 2553 N N . GLU A 1 351 ? -20.203 1.702 28.706 1.00 91.94 351 GLU A N 1
ATOM 2554 C CA . GLU A 1 351 ? -20.373 3.003 29.373 1.00 91.94 351 GLU A CA 1
ATOM 2555 C C . GLU A 1 351 ? -19.313 3.249 30.462 1.00 91.94 351 GLU A C 1
ATOM 2557 O O . GLU A 1 351 ? -18.978 4.392 30.749 1.00 91.94 351 GLU A O 1
ATOM 2562 N N . ALA A 1 352 ? -18.766 2.177 31.050 1.00 92.81 352 ALA A N 1
ATOM 2563 C CA . ALA A 1 352 ? -17.774 2.234 32.121 1.00 92.81 352 ALA A CA 1
ATOM 2564 C C . ALA A 1 352 ? -16.317 2.313 31.630 1.00 92.81 352 ALA A C 1
ATOM 2566 O O . ALA A 1 352 ? -15.413 2.519 32.440 1.00 92.81 352 ALA A O 1
ATOM 2567 N N . GLY A 1 353 ? -16.057 2.115 30.334 1.00 94.69 353 GLY A N 1
ATOM 2568 C CA . GLY A 1 353 ? -14.703 2.180 29.784 1.00 94.69 353 GLY A CA 1
ATOM 2569 C C . GLY A 1 353 ? -14.445 1.199 28.654 1.00 94.69 353 GLY A C 1
ATOM 2570 O O . GLY A 1 353 ? -15.363 0.600 28.087 1.00 94.69 353 GLY A O 1
ATOM 2571 N N . TYR A 1 354 ? -13.169 1.025 28.326 1.00 96.75 354 TYR A N 1
ATOM 2572 C CA . TYR A 1 354 ? -12.725 0.173 27.227 1.00 96.75 354 TYR A CA 1
ATOM 2573 C C . TYR A 1 354 ? -11.464 -0.612 27.580 1.00 96.75 354 TYR A C 1
ATOM 2575 O O . TYR A 1 354 ? -10.680 -0.220 28.441 1.00 96.75 354 TYR A O 1
ATOM 2583 N N . ALA A 1 355 ? -11.276 -1.742 26.902 1.00 97.12 355 ALA A N 1
ATOM 2584 C CA . ALA A 1 355 ? -10.086 -2.576 27.016 1.00 97.12 355 ALA A CA 1
ATOM 2585 C C . ALA A 1 355 ? -9.690 -3.127 25.649 1.00 97.12 355 ALA A C 1
ATOM 2587 O O . ALA A 1 355 ? -10.562 -3.472 24.845 1.00 97.12 355 ALA A O 1
ATOM 2588 N N . LEU A 1 356 ? -8.387 -3.231 25.405 1.00 97.75 356 LEU A N 1
ATOM 2589 C CA . LEU A 1 356 ? -7.825 -3.718 24.154 1.00 97.75 356 LEU A CA 1
ATOM 2590 C C . LEU A 1 356 ? -6.902 -4.921 24.368 1.00 97.75 356 LEU A C 1
ATOM 2592 O O . LEU A 1 356 ? -6.366 -5.120 25.454 1.00 97.75 356 LEU A O 1
ATOM 2596 N N . VAL A 1 357 ? -6.718 -5.714 23.318 1.00 97.94 357 VAL A N 1
ATOM 2597 C CA . VAL A 1 357 ? -5.843 -6.891 23.286 1.00 97.94 357 VAL A CA 1
ATOM 2598 C C . VAL A 1 357 ? -5.062 -6.921 21.974 1.00 97.94 357 VAL A C 1
ATOM 2600 O O . VAL A 1 357 ? -5.590 -6.552 20.923 1.00 97.94 357 VAL A O 1
ATOM 2603 N N . LEU A 1 358 ? -3.816 -7.390 22.037 1.00 98.00 358 LEU A N 1
ATOM 2604 C CA . LEU A 1 358 ? -2.981 -7.694 20.878 1.00 98.00 358 LEU A CA 1
ATOM 2605 C C . LEU A 1 358 ? -2.612 -9.181 20.908 1.00 98.00 358 LEU A C 1
ATOM 2607 O O . LEU A 1 358 ? -2.093 -9.655 21.915 1.00 98.00 358 LEU A O 1
ATOM 2611 N N . ASN A 1 359 ? -2.854 -9.905 19.812 1.00 97.12 359 ASN A N 1
ATOM 2612 C CA . ASN A 1 359 ? -2.403 -11.292 19.607 1.00 97.12 359 ASN A CA 1
ATOM 2613 C C . ASN A 1 359 ? -2.700 -12.249 20.785 1.00 97.12 359 ASN A C 1
ATOM 2615 O O . ASN A 1 359 ? -1.870 -13.076 21.151 1.00 97.12 359 ASN A O 1
ATOM 2619 N N . GLY A 1 360 ? -3.881 -12.125 21.393 1.00 96.25 360 GLY A N 1
ATOM 2620 C CA . GLY A 1 360 ? -4.346 -13.005 22.466 1.00 96.25 360 GLY A CA 1
ATOM 2621 C C . GLY A 1 360 ? -3.724 -12.736 23.838 1.00 96.25 360 GLY A C 1
ATOM 2622 O O . GLY A 1 360 ? -3.960 -13.515 24.760 1.00 96.25 360 GLY A O 1
ATOM 2623 N N . ALA A 1 361 ? -2.961 -11.648 23.989 1.00 97.75 361 ALA A N 1
ATOM 2624 C CA . ALA A 1 361 ? -2.401 -11.217 25.268 1.00 97.75 361 ALA A CA 1
ATOM 2625 C C . ALA A 1 361 ? -3.479 -10.782 26.279 1.00 97.75 361 ALA A C 1
ATOM 2627 O O . ALA A 1 361 ? -4.662 -10.649 25.959 1.00 97.75 361 ALA A O 1
ATOM 2628 N N . ASP A 1 362 ? -3.068 -10.520 27.518 1.00 97.62 362 ASP A N 1
ATOM 2629 C CA . ASP A 1 362 ? -3.975 -10.022 28.550 1.00 97.62 362 ASP A CA 1
ATOM 2630 C C . ASP A 1 362 ? -4.598 -8.667 28.165 1.00 97.62 362 ASP A C 1
ATOM 2632 O O . ASP A 1 362 ? -3.858 -7.757 27.783 1.00 97.62 362 ASP A O 1
ATOM 2636 N N . PRO A 1 363 ? -5.942 -8.509 28.231 1.00 97.19 363 PRO A N 1
ATOM 2637 C CA . PRO A 1 363 ? -6.575 -7.233 27.947 1.00 97.19 363 PRO A CA 1
ATOM 2638 C C . PRO A 1 363 ? -6.071 -6.133 28.879 1.00 97.19 363 PRO A C 1
ATOM 2640 O O . PRO A 1 363 ? -6.099 -6.279 30.100 1.00 97.19 363 PRO A O 1
ATOM 2643 N N . VAL A 1 364 ? -5.687 -5.001 28.298 1.00 97.44 364 VAL A N 1
ATOM 2644 C CA . VAL A 1 364 ? -5.314 -3.783 29.026 1.00 97.44 364 VAL A CA 1
ATOM 2645 C C . VAL A 1 364 ? -6.434 -2.769 28.834 1.00 97.44 364 VAL A C 1
ATOM 2647 O O . VAL A 1 364 ? -6.880 -2.552 27.706 1.00 97.44 364 VAL A O 1
ATOM 2650 N N . GLY A 1 365 ? -6.930 -2.161 29.910 1.00 94.69 365 GLY A N 1
ATOM 2651 C CA . GLY A 1 365 ? -8.090 -1.275 29.835 1.00 94.69 365 GLY A CA 1
ATOM 2652 C C . GLY A 1 365 ? -8.034 -0.075 30.761 1.00 94.69 365 GLY A C 1
ATOM 2653 O O . GLY A 1 365 ? -7.173 0.030 31.630 1.00 94.69 365 GLY A O 1
ATOM 2654 N N . VAL A 1 366 ? -8.988 0.825 30.553 1.00 94.75 366 VAL A N 1
ATOM 2655 C CA . VAL A 1 366 ? -9.189 2.040 31.339 1.00 94.75 366 VAL A CA 1
ATOM 2656 C C . VAL A 1 366 ? -10.659 2.167 31.711 1.00 94.75 366 VAL A C 1
ATOM 2658 O O . VAL A 1 366 ? -11.549 1.816 30.933 1.00 94.75 366 VAL A O 1
ATOM 2661 N N . THR A 1 367 ? -10.906 2.679 32.915 1.00 93.75 367 THR A N 1
ATOM 2662 C CA . THR A 1 367 ? -12.244 3.100 33.338 1.00 93.75 367 THR A CA 1
ATOM 2663 C C . THR A 1 367 ? -12.469 4.524 32.850 1.00 93.75 367 THR A C 1
ATOM 2665 O O . THR A 1 367 ? -11.713 5.422 33.214 1.00 93.75 367 THR A O 1
ATOM 2668 N N . ALA A 1 368 ? -13.474 4.729 32.007 1.00 90.50 368 ALA A N 1
ATOM 2669 C CA . ALA A 1 368 ? -13.792 6.029 31.431 1.00 90.50 368 ALA A CA 1
ATOM 2670 C C . ALA A 1 368 ? -15.253 6.066 30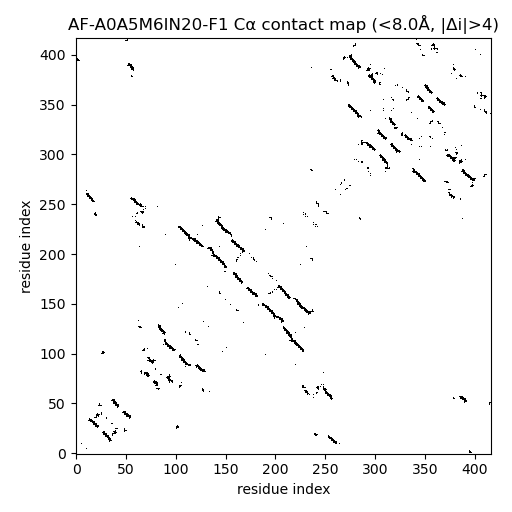.978 1.00 90.50 368 ALA A C 1
ATOM 2672 O O . ALA A 1 368 ? -15.739 5.103 30.390 1.00 90.50 368 ALA A O 1
ATOM 2673 N N . THR A 1 369 ? -15.938 7.186 31.195 1.00 91.44 369 THR A N 1
ATOM 2674 C CA . THR A 1 369 ? -17.295 7.376 30.670 1.00 91.44 369 THR A CA 1
ATOM 2675 C C . THR A 1 369 ? -17.222 7.651 29.177 1.00 91.44 369 THR A C 1
ATOM 2677 O O . THR A 1 369 ? -16.670 8.672 28.779 1.00 91.44 369 THR A O 1
ATOM 2680 N N . LEU A 1 370 ? -17.758 6.754 28.351 1.00 91.12 370 LEU A N 1
ATOM 2681 C CA . LEU A 1 370 ? -17.784 6.922 26.895 1.00 91.12 370 LEU A CA 1
ATOM 2682 C C . LEU A 1 370 ? -19.020 7.709 26.432 1.00 91.12 370 LEU A C 1
ATOM 2684 O O . LEU A 1 370 ? -20.064 7.644 27.085 1.00 91.12 370 LEU A O 1
ATOM 2688 N N . PRO A 1 371 ? -18.940 8.442 25.303 1.00 84.38 371 PRO A N 1
ATOM 2689 C CA . PRO A 1 371 ? -20.114 9.075 24.726 1.00 84.38 371 PRO A CA 1
ATOM 2690 C C . PRO A 1 371 ? -20.993 8.011 24.054 1.00 84.38 371 PRO A C 1
ATOM 2692 O O . PRO A 1 371 ? -20.586 6.861 23.870 1.00 84.38 371 PRO A O 1
ATOM 2695 N N . ALA A 1 372 ? -22.190 8.400 23.623 1.00 86.69 372 ALA A N 1
ATOM 2696 C CA . ALA A 1 372 ? -22.964 7.555 22.725 1.00 86.69 372 ALA A CA 1
ATOM 2697 C C . ALA A 1 372 ? -22.244 7.450 21.366 1.00 86.69 372 ALA A C 1
ATOM 2699 O O . ALA A 1 372 ? -21.860 8.460 20.775 1.00 86.69 372 ALA A O 1
ATOM 2700 N N . LEU A 1 373 ? -22.031 6.223 20.890 1.00 90.31 373 LEU A N 1
ATOM 2701 C CA . LEU A 1 373 ? -21.271 5.938 19.675 1.00 90.31 373 LEU A CA 1
ATOM 2702 C C . LEU A 1 373 ? -22.245 5.545 18.559 1.00 90.31 373 LEU A C 1
ATOM 2704 O O . LEU A 1 373 ? -23.079 4.661 18.743 1.00 90.31 373 LEU A O 1
ATOM 2708 N N . PHE A 1 374 ? -22.147 6.207 17.403 1.00 89.50 374 PHE A N 1
ATOM 2709 C CA . PHE A 1 374 ? -23.107 6.068 16.301 1.00 89.50 374 PHE A CA 1
ATOM 2710 C C . PHE A 1 374 ? -22.401 5.862 14.964 1.00 89.50 374 PHE A C 1
ATOM 2712 O O . PHE A 1 374 ? -22.426 6.718 14.084 1.00 89.50 374 PHE A O 1
ATOM 2719 N N . GLY A 1 375 ? -21.750 4.715 14.810 1.00 93.69 375 GLY A N 1
ATOM 2720 C CA . GLY A 1 375 ? -21.068 4.375 13.569 1.00 93.69 375 GLY A CA 1
ATOM 2721 C C . GLY A 1 375 ? -19.843 3.515 13.799 1.00 93.69 375 GLY A C 1
ATOM 2722 O O . GLY A 1 375 ? -19.321 3.424 14.911 1.00 93.69 375 GLY A O 1
ATOM 2723 N N . LEU A 1 376 ? -19.403 2.867 12.725 1.00 95.44 376 LEU A N 1
ATOM 2724 C CA . LEU A 1 376 ? -18.208 2.038 12.693 1.00 95.44 376 LEU A CA 1
ATOM 2725 C C . LEU A 1 376 ? -17.485 2.264 11.367 1.00 95.44 376 LEU A C 1
ATOM 2727 O O . LEU A 1 376 ? -18.036 1.987 10.300 1.00 95.44 376 LEU A O 1
ATOM 2731 N N . LEU A 1 377 ? -16.252 2.749 11.458 1.00 96.31 377 LEU A N 1
ATOM 2732 C CA . LEU A 1 377 ? -15.365 3.037 10.341 1.00 96.31 377 LEU A CA 1
ATOM 2733 C C . LEU A 1 377 ? -14.161 2.087 10.395 1.00 96.31 377 LEU A C 1
ATOM 2735 O O . LEU A 1 377 ? -13.270 2.285 11.221 1.00 96.31 377 LEU A O 1
ATOM 2739 N N . PRO A 1 378 ? -14.109 1.028 9.577 1.00 95.56 378 PRO A N 1
ATOM 2740 C CA . PRO A 1 378 ? -12.939 0.174 9.494 1.00 95.56 378 PRO A CA 1
ATOM 2741 C C . PRO A 1 378 ? -11.864 0.851 8.630 1.00 95.56 378 PRO A C 1
ATOM 2743 O O . PRO A 1 378 ? -12.149 1.407 7.573 1.00 95.56 378 PRO A O 1
ATOM 2746 N N . GLY A 1 379 ? -10.611 0.779 9.076 1.00 95.94 379 GLY A N 1
ATOM 2747 C CA . GLY A 1 379 ? -9.411 1.212 8.352 1.00 95.94 379 GLY A CA 1
ATOM 2748 C C . GLY A 1 379 ? -9.218 2.723 8.241 1.00 95.94 379 GLY A C 1
ATOM 2749 O O . GLY A 1 379 ? -8.305 3.168 7.545 1.00 95.94 379 GLY A O 1
ATOM 2750 N N . ARG A 1 380 ? -10.075 3.506 8.899 1.00 96.38 380 ARG A N 1
ATOM 2751 C CA . ARG A 1 380 ? -9.993 4.963 9.010 1.00 96.38 380 ARG A CA 1
ATOM 2752 C C . ARG A 1 380 ? -10.644 5.441 10.301 1.00 96.38 380 ARG A C 1
ATOM 2754 O O . ARG A 1 380 ? -11.313 4.673 10.989 1.00 96.38 380 ARG A O 1
ATOM 2761 N N . ASP A 1 381 ? -10.500 6.722 10.593 1.00 97.00 381 ASP A N 1
ATOM 2762 C CA . ASP A 1 381 ? -11.271 7.387 11.638 1.00 97.00 381 ASP A CA 1
ATOM 2763 C C . ASP A 1 381 ? -12.018 8.622 11.108 1.00 97.00 381 ASP A C 1
ATOM 2765 O O . ASP A 1 381 ? -12.098 8.867 9.897 1.00 97.00 381 ASP A O 1
ATOM 2769 N N . TYR A 1 382 ? -12.630 9.375 12.023 1.00 96.62 382 TYR A N 1
ATOM 2770 C CA . TYR A 1 382 ? -13.332 10.617 11.701 1.00 96.62 382 TYR A CA 1
ATOM 2771 C C . TYR A 1 382 ? -12.402 11.827 11.529 1.00 96.62 382 TYR A C 1
ATOM 2773 O O . TYR A 1 382 ? -12.833 12.831 10.971 1.00 96.62 382 TYR A O 1
ATOM 2781 N N . ALA A 1 383 ? -11.141 11.738 11.964 1.00 95.56 383 ALA A N 1
ATOM 2782 C CA . ALA A 1 383 ? -10.134 12.781 11.767 1.00 95.56 383 ALA A CA 1
ATOM 2783 C C . ALA A 1 383 ? -9.417 12.674 10.405 1.00 95.56 383 ALA A C 1
ATOM 2785 O O . ALA A 1 383 ? -8.648 13.561 10.044 1.00 95.56 383 ALA A O 1
ATOM 2786 N N . GLY A 1 384 ? -9.693 11.620 9.629 1.00 95.19 384 GLY A N 1
ATOM 2787 C CA . GLY A 1 384 ? -9.150 11.432 8.284 1.00 95.19 384 GLY A CA 1
ATOM 2788 C C . GLY A 1 384 ? -7.828 10.665 8.249 1.00 95.19 384 GLY A C 1
ATOM 2789 O O . GLY A 1 384 ? -7.142 10.698 7.227 1.00 95.19 384 GLY A O 1
ATOM 2790 N N . TYR A 1 385 ? -7.465 9.967 9.328 1.00 97.06 385 TYR A N 1
ATOM 2791 C CA . TYR A 1 385 ? -6.348 9.024 9.316 1.00 97.06 385 TYR A CA 1
ATOM 2792 C C . TYR A 1 385 ? -6.776 7.700 8.680 1.00 97.06 385 TYR A C 1
ATOM 2794 O O . TYR A 1 385 ? -7.943 7.316 8.750 1.00 97.06 385 TYR A O 1
ATOM 2802 N N . TYR A 1 386 ? -5.820 6.985 8.082 1.00 97.06 386 TYR A N 1
ATOM 2803 C CA . TYR A 1 386 ? -6.046 5.722 7.372 1.00 97.06 386 TYR A CA 1
ATOM 2804 C C . TYR A 1 386 ? -5.052 4.656 7.827 1.00 97.06 386 TYR A C 1
ATOM 2806 O O . TYR A 1 386 ? -3.915 4.973 8.176 1.00 97.06 386 TYR A O 1
ATOM 2814 N N . LEU A 1 387 ? -5.472 3.391 7.782 1.00 96.75 387 LEU A N 1
ATOM 2815 C CA . LEU A 1 387 ? -4.662 2.234 8.169 1.00 96.75 387 LEU A CA 1
ATOM 2816 C C . LEU A 1 387 ? -3.338 2.153 7.395 1.00 96.75 387 LEU A C 1
ATOM 2818 O O . LEU A 1 387 ? -2.317 1.801 7.974 1.00 96.75 387 LEU A O 1
ATOM 2822 N N . ASN A 1 388 ? -3.364 2.468 6.096 1.00 96.06 388 ASN A N 1
ATOM 2823 C CA . ASN A 1 388 ? -2.250 2.264 5.165 1.00 96.06 388 ASN A CA 1
ATOM 2824 C C . ASN A 1 388 ? -1.709 0.831 5.231 1.00 96.06 388 ASN A C 1
ATOM 2826 O O . ASN A 1 388 ? -0.548 0.572 5.556 1.00 96.06 388 ASN A O 1
ATOM 2830 N N . GLY A 1 389 ? -2.607 -0.108 4.966 1.00 95.25 389 GLY A N 1
ATOM 2831 C CA . GLY A 1 389 ? -2.322 -1.524 5.067 1.00 95.25 389 GLY A CA 1
ATOM 2832 C C . GLY A 1 389 ? -3.525 -2.370 4.694 1.00 95.25 389 GLY A C 1
ATOM 2833 O O . GLY A 1 389 ? -4.404 -1.940 3.942 1.00 95.25 389 GLY A O 1
ATOM 2834 N N . ARG A 1 390 ? -3.575 -3.586 5.231 1.00 93.88 390 ARG A N 1
ATOM 2835 C CA . ARG A 1 390 ? -4.653 -4.537 4.955 1.00 93.88 390 ARG A CA 1
ATOM 2836 C C . ARG A 1 390 ? -5.345 -4.975 6.231 1.00 93.88 390 ARG A C 1
ATOM 2838 O O . ARG A 1 390 ? -4.711 -5.084 7.275 1.00 93.88 390 ARG A O 1
ATOM 2845 N N . GLN A 1 391 ? -6.638 -5.269 6.136 1.00 93.00 391 GLN A N 1
ATOM 2846 C CA . GLN A 1 391 ? -7.399 -5.832 7.247 1.00 93.00 391 GLN A CA 1
ATOM 2847 C C . GLN A 1 391 ? -8.409 -6.892 6.824 1.00 93.00 391 GLN A C 1
ATOM 2849 O O . GLN A 1 391 ? -8.959 -6.880 5.718 1.00 93.00 391 GLN A O 1
ATOM 2854 N N . ARG A 1 392 ? -8.696 -7.790 7.764 1.00 88.25 392 ARG A N 1
ATOM 2855 C CA . ARG A 1 392 ? -9.796 -8.747 7.720 1.00 88.25 392 ARG A CA 1
ATOM 2856 C C . ARG A 1 392 ? -10.603 -8.612 9.004 1.00 88.25 392 ARG A C 1
ATOM 2858 O O . ARG A 1 392 ? -10.050 -8.801 10.090 1.00 88.25 392 ARG A O 1
ATOM 2865 N N . PRO A 1 393 ? -11.900 -8.285 8.911 1.00 78.44 393 PRO A N 1
ATOM 2866 C CA . PRO A 1 393 ? -12.748 -8.297 10.087 1.00 78.44 393 PRO A CA 1
ATOM 2867 C C . PRO A 1 393 ? -12.892 -9.738 10.582 1.00 78.44 393 PRO A C 1
ATOM 2869 O O . PRO A 1 393 ? -13.356 -10.607 9.846 1.00 78.44 393 PRO A O 1
ATOM 2872 N N . THR A 1 394 ? -12.513 -9.978 11.837 1.00 80.38 394 THR A N 1
ATOM 2873 C CA . THR A 1 394 ? -12.733 -11.269 12.505 1.00 80.38 394 THR A CA 1
ATOM 2874 C C . THR A 1 394 ? -14.125 -11.302 13.134 1.00 80.38 394 THR A C 1
ATOM 2876 O O . THR A 1 394 ? -14.784 -12.340 13.147 1.00 80.38 394 THR A O 1
ATOM 2879 N N . GLY A 1 395 ? -14.612 -10.157 13.626 1.00 89.44 395 GLY A N 1
ATOM 2880 C CA . GLY A 1 395 ? -16.006 -10.007 14.030 1.00 89.44 395 GLY A CA 1
ATOM 2881 C C . GLY A 1 395 ? -16.305 -8.743 14.829 1.00 89.44 395 GLY A C 1
ATOM 2882 O O . GLY A 1 395 ? -15.417 -8.123 15.413 1.00 89.44 395 GLY A O 1
ATOM 2883 N N . PHE A 1 396 ? -17.592 -8.400 14.866 1.00 92.50 396 PHE A N 1
ATOM 2884 C CA . PHE A 1 396 ? -18.158 -7.356 15.712 1.00 92.50 396 PHE A CA 1
ATOM 2885 C C . PHE A 1 396 ? -19.384 -7.891 16.444 1.00 92.50 396 PHE A C 1
ATOM 2887 O O . PHE A 1 396 ? -20.179 -8.641 15.872 1.00 92.50 396 PHE A O 1
ATOM 2894 N N . TRP A 1 397 ? -19.540 -7.500 17.706 1.00 93.56 397 TRP A N 1
ATOM 2895 C CA . TRP A 1 397 ? -20.606 -7.973 18.583 1.00 93.56 397 TRP A CA 1
ATOM 2896 C C . TRP A 1 397 ? -21.162 -6.826 19.433 1.00 93.56 397 TRP A C 1
ATOM 2898 O O . TRP A 1 397 ? -20.394 -6.117 20.077 1.00 93.56 397 TRP A O 1
ATOM 2908 N N . GLY A 1 398 ? -22.489 -6.715 19.553 1.00 93.81 398 GLY A N 1
ATOM 2909 C CA . GLY A 1 398 ? -23.171 -5.829 20.518 1.00 93.81 398 GLY A CA 1
ATOM 2910 C C . GLY A 1 398 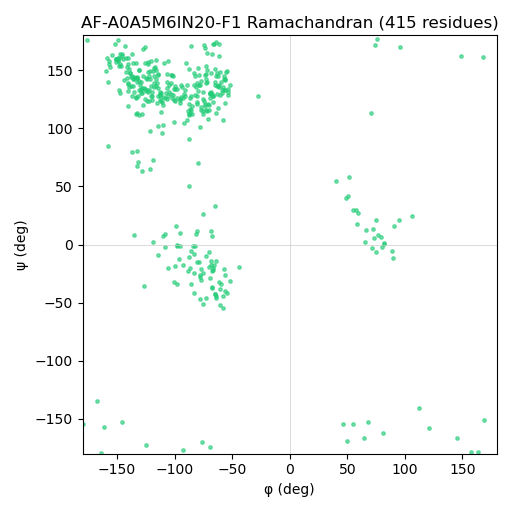? -23.157 -6.308 21.964 1.00 93.81 398 GLY A C 1
ATOM 2911 O O . GLY A 1 398 ? -24.068 -6.017 22.738 1.00 93.81 398 GLY A O 1
ATOM 2912 N N . ARG A 1 399 ? -22.157 -7.109 22.330 1.00 94.50 399 ARG A N 1
ATOM 2913 C CA . ARG A 1 399 ? -21.946 -7.590 23.693 1.00 94.50 399 ARG A CA 1
ATOM 2914 C C . ARG A 1 399 ? -20.475 -7.489 24.046 1.00 94.50 399 ARG A C 1
ATOM 2916 O O . ARG A 1 399 ? -19.616 -7.524 23.168 1.00 94.50 399 ARG A O 1
ATOM 2923 N N . LEU A 1 400 ? -20.205 -7.417 25.341 1.00 96.00 400 LEU A N 1
ATOM 2924 C CA . LEU A 1 400 ? -18.859 -7.543 25.873 1.00 96.00 400 LEU A CA 1
ATOM 2925 C C . LEU A 1 400 ? -18.435 -9.008 25.799 1.00 96.00 400 LEU A C 1
ATOM 2927 O O . LEU A 1 400 ? -19.122 -9.886 26.328 1.00 96.00 400 LEU A O 1
ATOM 2931 N N . LEU A 1 401 ? -17.317 -9.278 25.132 1.00 96.25 401 LEU A N 1
ATOM 2932 C CA . LEU A 1 401 ? -16.629 -10.550 25.307 1.00 96.25 401 LEU A CA 1
ATOM 2933 C C . LEU A 1 401 ? -15.934 -10.577 26.674 1.00 96.25 401 LEU A C 1
ATOM 2935 O O . LEU A 1 401 ? -15.391 -9.562 27.128 1.00 96.25 401 LEU A O 1
ATOM 2939 N N . SER A 1 402 ? -15.949 -11.748 27.313 1.00 97.06 402 SER A N 1
ATOM 2940 C CA . SER A 1 402 ? -15.126 -12.018 28.495 1.00 97.06 402 SER A CA 1
ATOM 2941 C C . SER A 1 402 ? -13.638 -11.905 28.142 1.00 97.06 402 SER A C 1
ATOM 2943 O O . SER A 1 402 ? -13.274 -11.944 26.967 1.00 97.06 402 SER A O 1
ATOM 2945 N N . ASP A 1 403 ? -12.761 -11.765 29.138 1.00 97.06 403 ASP A N 1
ATOM 2946 C CA . ASP A 1 403 ? -11.311 -11.686 28.897 1.00 97.06 403 ASP A CA 1
ATOM 2947 C C . ASP A 1 403 ? -10.803 -12.926 28.163 1.00 97.06 403 ASP A C 1
ATOM 2949 O O . ASP A 1 403 ? -10.047 -12.808 27.203 1.00 97.06 403 ASP A O 1
ATOM 2953 N N . SER A 1 404 ? -11.251 -14.112 28.578 1.00 96.62 404 SER A N 1
ATOM 2954 C CA . SER A 1 404 ? -10.892 -15.376 27.937 1.00 96.62 404 SER A CA 1
ATOM 2955 C C . SER A 1 404 ? -11.403 -15.452 26.497 1.00 96.62 404 SER A C 1
ATOM 2957 O O . SER A 1 404 ? -10.636 -15.823 25.610 1.00 96.62 404 SER A O 1
ATOM 2959 N N . ASP A 1 405 ? -12.650 -15.048 26.232 1.00 96.06 405 ASP A N 1
ATOM 2960 C CA . ASP A 1 405 ? -13.197 -15.025 24.869 1.00 96.06 405 ASP A CA 1
ATOM 2961 C C . ASP A 1 405 ? -12.464 -14.025 23.970 1.00 96.06 405 ASP A C 1
ATOM 2963 O O . ASP A 1 405 ? -12.199 -14.314 22.802 1.00 96.06 405 ASP A O 1
ATOM 2967 N N . LEU A 1 406 ? -12.162 -12.837 24.500 1.00 95.06 406 LEU A N 1
ATOM 2968 C CA . LEU A 1 406 ? -11.473 -11.778 23.775 1.00 95.06 406 LEU A CA 1
ATOM 2969 C C . LEU A 1 406 ? -10.053 -12.224 23.401 1.00 95.06 406 LEU A C 1
ATOM 2971 O O . LEU A 1 406 ? -9.678 -12.105 22.236 1.00 95.06 406 LEU A O 1
ATOM 2975 N N . LYS A 1 407 ? -9.311 -12.823 24.342 1.00 95.19 407 LYS A N 1
ATOM 2976 C CA . LYS A 1 407 ? -7.993 -13.433 24.092 1.00 95.19 407 LYS A CA 1
ATOM 2977 C C . LYS A 1 407 ? -8.063 -14.516 23.024 1.00 95.19 407 LYS A C 1
ATOM 2979 O O . LYS A 1 407 ? -7.367 -14.435 22.018 1.00 95.19 407 LYS A O 1
ATOM 2984 N N . ALA A 1 408 ? -8.943 -15.499 23.220 1.00 94.25 408 ALA A N 1
ATOM 2985 C CA . ALA A 1 408 ? -9.040 -16.669 22.351 1.00 94.25 408 ALA A CA 1
ATOM 2986 C C . ALA A 1 408 ? -9.408 -16.303 20.906 1.00 94.25 408 ALA A C 1
ATOM 2988 O O . ALA A 1 408 ? -8.989 -16.976 19.969 1.00 94.25 408 ALA A O 1
ATOM 2989 N N . LYS A 1 409 ? -10.195 -15.238 20.711 1.00 93.56 409 LYS A N 1
ATOM 2990 C CA . LYS A 1 409 ? -10.595 -14.767 19.377 1.00 93.56 409 LYS A CA 1
ATOM 2991 C C . LYS A 1 409 ? -9.610 -13.780 18.758 1.00 93.56 409 LYS A C 1
ATOM 2993 O O . LYS A 1 409 ? -9.606 -13.634 17.538 1.00 93.56 409 LYS A O 1
ATOM 2998 N N . CYS A 1 410 ? -8.795 -13.097 19.559 1.00 94.56 410 CYS A N 1
ATOM 2999 C CA . CYS A 1 410 ? -7.844 -12.095 19.088 1.00 94.56 410 CYS A CA 1
ATOM 3000 C C . CYS A 1 410 ? -6.493 -12.713 18.705 1.00 94.56 410 CYS A C 1
ATOM 3002 O O . CYS A 1 410 ? -5.443 -12.244 19.132 1.00 94.56 410 CYS A O 1
ATOM 3004 N N . VAL A 1 411 ? -6.514 -13.758 17.882 1.00 92.69 411 VAL A N 1
ATOM 3005 C CA . VAL A 1 411 ? -5.316 -14.443 17.381 1.00 92.69 411 VAL A CA 1
ATOM 3006 C C . VAL A 1 411 ? -5.218 -14.316 15.861 1.00 92.69 411 VAL A C 1
ATOM 3008 O O . VAL A 1 411 ? -6.229 -14.158 15.164 1.00 92.69 411 VAL A O 1
ATOM 3011 N N . VAL A 1 412 ? -3.996 -14.369 15.331 1.00 85.25 412 VAL A N 1
ATOM 3012 C CA . VAL A 1 412 ? -3.766 -14.425 13.882 1.00 85.25 412 VAL A CA 1
ATOM 3013 C C . VAL A 1 412 ? -4.140 -15.826 13.392 1.00 85.25 412 VAL A C 1
ATOM 3015 O O . VAL A 1 412 ? -3.623 -16.825 13.880 1.00 85.25 412 VAL A O 1
ATOM 3018 N N . GLY A 1 413 ? -5.093 -15.899 12.465 1.00 77.44 413 GLY A N 1
ATOM 3019 C CA . GLY A 1 413 ? -5.518 -17.132 11.805 1.00 77.44 413 GLY A CA 1
ATOM 3020 C C . GLY A 1 413 ? -4.704 -17.386 10.535 1.00 77.44 413 GLY A C 1
ATOM 3021 O O . GLY A 1 413 ? -4.185 -16.445 9.937 1.00 77.44 413 GLY A O 1
ATOM 3022 N N . GLY A 1 414 ? -4.626 -18.656 10.124 1.00 53.69 414 GLY A N 1
ATOM 3023 C CA . GLY A 1 414 ? -3.686 -19.228 9.141 1.00 53.69 414 GLY A CA 1
ATOM 3024 C C . GLY A 1 414 ? -3.759 -18.761 7.681 1.00 53.69 414 GLY A C 1
ATOM 3025 O O . GLY A 1 414 ? -3.496 -19.550 6.786 1.00 53.69 414 GLY A O 1
ATOM 3026 N N . VAL A 1 415 ? -4.113 -17.505 7.417 1.00 48.69 415 VAL A N 1
ATOM 3027 C CA . VAL A 1 415 ? -3.903 -16.867 6.103 1.00 48.69 415 VAL A CA 1
ATOM 3028 C C . VAL A 1 415 ? -2.968 -15.650 6.208 1.00 48.69 415 VAL A C 1
ATOM 3030 O O . VAL A 1 415 ? -2.699 -14.988 5.211 1.00 48.69 415 VAL A O 1
ATOM 3033 N N . TYR A 1 416 ? -2.440 -15.358 7.401 1.00 46.44 416 TYR A N 1
ATOM 3034 C CA . TYR A 1 416 ? -1.259 -14.502 7.564 1.00 46.44 416 TYR A CA 1
ATOM 3035 C C . TYR A 1 416 ? -0.221 -15.053 8.562 1.00 46.44 416 TYR A C 1
ATOM 3037 O O . TYR A 1 416 ? 0.677 -14.310 8.962 1.00 46.44 416 TYR A O 1
ATOM 3045 N N . ALA A 1 417 ? -0.403 -16.291 9.030 1.00 39.47 417 ALA A N 1
ATOM 3046 C CA . ALA A 1 417 ? 0.528 -16.961 9.936 1.00 39.47 417 ALA A CA 1
ATOM 3047 C C . ALA A 1 417 ? 1.610 -17.703 9.151 1.00 39.47 417 ALA A C 1
ATOM 3049 O O . ALA A 1 417 ? 1.271 -18.179 8.041 1.00 39.47 417 ALA A O 1
#

Foldseek 3Di:
DFPPPPDPVVWKWWAWAWDWAADFQRAIDIDHGRDWDQHWDQDPVVRTTFRFFTDFDAKWWFLQLALLQPPFAFDFQTDTRPQKDKDAQATKTFHDWDDDSNWGKTKIWQFDFRADAFWGFRIKMWRGNDPQAAWDFAFFKKKKKKWKAWQDDDQQAWKFKWKWKAAPVVRDIDTDTFDTDDCPPVRNDTDMDMDIDGHHDHHGIHMTIMMTRIHGGGGGGGTMMMIGQIGMTRDRFDDHGFHDPPPRRGIGMIHGIWMKTDQVSQCVFQNLAFWKKWKKKWAFQDQDAPPAWWFQKWWADAQQAIWTFIQHNVQWTWIWGHHNNRIDPDIWTDDGHDHPAIKMKMKIGGQQWIWIDIALDFIDIDGDGHDGTRIMIGQAYRVRHGNNTRMDTLGMGSDDDDRNRRSVSRHDDPSRD

Organism: NCBI:txid504468

Sequence (417 aa):
MSLIDARFADIWDFSNGNTWDFDSSGVLNQYGPNMPSQGYEFDSGSGLWVPAGRAFYGQITNAVRNPRCEGAAVGSPGTGPLNWTIPVGGSRQIVWQGIENGVPCFDVKCTGVAGGTTGVDALALNFSMDTAGTPTITGDVFSSSIFIKLVDGVLPGRVVLGTATTDSSTGTTDYKVITVINLGDDASRLKRYSTLPVVSKTGNLTSQQTLWVYTKGGDTLNFTMRFGAPVFSKTPFLPPVILPPVGAPAQSTRLGDNASMKAAAYAQTFGAGQRGTGIMQARVDAIPPAGSYAPLFCVGSDANNCLTLYVGADAKLHAKAIIGGTQLGEAVSAGTVTAGTAFAGGLRWSEAGYALVLNGADPVGVTATLPALFGLLPGRDYAGYYLNGRQRPTGFWGRLLSDSDLKAKCVVGGVYA

Nearest PDB structures (foldseek):
  2c26-assembly1_A  TM=4.205E-01  e=2.604E-02  Acetivibrio thermocellus
  5mu8-assembly4_I  TM=4.510E-01  e=7.072E-01  Homo sapiens
  4msv-assembly1_A  TM=3.573E-01  e=4.113E-01  Homo sapiens
  6x83-assembly1_B  TM=2.858E-01  e=6.100E-01  Homo sapiens
  7kp8-assembly1_C  TM=3.462E-01  e=3.595E+00  Mus musculus

pLDDT: mean 89.68, std 10.79, range [35.88, 98.5]

Secondary structure (DSSP, 8-state):
--TTSS-HHHHEEE----EEEE-TTS-EEEE-TTPPP--EEEETTTTEEEE--EEE---EEE--S-TT-TT-B-BSS-BPPTT-B--BSSEEEEEEEEEETTEEEEEEEEEEE--SSSSEEEEEEES---TT-EEE-TT-B-EEEEEEEEEEEE-SSEEEEEEEEEETTT--EEEEEEEEE--GGGTTS-EEEEE--B----SSEEEEEEEEEEE-TTPEEEEEEEEEEEEEES-SS-PPP--PPTT----EEEPPP-EEE-HHHHHHHHTTSS-EEEEEEEEESSPPPTT-EEEEEEEEEETTEEEEEEEETTSEEEEEEEETTEE-SSPEEEEE--TTSEEEEEEEEETTEEEEEETTPPPEEEE--PPP---EEETB-TTS-B--EEEEEEEEESSPPPHHHHHHHSS--TT--

Radius of gyration: 23.98 Å; Cα contacts (8 Å, |Δi|>4): 1219; chains: 1; bounding box: 64×48×68 Å

Solvent-accessible surface area (backbone atoms only — not comparable to full-atom values): 21095 Å² total; per-residue (Å²): 129,70,78,80,81,54,65,64,74,80,40,39,48,50,58,29,45,62,44,43,43,32,38,72,85,55,32,41,40,79,39,55,61,46,53,87,60,61,29,34,40,79,37,82,88,79,73,42,40,40,71,53,31,30,67,17,37,50,66,46,49,22,65,30,27,37,22,57,44,51,72,46,38,70,36,86,54,43,41,64,27,53,54,46,47,73,56,57,30,44,49,50,24,23,75,43,72,52,70,57,56,59,37,30,26,37,27,43,35,36,36,51,47,25,60,61,75,76,77,32,43,46,32,33,40,33,48,54,64,58,95,63,53,42,79,49,51,59,70,43,39,28,17,37,34,34,29,40,26,46,77,44,73,54,79,74,56,48,37,34,46,34,35,42,36,34,23,71,83,74,72,50,70,47,74,50,81,77,30,80,52,78,55,72,98,55,23,75,47,80,39,78,46,71,42,74,52,64,39,80,61,78,70,56,32,18,38,37,49,32,38,36,31,40,28,50,41,68,40,66,40,47,29,26,37,35,44,26,46,40,39,31,29,86,33,82,37,82,73,71,66,64,71,49,65,88,99,47,76,33,66,29,69,38,54,32,47,40,42,34,43,35,69,69,51,41,38,71,47,30,43,98,26,49,37,20,26,42,30,31,36,36,26,33,51,38,66,32,55,86,97,45,43,22,20,56,30,21,35,18,70,41,61,30,35,28,39,36,38,28,35,33,48,84,30,24,38,32,40,42,40,27,52,89,64,39,66,62,73,76,64,48,68,38,73,78,56,57,57,70,40,64,42,8,44,27,41,33,38,32,55,64,20,40,34,34,28,40,58,39,40,80,70,46,67,50,82,40,81,54,70,79,37,62,42,41,23,55,25,17,47,67,81,72,42,29,24,40,28,26,37,39,85,74,46,65,40,46,44,71,64,51,70,68,56,44,22,73,65,15,46,70,57,88,76,66,104